Protein AF-A0AAD9NTJ1-F1 (afdb_monomer)

Radius of gyration: 53.5 Å; Cα contacts (8 Å, |Δi|>4): 268; chains: 1; bounding box: 122×69×187 Å

Mean predicted aligned error: 22.42 Å

pLDDT: mean 80.28, std 17.13, range [31.44, 98.56]

Organism: Ridgeia piscesae (NCBI:txid27915)

Structure (mmCIF, N/CA/C/O backbone):
data_AF-A0AAD9NTJ1-F1
#
_entry.id   AF-A0AAD9NTJ1-F1
#
loop_
_atom_site.group_PDB
_atom_site.id
_atom_site.type_symbol
_atom_site.label_atom_id
_atom_site.label_alt_id
_atom_site.label_comp_id
_atom_site.label_asym_id
_atom_site.label_entity_id
_atom_site.label_seq_id
_atom_site.pdbx_PDB_ins_code
_atom_site.Cartn_x
_atom_site.Cartn_y
_atom_site.Cartn_z
_atom_site.occupancy
_atom_site.B_iso_or_equiv
_atom_site.auth_seq_id
_atom_site.auth_comp_id
_atom_site.auth_asym_id
_atom_site.auth_atom_id
_atom_site.pdbx_PDB_model_num
ATOM 1 N N . MET A 1 1 ? 31.199 -17.346 47.451 1.00 41.72 1 MET A N 1
ATOM 2 C CA . MET A 1 1 ? 31.222 -17.907 46.083 1.00 41.72 1 MET A CA 1
ATOM 3 C C . MET A 1 1 ? 30.026 -17.331 45.360 1.00 41.72 1 MET A C 1
ATOM 5 O O . MET A 1 1 ? 28.944 -17.359 45.926 1.00 41.72 1 MET A O 1
ATOM 9 N N . ALA A 1 2 ? 30.280 -16.672 44.232 1.00 35.94 2 ALA A N 1
ATOM 10 C CA . ALA A 1 2 ? 29.353 -15.766 43.564 1.00 35.94 2 ALA A CA 1
ATOM 11 C C . ALA A 1 2 ? 28.092 -16.476 43.044 1.00 35.94 2 ALA A C 1
ATOM 13 O O . ALA A 1 2 ? 28.171 -17.591 42.530 1.00 35.94 2 ALA A O 1
ATOM 14 N N . GLU A 1 3 ? 26.956 -15.799 43.205 1.00 32.06 3 GLU A N 1
ATOM 15 C CA . GLU A 1 3 ? 25.636 -16.178 42.697 1.00 32.06 3 GLU A CA 1
ATOM 16 C C . GLU A 1 3 ? 25.614 -16.271 41.161 1.00 32.06 3 GLU A C 1
ATOM 18 O O . GLU A 1 3 ? 26.353 -15.546 40.486 1.00 32.06 3 GLU A O 1
ATOM 23 N N . PRO A 1 4 ? 24.761 -17.136 40.581 1.00 43.84 4 PRO A N 1
ATOM 24 C CA . PRO A 1 4 ? 24.612 -17.226 39.140 1.00 43.84 4 PRO A CA 1
ATOM 25 C C . PRO A 1 4 ? 23.932 -15.951 38.632 1.00 43.84 4 PRO A C 1
ATOM 27 O O . PRO A 1 4 ? 22.815 -15.618 39.025 1.00 43.84 4 PRO A O 1
ATOM 30 N N . VAL A 1 5 ? 24.620 -15.231 37.747 1.00 42.78 5 VAL A N 1
ATOM 31 C CA . VAL A 1 5 ? 24.070 -14.073 37.040 1.00 42.78 5 VAL A CA 1
ATOM 32 C C . VAL A 1 5 ? 22.867 -14.550 36.228 1.00 42.78 5 VAL A C 1
ATOM 34 O O . VAL A 1 5 ? 23.023 -15.271 35.245 1.00 42.78 5 VAL A O 1
ATOM 37 N N . MET A 1 6 ? 21.659 -14.168 36.650 1.00 38.12 6 MET A N 1
ATOM 38 C CA . MET A 1 6 ? 20.456 -14.345 35.844 1.00 38.12 6 MET A CA 1
ATOM 39 C C . MET A 1 6 ? 20.615 -13.534 34.556 1.00 38.12 6 MET A C 1
ATOM 41 O O . MET A 1 6 ? 20.566 -12.302 34.578 1.00 38.12 6 MET A O 1
ATOM 45 N N . GLU A 1 7 ? 20.818 -14.217 33.428 1.00 46.09 7 GLU A N 1
ATOM 46 C CA . GLU A 1 7 ? 20.730 -13.582 32.118 1.00 46.09 7 GLU A CA 1
ATOM 47 C C . GLU A 1 7 ? 19.339 -12.965 31.954 1.00 46.09 7 GLU A C 1
ATOM 49 O O . GLU A 1 7 ? 18.305 -13.621 32.079 1.00 46.09 7 GLU A O 1
ATOM 54 N N . ASN A 1 8 ? 19.333 -11.661 31.691 1.00 46.12 8 ASN A N 1
ATOM 55 C CA . ASN A 1 8 ? 18.131 -10.876 31.498 1.00 46.12 8 ASN A CA 1
ATOM 56 C C . ASN A 1 8 ? 17.303 -11.461 30.325 1.00 46.12 8 ASN A C 1
ATOM 58 O O . ASN A 1 8 ? 17.799 -11.468 29.188 1.00 46.12 8 ASN A O 1
ATOM 62 N N . PRO A 1 9 ? 16.037 -11.878 30.544 1.00 43.69 9 PRO A N 1
ATOM 63 C CA . PRO A 1 9 ? 15.176 -12.469 29.511 1.00 43.69 9 PRO A CA 1
ATOM 64 C C . PRO A 1 9 ? 14.839 -11.501 28.358 1.00 43.69 9 PRO A C 1
ATOM 66 O O . PRO A 1 9 ? 14.284 -11.902 27.332 1.00 43.69 9 PRO A O 1
ATOM 69 N N . PHE A 1 10 ? 15.213 -10.223 28.482 1.00 46.22 10 PHE A N 1
ATOM 70 C CA . PHE A 1 10 ? 15.060 -9.202 27.446 1.00 46.22 10 PHE A CA 1
ATOM 71 C C . PHE A 1 10 ? 16.261 -9.071 26.494 1.00 46.22 10 PHE A C 1
ATOM 73 O O . PHE A 1 10 ? 16.178 -8.319 25.519 1.00 46.22 10 PHE A O 1
ATOM 80 N N . SER A 1 11 ? 17.350 -9.816 26.700 1.00 49.97 11 SER A N 1
ATOM 81 C CA . SER A 1 11 ? 18.500 -9.777 25.791 1.00 49.97 11 SER A CA 1
ATOM 82 C C . SER A 1 11 ? 18.177 -10.394 24.411 1.00 49.97 11 SER A C 1
ATOM 84 O O . SER A 1 11 ? 17.348 -11.297 24.242 1.00 49.97 11 SER A O 1
ATOM 86 N N . LEU A 1 12 ? 18.742 -9.804 23.356 1.00 51.03 12 LEU A N 1
ATOM 87 C CA . LEU A 1 12 ? 18.657 -10.316 21.986 1.00 51.03 12 LEU A CA 1
ATOM 88 C C . LEU A 1 12 ? 19.619 -11.504 21.841 1.00 51.03 12 LEU A C 1
ATOM 90 O O . LEU A 1 12 ? 20.763 -11.370 22.266 1.00 51.03 12 LEU A O 1
ATOM 94 N N . PRO A 1 13 ? 19.235 -12.602 21.159 1.00 57.00 13 PRO A N 1
ATOM 95 C CA . PRO A 1 13 ? 20.217 -13.572 20.689 1.00 57.00 13 PRO A CA 1
ATOM 96 C C . PRO A 1 13 ? 21.246 -12.839 19.821 1.00 57.00 13 PRO A C 1
ATOM 98 O O . PRO A 1 13 ? 20.854 -12.117 18.895 1.00 57.00 13 PRO A O 1
ATOM 101 N N . SER A 1 14 ? 22.539 -13.003 20.112 1.00 61.16 14 SER A N 1
ATOM 102 C CA . SER A 1 14 ? 23.638 -12.252 19.483 1.00 61.16 14 SER A CA 1
ATOM 103 C C . SER A 1 14 ? 23.562 -12.235 17.951 1.00 61.16 14 SER A C 1
ATOM 105 O O . SER A 1 14 ? 23.813 -11.205 17.332 1.00 61.16 14 SER A O 1
ATOM 107 N N . SER A 1 15 ? 23.096 -13.327 17.338 1.00 65.94 15 SER A N 1
ATOM 108 C CA . SER A 1 15 ? 22.911 -13.470 15.889 1.00 65.94 15 SER A CA 1
ATOM 109 C C . SER A 1 15 ? 21.948 -12.449 15.267 1.00 65.94 15 SER A C 1
ATOM 111 O O . SER A 1 15 ? 22.253 -11.875 14.223 1.00 65.94 15 SER A O 1
ATOM 113 N N . ARG A 1 16 ? 20.809 -12.152 15.910 1.00 68.81 16 ARG A N 1
ATOM 114 C CA . ARG A 1 16 ? 19.824 -11.187 15.380 1.00 68.81 16 ARG A CA 1
ATOM 115 C C . ARG A 1 16 ? 20.291 -9.740 15.512 1.00 68.81 16 ARG A C 1
ATOM 117 O O . ARG A 1 16 ? 20.027 -8.932 14.626 1.00 68.81 16 ARG A O 1
ATOM 124 N N . LYS A 1 17 ? 21.008 -9.413 16.592 1.00 70.88 17 LYS A N 1
ATOM 125 C CA . LYS A 1 17 ? 21.602 -8.079 16.779 1.00 70.88 17 LYS A CA 1
ATOM 126 C C . LYS A 1 17 ? 22.688 -7.812 15.729 1.00 70.88 17 LYS A C 1
ATOM 128 O O . LYS A 1 17 ? 22.714 -6.728 15.151 1.00 70.88 17 LYS A O 1
ATOM 133 N N . ILE A 1 18 ? 23.511 -8.823 15.432 1.00 77.00 18 ILE A N 1
ATOM 134 C CA . ILE A 1 18 ? 24.510 -8.785 14.352 1.00 77.00 18 ILE A CA 1
ATOM 135 C C . ILE A 1 18 ? 23.830 -8.563 12.994 1.00 77.00 18 ILE A C 1
ATOM 137 O O . ILE A 1 18 ? 24.277 -7.724 12.217 1.00 77.00 18 ILE A O 1
ATOM 141 N N . GLN A 1 19 ? 22.712 -9.244 12.723 1.00 87.50 19 GLN A N 1
ATOM 142 C CA . GLN A 1 19 ? 21.990 -9.101 11.455 1.00 87.50 19 GLN A CA 1
ATOM 143 C C . GLN A 1 19 ? 21.367 -7.708 11.256 1.00 87.50 19 GLN A C 1
ATOM 145 O O . GLN A 1 19 ? 21.442 -7.167 10.153 1.00 87.50 19 GLN A O 1
ATOM 150 N N . LEU A 1 20 ? 20.783 -7.103 12.300 1.00 90.81 20 LEU A N 1
ATOM 151 C CA . LEU A 1 20 ? 20.261 -5.730 12.225 1.00 90.81 20 LEU A CA 1
ATOM 152 C C . LEU A 1 20 ? 21.383 -4.714 11.998 1.00 90.81 20 LEU A C 1
ATOM 154 O O . LEU A 1 20 ? 21.260 -3.873 11.116 1.00 90.81 20 LEU A O 1
ATOM 158 N N . SER A 1 21 ? 22.490 -4.833 12.738 1.00 92.56 21 SER A N 1
ATOM 159 C CA . SER A 1 21 ? 23.658 -3.963 12.558 1.00 92.56 21 SER A CA 1
ATOM 160 C C . SER A 1 21 ? 24.234 -4.073 11.147 1.00 92.56 21 SER A C 1
ATOM 162 O O . SER A 1 21 ? 24.526 -3.056 10.532 1.00 92.56 21 SER A O 1
ATOM 164 N N . LYS A 1 22 ? 24.342 -5.297 10.612 1.00 94.69 22 LYS A N 1
ATOM 165 C CA . LYS A 1 22 ? 24.788 -5.529 9.235 1.00 94.69 22 LYS A CA 1
ATOM 166 C C . LYS A 1 22 ? 23.836 -4.905 8.218 1.00 94.69 22 LYS A C 1
ATOM 168 O O . LYS A 1 22 ? 24.286 -4.314 7.257 1.00 94.69 22 LYS A O 1
ATOM 173 N N . THR A 1 23 ? 22.527 -5.001 8.441 1.00 96.25 23 THR A N 1
ATOM 174 C CA . THR A 1 23 ? 21.545 -4.410 7.521 1.00 96.25 23 THR A CA 1
ATOM 175 C C . THR A 1 23 ? 21.600 -2.880 7.526 1.00 96.25 23 THR A C 1
ATOM 177 O O . THR A 1 23 ? 21.448 -2.274 6.474 1.00 96.25 23 THR A O 1
ATOM 180 N N . VAL A 1 24 ? 21.834 -2.253 8.686 1.00 97.31 24 VAL A N 1
ATOM 181 C CA . VAL A 1 24 ? 22.060 -0.798 8.767 1.00 97.31 24 VAL A CA 1
ATOM 182 C C . VAL A 1 24 ? 23.327 -0.411 7.999 1.00 97.31 24 VAL A C 1
ATOM 184 O O . VAL A 1 24 ? 23.270 0.526 7.212 1.00 97.31 24 VAL A O 1
ATOM 187 N N . GLN A 1 25 ? 24.416 -1.172 8.150 1.00 97.56 25 GLN A N 1
ATOM 188 C CA . GLN A 1 25 ? 25.643 -0.955 7.377 1.00 97.56 25 GLN A CA 1
ATOM 189 C C . GLN A 1 25 ? 25.412 -1.133 5.867 1.00 97.56 25 GLN A C 1
ATOM 191 O O . GLN A 1 25 ? 25.793 -0.264 5.098 1.00 97.56 25 GLN A O 1
ATOM 196 N N . ASP A 1 26 ? 24.711 -2.192 5.443 1.00 97.50 26 ASP A N 1
ATOM 197 C CA . ASP A 1 26 ? 24.377 -2.418 4.029 1.00 97.50 26 ASP A CA 1
ATOM 198 C C . ASP A 1 26 ? 23.601 -1.219 3.438 1.00 97.50 26 ASP A C 1
ATOM 200 O O . ASP A 1 26 ? 23.797 -0.866 2.276 1.00 97.50 26 ASP A O 1
ATOM 204 N N . ILE A 1 27 ? 22.707 -0.591 4.218 1.00 98.38 27 ILE A N 1
ATOM 205 C CA . ILE A 1 27 ? 21.984 0.619 3.793 1.00 98.38 27 ILE A CA 1
ATOM 206 C C . ILE A 1 27 ? 22.944 1.801 3.648 1.00 98.38 27 ILE A C 1
ATOM 208 O O . ILE A 1 27 ? 22.857 2.503 2.645 1.00 98.38 27 ILE A O 1
ATOM 212 N N . GLN A 1 28 ? 23.856 2.009 4.603 1.00 98.31 28 GLN A N 1
ATOM 213 C CA . GLN A 1 28 ? 24.881 3.058 4.514 1.00 98.31 28 GLN A CA 1
ATOM 214 C C . GLN A 1 28 ? 25.737 2.891 3.259 1.00 98.31 28 GLN A C 1
ATOM 216 O O . GLN A 1 28 ? 25.923 3.847 2.512 1.00 98.31 28 GLN A O 1
ATOM 221 N N . ASP A 1 29 ? 26.174 1.664 2.983 1.00 98.25 29 ASP A N 1
ATOM 222 C CA . ASP A 1 29 ? 26.978 1.350 1.807 1.00 98.25 29 ASP A CA 1
ATOM 223 C C . ASP A 1 29 ? 26.199 1.652 0.513 1.00 98.25 29 ASP A C 1
ATOM 225 O O . ASP A 1 29 ? 26.747 2.271 -0.396 1.00 98.25 29 ASP A O 1
ATOM 229 N N . CYS A 1 30 ? 24.900 1.313 0.451 1.00 98.44 30 CYS A N 1
ATOM 230 C CA . CYS A 1 30 ? 24.051 1.652 -0.700 1.00 98.44 30 CYS A CA 1
ATOM 231 C C . CYS A 1 30 ? 23.911 3.170 -0.899 1.00 98.44 30 CYS A C 1
ATOM 233 O O . CYS A 1 30 ? 23.908 3.637 -2.035 1.00 98.44 30 CYS A O 1
ATOM 235 N N . VAL A 1 31 ? 23.776 3.942 0.184 1.00 98.19 31 VAL A N 1
ATOM 236 C CA . VAL A 1 31 ? 23.697 5.411 0.114 1.00 98.19 31 VAL A CA 1
ATOM 237 C C . VAL A 1 31 ? 25.007 5.990 -0.422 1.00 98.19 31 VAL A C 1
ATOM 239 O O . VAL A 1 31 ? 24.982 6.805 -1.343 1.00 98.19 31 VAL A O 1
ATOM 242 N N . CYS A 1 32 ? 26.149 5.538 0.104 1.00 97.69 32 CYS A N 1
ATOM 243 C CA . CYS A 1 32 ? 27.464 5.977 -0.362 1.00 97.69 32 CYS A CA 1
ATOM 244 C C . CYS A 1 32 ? 27.711 5.620 -1.834 1.00 97.69 32 CYS A C 1
ATOM 246 O O . CYS A 1 32 ? 28.270 6.434 -2.568 1.00 97.69 32 CYS A O 1
ATOM 248 N N . GLU A 1 33 ? 27.289 4.429 -2.262 1.00 97.88 33 GLU A N 1
ATOM 249 C CA . GLU A 1 33 ? 27.396 3.972 -3.649 1.00 97.88 33 GLU A CA 1
ATOM 250 C C . GLU A 1 33 ? 26.524 4.830 -4.581 1.00 97.88 33 GLU A C 1
ATOM 252 O O . GLU A 1 33 ? 27.056 5.397 -5.529 1.00 97.88 33 GLU A O 1
ATOM 257 N N . MET A 1 34 ? 25.245 5.071 -4.252 1.00 97.69 34 MET A N 1
ATOM 258 C CA . MET A 1 34 ? 24.383 5.970 -5.042 1.00 97.69 34 MET A CA 1
ATOM 259 C C . MET A 1 34 ? 24.939 7.401 -5.118 1.00 97.69 34 MET A C 1
ATOM 261 O O . MET A 1 34 ? 24.901 8.027 -6.176 1.00 97.69 34 MET A O 1
ATOM 265 N N . ALA A 1 35 ? 25.487 7.930 -4.019 1.00 96.62 35 ALA A N 1
ATOM 266 C CA . ALA A 1 35 ? 26.125 9.247 -4.019 1.00 96.62 35 ALA A CA 1
ATOM 267 C C . ALA A 1 35 ? 27.397 9.274 -4.887 1.00 96.62 35 ALA A C 1
ATOM 269 O O . ALA A 1 35 ? 27.726 10.302 -5.484 1.00 96.62 35 ALA A O 1
ATOM 270 N N . GLY A 1 36 ? 28.128 8.156 -4.950 1.00 95.62 36 GLY A N 1
ATOM 271 C CA . GLY A 1 36 ? 29.238 7.949 -5.876 1.00 95.62 36 GLY A CA 1
ATOM 272 C C . GLY A 1 36 ? 28.782 7.965 -7.329 1.00 95.62 36 GLY A C 1
ATOM 273 O O . GLY A 1 36 ? 29.292 8.770 -8.106 1.00 95.62 36 GLY A O 1
ATOM 274 N N . ASP A 1 37 ? 27.766 7.167 -7.652 1.00 93.31 37 ASP A N 1
ATOM 275 C CA . ASP A 1 37 ? 27.212 7.033 -9.000 1.00 93.31 37 ASP A CA 1
ATOM 276 C C . ASP A 1 37 ? 26.731 8.379 -9.559 1.00 93.31 37 ASP A C 1
ATOM 278 O O . ASP A 1 37 ? 27.063 8.735 -10.693 1.00 93.31 37 ASP A O 1
ATOM 282 N N . VAL A 1 38 ? 25.998 9.175 -8.767 1.00 94.31 38 VAL A N 1
ATOM 283 C CA . VAL A 1 38 ? 25.541 10.511 -9.198 1.00 94.31 38 VAL A CA 1
ATOM 284 C C . VAL A 1 38 ? 26.713 11.472 -9.371 1.00 94.31 38 VAL A C 1
ATOM 286 O O . VAL A 1 38 ? 26.733 12.247 -10.326 1.00 94.31 38 VAL A O 1
ATOM 289 N N . ARG A 1 39 ? 27.715 11.429 -8.486 1.00 93.88 39 ARG A N 1
ATOM 290 C CA . ARG A 1 39 ? 28.898 12.297 -8.589 1.00 93.88 39 ARG A CA 1
ATOM 291 C C . ARG A 1 39 ? 29.746 11.976 -9.822 1.00 93.88 39 ARG A C 1
ATOM 293 O O . ARG A 1 39 ? 30.328 12.891 -10.400 1.00 93.88 39 ARG A O 1
ATOM 300 N N . GLU A 1 40 ? 29.838 10.705 -10.204 1.00 93.44 40 GLU A N 1
ATOM 301 C CA . GLU A 1 40 ? 30.625 10.252 -11.356 1.00 93.44 40 GLU A CA 1
ATOM 302 C C . GLU A 1 40 ? 29.884 10.432 -12.685 1.00 93.44 40 GLU A C 1
ATOM 304 O O . GLU A 1 40 ? 30.479 10.882 -13.663 1.00 93.44 40 GLU A O 1
ATOM 309 N N . SER A 1 41 ? 28.590 10.105 -12.728 1.00 92.19 41 SER A N 1
ATOM 310 C CA . SER A 1 41 ? 27.790 10.170 -13.958 1.00 92.19 41 SER A CA 1
ATOM 311 C C . SER A 1 41 ? 27.149 11.538 -14.207 1.00 92.19 41 SER A C 1
ATOM 313 O O . SER A 1 41 ? 26.903 11.894 -15.358 1.00 92.19 41 SER A O 1
ATOM 315 N N . GLY A 1 42 ? 26.853 12.300 -13.149 1.00 90.69 42 GLY A N 1
ATOM 316 C CA . GLY A 1 42 ? 26.027 13.511 -13.206 1.00 90.69 42 GLY A CA 1
ATOM 317 C C . GLY A 1 42 ? 24.544 13.246 -13.498 1.00 90.69 42 GLY A C 1
ATOM 318 O O . GLY A 1 42 ? 23.795 14.195 -13.724 1.00 90.69 42 GLY A O 1
ATOM 319 N N . ILE A 1 43 ? 24.117 11.981 -13.527 1.00 90.06 43 ILE A N 1
ATOM 320 C CA . ILE A 1 43 ? 22.758 11.569 -13.885 1.00 90.06 43 ILE A CA 1
ATOM 321 C C . ILE A 1 43 ? 21.981 11.245 -12.598 1.00 90.06 43 ILE A C 1
ATOM 323 O O . ILE A 1 43 ? 22.518 10.545 -11.737 1.00 90.06 43 ILE A O 1
ATOM 327 N N . PRO A 1 44 ? 20.728 11.716 -12.448 1.00 93.62 44 PRO A N 1
ATOM 328 C CA . PRO A 1 44 ? 19.870 11.321 -11.335 1.00 93.62 44 PRO A CA 1
ATOM 329 C C . PRO A 1 44 ? 19.658 9.804 -11.265 1.00 93.62 44 PRO A C 1
ATOM 331 O O . PRO A 1 44 ? 19.568 9.123 -12.287 1.00 93.62 44 PRO A O 1
ATOM 334 N N . ILE A 1 45 ? 19.517 9.269 -10.054 1.00 96.00 45 ILE A N 1
ATOM 335 C CA . ILE A 1 45 ? 19.233 7.847 -9.849 1.00 96.00 45 ILE A CA 1
ATOM 336 C C . ILE A 1 45 ? 17.803 7.531 -10.304 1.00 96.00 45 ILE A C 1
ATOM 338 O O . ILE A 1 45 ? 16.843 8.121 -9.807 1.00 96.00 45 ILE A O 1
ATOM 342 N N . ASN A 1 46 ? 17.657 6.549 -11.192 1.00 93.94 46 ASN A N 1
ATOM 343 C CA . ASN A 1 46 ? 16.373 6.047 -11.687 1.00 93.94 46 ASN A CA 1
ATOM 344 C C . ASN A 1 46 ? 16.161 4.559 -11.317 1.00 93.94 46 ASN A C 1
ATOM 346 O O . ASN A 1 46 ? 16.968 3.962 -10.596 1.00 93.94 46 ASN A O 1
ATOM 350 N N . GLU A 1 47 ? 15.081 3.930 -11.796 1.00 93.25 47 GLU A N 1
ATOM 351 C CA . GLU A 1 47 ? 14.779 2.520 -11.484 1.00 93.25 47 GLU A CA 1
ATOM 352 C C . GLU A 1 47 ? 15.720 1.476 -12.102 1.00 93.25 47 GLU A C 1
ATOM 354 O O . GLU A 1 47 ? 15.610 0.306 -11.737 1.00 93.25 47 GLU A O 1
ATOM 359 N N . ASP A 1 48 ? 16.645 1.854 -12.990 1.00 92.44 48 ASP A N 1
ATOM 360 C CA . ASP A 1 48 ? 17.672 0.930 -13.495 1.00 92.44 48 ASP A CA 1
ATOM 361 C C . ASP A 1 48 ? 18.803 0.708 -12.471 1.00 92.44 48 ASP A C 1
ATOM 363 O O . ASP A 1 48 ? 19.600 -0.227 -12.602 1.00 92.44 48 ASP A O 1
ATOM 367 N N . SER A 1 49 ? 18.877 1.534 -11.419 1.00 95.56 49 SER A N 1
ATOM 368 C CA . SER A 1 49 ? 19.873 1.380 -10.359 1.00 95.56 49 SER A CA 1
ATOM 369 C C . SER A 1 49 ? 19.573 0.166 -9.474 1.00 95.56 49 SER A C 1
ATOM 371 O O . SER A 1 49 ? 18.679 0.168 -8.620 1.00 95.56 49 SER A O 1
ATOM 373 N N . GLN A 1 50 ? 20.406 -0.869 -9.600 1.00 95.88 50 GLN A N 1
ATOM 374 C CA . GLN A 1 50 ? 20.378 -2.025 -8.695 1.00 95.88 50 GLN A CA 1
ATOM 375 C C . GLN A 1 50 ? 20.657 -1.621 -7.240 1.00 95.88 50 GLN A C 1
ATOM 377 O O . GLN A 1 50 ? 20.184 -2.268 -6.304 1.00 95.88 50 GLN A O 1
ATOM 382 N N . THR A 1 51 ? 21.411 -0.545 -7.030 1.00 97.38 51 THR A N 1
ATOM 383 C CA . THR A 1 51 ? 21.755 -0.025 -5.703 1.00 97.38 51 THR A CA 1
ATOM 384 C C . THR A 1 51 ? 20.556 0.645 -5.043 1.00 97.38 51 THR A C 1
ATOM 386 O O . THR A 1 51 ? 20.271 0.344 -3.881 1.00 97.38 51 THR A O 1
ATOM 389 N N . LEU A 1 52 ? 19.759 1.413 -5.796 1.00 97.81 52 LEU A N 1
ATOM 390 C CA . LEU A 1 52 ? 18.457 1.898 -5.326 1.00 97.81 52 LEU A CA 1
ATOM 391 C C . LEU A 1 52 ? 17.534 0.736 -4.939 1.00 97.81 52 LEU A C 1
ATOM 393 O O . LEU A 1 52 ? 16.902 0.763 -3.878 1.00 97.81 52 LEU A O 1
ATOM 397 N N . GLN A 1 53 ? 17.461 -0.303 -5.774 1.00 96.81 53 GLN A N 1
ATOM 398 C CA . GLN A 1 53 ? 16.617 -1.460 -5.489 1.00 96.81 53 GLN A CA 1
ATOM 399 C C . GLN A 1 53 ? 17.052 -2.177 -4.198 1.00 96.81 53 GLN A C 1
ATOM 401 O O . GLN A 1 53 ? 16.215 -2.462 -3.333 1.00 96.81 53 GLN A O 1
ATOM 406 N N . ARG A 1 54 ? 18.360 -2.428 -4.032 1.00 97.62 54 ARG A N 1
ATOM 407 C CA . ARG A 1 54 ? 18.934 -3.013 -2.807 1.00 97.62 54 ARG A CA 1
ATOM 408 C C . ARG A 1 54 ? 18.611 -2.161 -1.581 1.00 97.62 54 ARG A C 1
ATOM 410 O O . ARG A 1 54 ? 18.149 -2.713 -0.581 1.00 97.62 54 ARG A O 1
ATOM 417 N N . PHE A 1 55 ? 18.784 -0.843 -1.674 1.00 98.56 55 PHE A N 1
ATOM 418 C CA . PHE A 1 55 ? 18.418 0.101 -0.619 1.00 98.56 55 PHE A CA 1
ATOM 419 C C . PH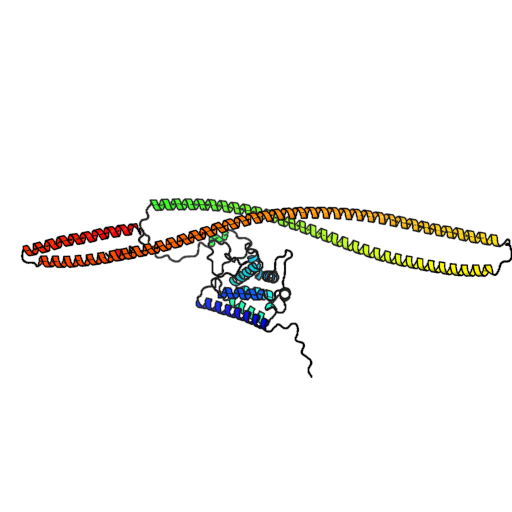E A 1 55 ? 16.941 -0.045 -0.212 1.00 98.56 55 PHE A C 1
ATOM 421 O O . PHE A 1 55 ? 16.644 -0.254 0.967 1.00 98.56 55 PHE A O 1
ATOM 428 N N . CYS A 1 56 ? 16.019 -0.019 -1.180 1.00 98.25 56 CYS A N 1
ATOM 429 C CA . CYS A 1 56 ? 14.576 -0.096 -0.927 1.00 98.25 56 CYS A CA 1
ATOM 430 C C . CYS A 1 56 ? 14.179 -1.408 -0.234 1.00 98.25 56 CYS A C 1
ATOM 432 O O . CYS A 1 56 ? 13.437 -1.393 0.749 1.00 98.25 56 CYS A O 1
ATOM 434 N N . ILE A 1 57 ? 14.727 -2.537 -0.694 1.00 97.81 57 ILE A N 1
ATOM 435 C CA . ILE A 1 57 ? 14.486 -3.862 -0.103 1.00 97.81 57 ILE A CA 1
ATOM 436 C C . ILE A 1 57 ? 14.994 -3.921 1.345 1.00 97.81 57 ILE A C 1
ATOM 438 O O . ILE A 1 57 ? 14.316 -4.451 2.228 1.00 97.81 57 ILE A O 1
ATOM 442 N N . LYS A 1 58 ? 16.189 -3.384 1.611 1.00 98.12 58 LYS A N 1
ATOM 443 C CA . LYS A 1 58 ? 16.802 -3.407 2.948 1.00 98.12 58 LYS A CA 1
ATOM 444 C C . LYS A 1 58 ? 16.059 -2.497 3.924 1.00 98.12 58 LYS A C 1
ATOM 446 O O . LYS A 1 58 ? 15.839 -2.893 5.071 1.00 98.12 58 LYS A O 1
ATOM 451 N N . LEU A 1 59 ? 15.621 -1.325 3.466 1.00 98.50 59 LEU A N 1
ATOM 452 C CA . LEU A 1 59 ? 14.795 -0.422 4.260 1.00 98.50 59 LEU A CA 1
ATOM 453 C C . LEU A 1 59 ? 13.421 -1.036 4.566 1.00 98.50 59 LEU A C 1
ATOM 455 O O . LEU A 1 59 ? 12.993 -1.018 5.720 1.00 98.50 59 LEU A O 1
ATOM 459 N N . GLU A 1 60 ? 12.761 -1.639 3.571 1.00 98.31 60 GLU A N 1
ATOM 460 C CA . GLU A 1 60 ? 11.506 -2.382 3.761 1.00 98.31 60 GLU A CA 1
ATOM 461 C C . GLU A 1 60 ? 11.668 -3.501 4.797 1.00 98.31 60 GLU A C 1
ATOM 463 O O . GLU A 1 60 ? 10.860 -3.614 5.720 1.00 98.31 60 GLU A O 1
ATOM 468 N N . TYR A 1 61 ? 12.757 -4.270 4.721 1.00 96.88 61 TYR A N 1
ATOM 469 C CA . TYR A 1 61 ? 13.058 -5.294 5.718 1.00 96.88 61 TYR A CA 1
ATOM 470 C C . TYR A 1 61 ? 13.165 -4.711 7.137 1.00 96.88 61 TYR A C 1
ATOM 472 O O . TYR A 1 61 ? 12.594 -5.276 8.073 1.00 96.88 61 TYR A O 1
ATOM 480 N N . LEU A 1 62 ? 13.844 -3.572 7.323 1.00 97.12 62 LEU A N 1
ATOM 481 C CA . LEU A 1 62 ? 13.930 -2.916 8.635 1.00 97.12 62 LEU A CA 1
ATOM 482 C C . LEU A 1 62 ? 12.570 -2.398 9.131 1.00 97.12 62 LEU A C 1
ATOM 484 O O . LEU A 1 62 ? 12.301 -2.429 10.334 1.00 97.12 62 LEU A O 1
ATOM 488 N N . LEU A 1 63 ? 11.699 -1.954 8.226 1.00 97.50 63 LEU A N 1
ATOM 489 C CA . LEU A 1 63 ? 10.335 -1.516 8.540 1.00 97.50 63 LEU A CA 1
ATOM 490 C C . LEU A 1 63 ? 9.390 -2.685 8.881 1.00 97.50 63 LEU A C 1
ATOM 492 O O . LEU A 1 63 ? 8.396 -2.490 9.578 1.00 97.50 63 LEU A O 1
ATOM 496 N N . GLN A 1 64 ? 9.697 -3.906 8.441 1.00 95.56 64 GLN A N 1
ATOM 497 C CA . GLN A 1 64 ? 8.895 -5.101 8.733 1.00 95.56 64 GLN A CA 1
ATOM 498 C C . GLN A 1 64 ? 9.427 -5.913 9.921 1.00 95.56 64 GLN A C 1
ATOM 500 O O . GLN A 1 64 ? 8.657 -6.550 10.649 1.00 95.56 64 GLN A O 1
ATOM 505 N N . VAL A 1 65 ? 10.742 -5.914 10.151 1.00 93.12 65 VAL A N 1
ATOM 506 C CA . VAL A 1 65 ? 11.348 -6.743 11.195 1.00 93.12 65 VAL A CA 1
ATOM 507 C C . VAL A 1 65 ? 10.923 -6.280 12.590 1.00 93.12 65 VAL A C 1
ATOM 509 O O . VAL A 1 65 ? 10.981 -5.102 12.946 1.00 93.12 65 VAL A O 1
ATOM 512 N N . ALA A 1 66 ? 10.501 -7.242 13.413 1.00 91.81 66 ALA A N 1
ATOM 513 C CA . ALA A 1 66 ? 9.990 -6.998 14.761 1.00 91.81 66 ALA A CA 1
ATOM 514 C C . ALA A 1 66 ? 8.783 -6.034 14.821 1.00 91.81 66 ALA A C 1
ATOM 516 O O . ALA A 1 66 ? 8.482 -5.507 15.896 1.00 91.81 66 ALA A O 1
ATOM 517 N N . GLN A 1 67 ? 8.076 -5.831 13.704 1.00 94.75 67 GLN A N 1
ATOM 518 C CA . GLN A 1 67 ? 6.770 -5.181 13.686 1.00 94.75 67 GLN A CA 1
ATOM 519 C C . GLN A 1 67 ? 5.730 -6.101 14.343 1.00 94.75 67 GLN A C 1
ATOM 521 O O . GLN A 1 67 ? 5.744 -7.319 14.149 1.00 94.75 67 GLN A O 1
ATOM 526 N N . LYS A 1 68 ? 4.834 -5.534 15.152 1.00 94.31 68 LYS A N 1
ATOM 527 C CA . LYS A 1 68 ? 3.739 -6.284 15.778 1.00 94.31 68 LYS A CA 1
ATOM 528 C C . LYS A 1 68 ? 2.649 -6.552 14.741 1.00 94.31 68 LYS A C 1
ATOM 530 O O . LYS A 1 68 ? 2.219 -5.629 14.052 1.00 94.31 68 LYS A O 1
ATOM 535 N N . THR A 1 69 ? 2.152 -7.785 14.670 1.00 89.25 69 THR A N 1
ATOM 536 C CA . THR A 1 69 ? 1.037 -8.138 13.780 1.00 89.25 69 THR A CA 1
ATOM 537 C C . THR A 1 69 ? -0.201 -7.315 14.127 1.00 89.25 69 THR A C 1
ATOM 539 O O . THR A 1 69 ? -0.668 -7.332 15.266 1.00 89.25 69 THR A O 1
ATOM 542 N N . ARG A 1 70 ? -0.744 -6.598 13.140 1.00 88.06 70 ARG A N 1
ATOM 543 C CA . ARG A 1 70 ? -1.966 -5.800 13.277 1.00 88.06 70 ARG A CA 1
ATOM 544 C C . ARG A 1 70 ? -2.900 -6.066 12.100 1.00 88.06 70 ARG A C 1
ATOM 546 O O . ARG A 1 70 ? -2.477 -6.068 10.946 1.00 88.06 70 ARG A O 1
ATOM 553 N N . THR A 1 71 ? -4.180 -6.237 12.394 1.00 85.56 71 THR A N 1
ATOM 554 C CA . THR A 1 71 ? -5.252 -6.369 11.401 1.00 85.56 71 THR A CA 1
ATOM 555 C C . THR A 1 71 ? -6.253 -5.229 11.570 1.00 85.56 71 THR A C 1
ATOM 557 O O . THR A 1 71 ? -6.436 -4.683 12.661 1.00 85.56 71 THR A O 1
ATOM 560 N N . GLY A 1 72 ? -6.839 -4.775 10.464 1.00 75.69 72 GLY A N 1
ATOM 561 C CA . GLY A 1 72 ? -7.970 -3.852 10.489 1.00 75.69 72 GLY A CA 1
ATOM 562 C C . GLY A 1 72 ? -9.261 -4.551 10.917 1.00 75.69 72 GLY A C 1
ATOM 563 O O . GLY A 1 72 ? -9.342 -5.776 10.900 1.00 75.69 72 GLY A O 1
ATOM 564 N N . VAL A 1 73 ? -10.290 -3.763 11.238 1.00 70.19 73 VAL A N 1
ATOM 565 C CA . VAL A 1 73 ? -11.630 -4.264 11.613 1.00 70.19 73 VAL A CA 1
ATOM 566 C C . VAL A 1 73 ? -12.238 -5.147 10.512 1.00 70.19 73 VAL A C 1
ATOM 568 O O . VAL A 1 73 ? -12.926 -6.112 10.807 1.00 70.19 73 VAL A O 1
ATOM 571 N N . PHE A 1 74 ? -11.895 -4.880 9.248 1.00 74.19 74 PHE A N 1
ATOM 572 C CA . PHE A 1 74 ? -12.313 -5.658 8.076 1.00 74.19 74 PHE A CA 1
ATOM 573 C C . PHE A 1 74 ? -11.298 -6.742 7.653 1.00 74.19 74 PHE A C 1
ATOM 575 O O . PHE A 1 74 ? -11.270 -7.150 6.498 1.00 74.19 74 PHE A O 1
ATOM 582 N N . GLY A 1 75 ? -10.393 -7.165 8.541 1.00 72.50 75 GLY A N 1
ATOM 583 C CA . GLY A 1 75 ? -9.454 -8.268 8.281 1.00 72.50 75 GLY A CA 1
ATOM 584 C C . GLY A 1 75 ? -8.221 -7.928 7.430 1.00 72.50 75 GLY A C 1
ATOM 585 O O . GLY A 1 75 ? -7.304 -8.741 7.344 1.00 72.50 75 GLY A O 1
ATOM 586 N N . GLY A 1 76 ? -8.129 -6.724 6.855 1.00 78.44 76 GLY A N 1
ATOM 587 C CA . GLY A 1 76 ? -6.951 -6.294 6.090 1.00 78.44 76 GLY A CA 1
ATOM 588 C C . GLY A 1 76 ? -5.676 -6.233 6.943 1.00 78.44 76 GLY A C 1
ATOM 589 O O . GLY A 1 76 ? -5.670 -5.624 8.019 1.00 78.44 76 GLY A O 1
ATOM 590 N N . LYS A 1 77 ? -4.582 -6.842 6.464 1.00 86.44 77 LYS A N 1
ATOM 591 C CA . LYS A 1 77 ? -3.268 -6.796 7.126 1.00 86.44 77 LYS A CA 1
ATOM 592 C C . LYS A 1 77 ? -2.730 -5.363 7.110 1.00 86.44 77 LYS A C 1
ATOM 594 O O . LYS A 1 77 ? -2.593 -4.763 6.044 1.00 86.44 77 LYS A O 1
ATOM 599 N N . LYS A 1 78 ? -2.414 -4.819 8.287 1.00 92.56 78 LYS A N 1
ATOM 600 C CA . LYS A 1 78 ? -1.694 -3.548 8.397 1.00 92.56 78 LYS A CA 1
ATOM 601 C C . LYS A 1 78 ? -0.192 -3.796 8.276 1.00 92.56 78 LYS A C 1
ATOM 603 O O . LYS A 1 78 ? 0.295 -4.834 8.713 1.00 92.56 78 LYS A O 1
ATOM 608 N N . ASP A 1 79 ? 0.513 -2.834 7.699 1.00 95.31 79 ASP A N 1
ATOM 609 C CA . ASP A 1 79 ? 1.966 -2.889 7.494 1.00 95.31 79 ASP A CA 1
ATOM 610 C C . ASP A 1 79 ? 2.591 -1.508 7.777 1.00 95.31 79 ASP A C 1
ATOM 612 O O . ASP A 1 79 ? 1.903 -0.601 8.260 1.00 95.31 79 ASP A O 1
ATOM 616 N N . TYR A 1 80 ? 3.874 -1.310 7.473 1.00 97.31 80 TYR A N 1
ATOM 617 C CA . TYR A 1 80 ? 4.614 -0.083 7.799 1.00 97.31 80 TYR A CA 1
ATOM 618 C C . TYR A 1 80 ? 4.032 1.194 7.162 1.00 97.31 80 TYR A C 1
ATOM 620 O O . TYR A 1 80 ? 4.211 2.287 7.692 1.00 97.31 80 TYR A O 1
ATOM 628 N N . TRP A 1 81 ? 3.249 1.077 6.086 1.00 97.06 81 TRP A N 1
ATOM 629 C CA . TRP A 1 81 ? 2.437 2.181 5.562 1.00 97.06 81 TRP A CA 1
ATOM 630 C C . TRP A 1 81 ? 1.470 2.762 6.597 1.00 97.06 81 TRP A C 1
ATOM 632 O O . TRP A 1 81 ? 1.302 3.977 6.716 1.00 97.06 81 TRP A O 1
ATOM 642 N N . ASN A 1 82 ? 0.814 1.893 7.363 1.00 96.44 82 ASN A N 1
ATOM 643 C CA . ASN A 1 82 ? -0.132 2.311 8.386 1.00 96.44 82 ASN A CA 1
ATOM 644 C C . ASN A 1 82 ? 0.591 2.967 9.572 1.00 96.44 82 ASN A C 1
ATOM 646 O O . ASN A 1 82 ? 0.058 3.918 10.137 1.00 96.44 82 ASN A O 1
ATOM 650 N N . TYR A 1 83 ? 1.806 2.507 9.889 1.00 96.75 83 TYR A N 1
ATOM 651 C CA . TYR A 1 83 ? 2.702 3.175 10.834 1.00 96.75 83 TYR A CA 1
ATOM 652 C C . TYR A 1 83 ? 3.043 4.598 10.368 1.00 96.75 83 TYR A C 1
ATOM 654 O O . TYR A 1 83 ? 2.858 5.543 11.134 1.00 96.75 83 TYR A O 1
ATOM 662 N N . PHE A 1 84 ? 3.430 4.784 9.099 1.00 97.12 84 PHE A N 1
ATOM 663 C CA . PHE A 1 84 ? 3.658 6.123 8.541 1.00 97.12 84 PHE A CA 1
ATOM 664 C C . PHE A 1 84 ? 2.406 7.004 8.614 1.00 97.12 84 PHE A C 1
ATOM 666 O O . PHE A 1 84 ? 2.490 8.153 9.039 1.00 97.12 84 PHE A O 1
ATOM 673 N N . CYS A 1 85 ? 1.230 6.470 8.270 1.00 95.25 85 CYS A N 1
ATOM 674 C CA . CYS A 1 85 ? -0.025 7.219 8.365 1.00 95.25 85 CYS A CA 1
ATOM 675 C C . CYS A 1 85 ? -0.303 7.734 9.784 1.00 95.25 85 CYS A C 1
ATOM 677 O O . CYS A 1 85 ? -0.748 8.869 9.929 1.00 95.25 85 CYS A O 1
ATOM 679 N N . GLU A 1 86 ? -0.074 6.908 10.808 1.00 94.25 86 GLU A N 1
ATOM 680 C CA . GLU A 1 86 ? -0.349 7.251 12.210 1.00 94.25 86 GLU A CA 1
ATOM 681 C C . GLU A 1 86 ? 0.662 8.264 12.764 1.00 94.25 86 GLU A C 1
ATOM 683 O O . GLU A 1 86 ? 0.286 9.203 13.461 1.00 94.25 86 GLU A O 1
ATOM 688 N N . CYS A 1 87 ? 1.938 8.128 12.401 1.00 94.12 87 CYS A N 1
ATOM 689 C CA . CYS A 1 87 ? 2.985 9.057 12.823 1.00 94.12 87 CYS A CA 1
ATOM 690 C C . CYS A 1 87 ? 2.905 10.423 12.126 1.00 94.12 87 CYS A C 1
ATOM 692 O O . CYS A 1 87 ? 3.218 11.447 12.734 1.00 94.12 87 CYS A O 1
ATOM 694 N N . LEU A 1 88 ? 2.505 10.454 10.851 1.00 93.06 88 LEU A N 1
ATOM 695 C CA . LEU A 1 88 ? 2.541 11.660 10.015 1.00 93.06 88 LEU A CA 1
ATOM 696 C C . LEU A 1 88 ? 1.182 12.372 9.912 1.00 93.06 88 LEU A C 1
ATOM 698 O O . LEU A 1 88 ? 1.087 13.434 9.294 1.00 93.06 88 LEU A O 1
ATOM 702 N N . SER A 1 89 ? 0.111 11.836 10.510 1.00 85.56 89 SER A N 1
ATOM 703 C CA . SER A 1 89 ? -1.230 12.438 10.422 1.00 85.56 89 SER A CA 1
ATOM 704 C C . SER A 1 89 ? -1.327 13.826 11.056 1.00 85.56 89 SER A C 1
ATOM 706 O O . SER A 1 89 ? -2.131 14.642 10.612 1.00 85.56 89 SER A O 1
ATOM 708 N N . SER A 1 90 ? -0.529 14.101 12.090 1.00 76.81 90 SER A N 1
ATOM 709 C CA . SER A 1 90 ? -0.546 15.372 12.827 1.00 76.81 90 SER A CA 1
ATOM 710 C C . SER A 1 90 ? 0.389 16.434 12.240 1.00 76.81 90 SER A C 1
ATOM 712 O O . SER A 1 90 ? 0.188 17.624 12.489 1.00 76.81 90 SER A O 1
ATOM 714 N N . ASN A 1 91 ? 1.386 16.037 11.443 1.00 81.06 91 ASN A N 1
ATOM 715 C CA . ASN A 1 91 ? 2.380 16.952 10.891 1.00 81.06 91 ASN A CA 1
ATOM 716 C C . ASN A 1 91 ? 2.000 17.382 9.466 1.00 81.06 91 ASN A C 1
ATOM 718 O O . ASN A 1 91 ? 2.222 16.653 8.501 1.00 81.06 91 ASN A O 1
ATOM 722 N N . LYS A 1 92 ? 1.437 18.592 9.331 1.00 77.31 92 LYS A N 1
ATOM 723 C CA . LYS A 1 92 ? 0.940 19.118 8.048 1.00 77.31 92 LYS A CA 1
ATOM 724 C C . LYS A 1 92 ? 2.014 19.201 6.957 1.00 77.31 92 LYS A C 1
ATOM 726 O O . LYS A 1 92 ? 1.651 19.009 5.805 1.00 77.31 92 LYS A O 1
ATOM 731 N N . SER A 1 93 ? 3.282 19.461 7.291 1.00 78.12 93 SER A N 1
ATOM 732 C CA . SER A 1 93 ? 4.352 19.618 6.289 1.00 78.12 93 SER A CA 1
ATOM 733 C C . SER A 1 93 ? 4.890 18.292 5.746 1.00 78.12 93 SER A C 1
ATOM 735 O O . SER A 1 93 ? 5.472 18.272 4.669 1.00 78.12 93 SER A O 1
ATOM 737 N N . LEU A 1 94 ? 4.683 17.184 6.467 1.00 81.12 94 LEU A N 1
ATOM 738 C CA . LEU A 1 94 ? 5.107 15.836 6.057 1.00 81.12 94 LEU A CA 1
ATOM 739 C C . LEU A 1 94 ? 3.927 14.964 5.593 1.00 81.12 94 LEU A C 1
ATOM 741 O O . LEU A 1 94 ? 4.096 13.794 5.255 1.00 81.12 94 LEU A O 1
ATOM 745 N N . ASN A 1 95 ? 2.713 15.524 5.567 1.00 88.31 95 ASN A N 1
ATOM 746 C CA . ASN A 1 95 ? 1.496 14.794 5.215 1.00 88.31 95 ASN A CA 1
ATOM 747 C C . ASN A 1 95 ? 1.281 14.662 3.697 1.00 88.31 95 ASN A C 1
ATOM 749 O O . ASN A 1 95 ? 0.460 13.851 3.271 1.00 88.31 95 ASN A O 1
ATOM 753 N N . ASP A 1 96 ? 1.998 15.429 2.875 1.00 89.50 96 ASP A N 1
ATOM 754 C CA . ASP A 1 96 ? 1.763 15.482 1.427 1.00 89.50 96 ASP A CA 1
ATOM 755 C C . ASP A 1 96 ? 2.020 14.136 0.743 1.00 89.50 96 ASP A C 1
ATOM 757 O O . ASP A 1 96 ? 1.192 13.692 -0.051 1.00 89.50 96 ASP A O 1
ATOM 761 N N . GLY A 1 97 ? 3.071 13.414 1.146 1.00 91.38 97 GLY A N 1
ATOM 762 C CA . GLY A 1 97 ? 3.313 12.050 0.667 1.00 91.38 97 GLY A CA 1
ATOM 763 C C . GLY A 1 97 ? 2.218 11.070 1.081 1.00 91.38 97 GLY A C 1
ATOM 764 O O . GLY A 1 97 ? 1.840 10.190 0.308 1.00 91.38 97 GLY A O 1
ATOM 765 N N . VAL A 1 98 ? 1.629 11.255 2.270 1.00 93.88 98 VAL A N 1
ATOM 766 C CA . VAL A 1 98 ? 0.502 10.426 2.720 1.00 93.88 98 VAL A CA 1
ATOM 767 C C . VAL A 1 98 ? -0.735 10.675 1.855 1.00 93.88 98 VAL A C 1
ATOM 769 O O . VAL A 1 98 ? -1.429 9.728 1.481 1.00 93.88 98 VAL A O 1
ATOM 772 N N . ARG A 1 99 ? -1.021 11.939 1.523 1.00 91.81 99 ARG A N 1
ATOM 773 C CA . ARG A 1 99 ? -2.148 12.317 0.653 1.00 91.81 99 ARG A CA 1
ATOM 774 C C . ARG A 1 99 ? -1.952 11.824 -0.770 1.00 91.81 99 ARG A C 1
ATOM 776 O O . ARG A 1 99 ? -2.884 11.254 -1.329 1.00 91.81 99 ARG A O 1
ATOM 783 N N . PHE A 1 100 ? -0.749 12.002 -1.312 1.00 91.75 100 PHE A N 1
ATOM 784 C CA . PHE A 1 100 ? -0.388 11.525 -2.638 1.00 91.75 100 PHE A CA 1
ATOM 785 C C . PHE A 1 100 ? -0.624 10.017 -2.756 1.00 91.75 100 PHE A C 1
ATOM 787 O O . PHE A 1 100 ? -1.422 9.590 -3.582 1.00 91.75 100 PHE A O 1
ATOM 794 N N . VAL A 1 101 ? -0.052 9.207 -1.863 1.00 93.75 101 VAL A N 1
ATOM 795 C CA . VAL A 1 101 ? -0.210 7.743 -1.927 1.00 93.75 101 VAL A CA 1
ATOM 796 C C . VAL A 1 101 ? -1.666 7.304 -1.742 1.00 93.75 101 VAL A C 1
ATOM 798 O O . VAL A 1 101 ? -2.100 6.355 -2.388 1.00 93.75 101 VAL A O 1
ATOM 801 N N . LYS A 1 102 ? -2.456 7.996 -0.908 1.00 92.06 102 LYS A N 1
ATOM 802 C CA . LYS A 1 102 ? -3.901 7.727 -0.778 1.00 92.06 102 LYS A CA 1
ATOM 803 C C . LYS A 1 102 ? -4.698 8.042 -2.048 1.00 92.06 102 LYS A C 1
ATOM 805 O O . LYS A 1 102 ? -5.779 7.486 -2.202 1.00 92.06 102 LYS A O 1
ATOM 810 N N . SER A 1 103 ? -4.196 8.926 -2.911 1.00 90.44 103 SER A N 1
ATOM 811 C CA . SER A 1 103 ? -4.837 9.261 -4.189 1.00 90.44 103 SER A CA 1
ATOM 812 C C . SER A 1 103 ? -4.552 8.248 -5.305 1.00 90.44 103 SER A C 1
ATOM 814 O O . SER A 1 103 ? -5.265 8.242 -6.302 1.00 90.44 103 SER A O 1
ATOM 816 N N . ILE A 1 104 ? -3.563 7.363 -5.124 1.00 89.75 104 ILE A N 1
ATOM 817 C CA . ILE A 1 104 ? -3.224 6.303 -6.083 1.00 89.75 104 ILE A CA 1
ATOM 818 C C . ILE A 1 104 ? -4.221 5.151 -5.916 1.00 89.75 104 ILE A C 1
ATOM 820 O O . ILE A 1 104 ? -4.111 4.336 -4.993 1.00 89.75 104 ILE A O 1
ATOM 824 N N . SER A 1 105 ? -5.218 5.104 -6.797 1.00 86.69 105 SER A N 1
ATOM 825 C CA . SER A 1 105 ? -6.314 4.128 -6.744 1.00 86.69 105 SER A CA 1
ATOM 826 C C . SER A 1 105 ? -5.877 2.702 -7.107 1.00 86.69 105 SER A C 1
ATOM 828 O O . SER A 1 105 ? -6.501 1.726 -6.691 1.00 86.69 105 SER A O 1
ATOM 830 N N . GLU A 1 106 ? -4.764 2.581 -7.829 1.00 90.00 106 GLU A N 1
ATOM 831 C CA . GLU A 1 106 ? -4.213 1.334 -8.351 1.00 90.00 106 GLU A CA 1
ATOM 832 C C . GLU A 1 106 ? -3.593 0.468 -7.242 1.00 90.00 106 GLU A C 1
ATOM 834 O O . GLU A 1 106 ? -3.510 -0.749 -7.396 1.00 90.00 106 GLU A O 1
ATOM 839 N N . LEU A 1 107 ? -3.196 1.073 -6.111 1.00 92.50 107 LEU A N 1
ATOM 840 C CA . LEU A 1 107 ? -2.562 0.382 -4.984 1.00 92.50 107 LEU A CA 1
ATOM 841 C C . LEU A 1 107 ? -3.596 -0.218 -4.030 1.00 92.50 107 LEU A C 1
ATOM 843 O O . LEU A 1 107 ? -4.300 0.489 -3.287 1.00 92.50 107 LEU A O 1
ATOM 847 N N . ARG A 1 108 ? -3.624 -1.548 -3.989 1.00 92.25 108 ARG A N 1
ATOM 848 C CA . ARG A 1 108 ? -4.608 -2.352 -3.258 1.00 92.25 108 ARG A CA 1
ATOM 849 C C . ARG A 1 108 ? -4.127 -2.743 -1.865 1.00 92.25 108 ARG A C 1
ATOM 851 O O . ARG A 1 108 ? -4.957 -2.909 -0.970 1.00 92.25 108 ARG A O 1
ATOM 858 N N . THR A 1 109 ? -2.817 -2.864 -1.639 1.00 93.75 109 THR A N 1
ATOM 859 C CA . THR A 1 109 ? -2.266 -3.350 -0.363 1.00 93.75 109 THR A CA 1
ATOM 860 C C . THR A 1 109 ? -1.593 -2.250 0.462 1.00 93.75 109 THR A C 1
ATOM 862 O O . THR A 1 109 ? -1.064 -1.267 -0.060 1.00 93.75 109 THR A O 1
ATOM 865 N N . SER A 1 110 ? -1.558 -2.422 1.791 1.00 95.25 110 SER A N 1
ATOM 866 C CA . SER A 1 110 ? -0.742 -1.561 2.662 1.00 95.25 110 SER A CA 1
ATOM 867 C C . SER A 1 110 ? 0.748 -1.646 2.324 1.00 95.25 110 SER A C 1
ATOM 869 O O . SER A 1 110 ? 1.454 -0.658 2.486 1.00 95.25 110 SER A O 1
ATOM 871 N N . LEU A 1 111 ? 1.224 -2.795 1.839 1.00 96.12 111 LEU A N 1
ATOM 872 C CA . LEU A 1 111 ? 2.619 -2.973 1.448 1.00 96.12 111 LEU A CA 1
ATOM 873 C C . LEU A 1 111 ? 2.961 -2.124 0.216 1.00 96.12 111 LEU A C 1
ATOM 875 O O . LEU A 1 111 ? 3.877 -1.309 0.278 1.00 96.12 111 LEU A O 1
ATOM 879 N N . GLY A 1 112 ? 2.173 -2.231 -0.857 1.00 96.62 112 GLY A N 1
ATOM 880 C CA . GLY A 1 112 ? 2.360 -1.435 -2.074 1.00 96.62 112 GLY A CA 1
ATOM 881 C C . GLY A 1 112 ? 2.258 0.069 -1.821 1.00 96.62 112 GLY A C 1
ATOM 882 O O . GLY A 1 112 ? 3.083 0.840 -2.314 1.00 96.62 112 GLY A O 1
ATOM 883 N N . ARG A 1 113 ? 1.335 0.498 -0.951 1.00 96.81 113 ARG A N 1
ATOM 884 C CA . ARG A 1 113 ? 1.262 1.896 -0.482 1.00 96.81 113 ARG A CA 1
ATOM 885 C C . ARG A 1 113 ? 2.512 2.328 0.282 1.00 96.81 113 ARG A C 1
ATOM 887 O O . ARG A 1 113 ? 2.994 3.441 0.095 1.00 96.81 113 ARG A O 1
ATOM 894 N N . GLY A 1 114 ? 3.074 1.445 1.101 1.00 97.81 114 GLY A N 1
ATOM 895 C CA . GLY A 1 114 ? 4.335 1.689 1.794 1.00 97.81 114 GLY A CA 1
ATOM 896 C C . GLY A 1 114 ? 5.498 1.910 0.826 1.00 97.81 114 GLY A C 1
ATOM 897 O O . GLY A 1 114 ? 6.248 2.876 0.973 1.00 97.81 114 GLY A O 1
ATOM 898 N N . ARG A 1 115 ? 5.598 1.073 -0.209 1.00 98.00 115 ARG A N 1
ATOM 899 C CA . ARG A 1 115 ? 6.616 1.194 -1.264 1.00 98.00 115 ARG A CA 1
ATOM 900 C C . ARG A 1 115 ? 6.466 2.488 -2.058 1.00 98.00 115 ARG A C 1
ATOM 902 O O . ARG A 1 115 ? 7.453 3.185 -2.293 1.00 98.00 115 ARG A O 1
ATOM 909 N N . ALA A 1 116 ? 5.233 2.848 -2.413 1.00 97.00 116 ALA A N 1
ATOM 910 C CA . ALA A 1 116 ? 4.932 4.114 -3.079 1.00 97.00 116 ALA A CA 1
ATOM 911 C C . ALA A 1 116 ? 5.331 5.322 -2.220 1.00 97.00 116 ALA A C 1
ATOM 913 O O . ALA A 1 116 ? 5.904 6.279 -2.735 1.00 97.00 116 ALA A O 1
ATOM 914 N N . PHE A 1 117 ? 5.097 5.259 -0.905 1.00 97.38 117 PHE A N 1
ATOM 915 C CA . PHE A 1 117 ? 5.489 6.321 0.022 1.00 97.38 117 PHE A CA 1
ATOM 916 C C . PHE A 1 117 ? 7.007 6.505 0.108 1.00 97.38 117 PHE A C 1
ATOM 918 O O . PHE A 1 117 ? 7.481 7.640 0.123 1.00 97.38 117 PHE A O 1
ATOM 925 N N . ILE A 1 118 ? 7.777 5.413 0.125 1.00 98.00 118 ILE A N 1
ATOM 926 C CA . ILE A 1 118 ? 9.247 5.480 0.104 1.00 98.00 118 ILE A CA 1
ATOM 927 C C . ILE A 1 118 ? 9.725 6.145 -1.192 1.00 98.00 118 ILE A C 1
ATOM 929 O O . ILE A 1 118 ? 10.512 7.086 -1.130 1.00 98.00 118 ILE A O 1
ATOM 933 N N . ARG A 1 119 ? 9.200 5.726 -2.353 1.00 97.00 119 ARG A N 1
ATOM 934 C CA . ARG A 1 119 ? 9.550 6.309 -3.664 1.00 97.00 119 ARG A CA 1
ATOM 935 C C . ARG A 1 119 ? 9.207 7.795 -3.743 1.00 97.00 119 ARG A C 1
ATOM 937 O O . ARG A 1 119 ? 10.057 8.588 -4.132 1.00 97.00 119 ARG A O 1
ATOM 944 N N . PHE A 1 120 ? 8.008 8.174 -3.297 1.00 96.12 120 PHE A N 1
ATOM 945 C CA . PHE A 1 120 ? 7.612 9.578 -3.173 1.00 96.12 120 PHE A CA 1
ATOM 946 C C . PHE A 1 120 ? 8.599 10.353 -2.293 1.00 96.12 120 PHE A C 1
ATOM 948 O O . PHE A 1 120 ? 9.061 11.429 -2.653 1.00 96.12 120 PHE A O 1
ATOM 955 N N . SER A 1 121 ? 8.948 9.800 -1.133 1.00 96.75 121 SER A N 1
ATOM 956 C CA . SER A 1 121 ? 9.819 10.483 -0.177 1.00 96.75 121 SER A CA 1
ATOM 957 C C . SER A 1 121 ? 11.250 10.655 -0.692 1.00 96.75 121 SER A C 1
ATOM 959 O O . SER A 1 121 ? 11.887 11.640 -0.333 1.00 96.75 121 SER A O 1
ATOM 961 N N . LEU A 1 122 ? 11.748 9.736 -1.526 1.00 97.00 122 LEU A N 1
ATOM 962 C CA . LEU A 1 122 ? 13.034 9.880 -2.216 1.00 97.00 122 LEU A CA 1
ATOM 963 C C . LEU A 1 122 ? 12.982 11.006 -3.255 1.00 97.00 122 LEU A C 1
ATOM 965 O O . LEU A 1 122 ? 13.822 11.896 -3.216 1.00 97.00 122 LEU A O 1
ATOM 969 N N . MET A 1 123 ? 11.947 11.025 -4.102 1.00 95.38 123 MET A N 1
ATOM 970 C CA . MET A 1 123 ? 11.747 12.069 -5.122 1.00 95.38 123 MET A CA 1
ATOM 971 C C . MET A 1 123 ? 11.660 13.488 -4.556 1.00 95.38 123 MET A C 1
ATOM 973 O O . MET A 1 123 ? 11.980 14.449 -5.247 1.00 95.38 123 MET A O 1
ATOM 977 N N . HIS A 1 124 ? 11.199 13.624 -3.313 1.00 94.00 124 HIS A N 1
ATOM 978 C CA . HIS A 1 124 ? 10.986 14.917 -2.661 1.00 94.00 124 HIS A CA 1
ATOM 979 C C . HIS A 1 124 ? 12.009 15.231 -1.559 1.00 94.00 124 HIS A C 1
ATOM 981 O O . HIS A 1 124 ? 11.828 16.215 -0.842 1.00 94.00 124 HIS A O 1
ATOM 987 N N . HIS A 1 125 ? 13.052 14.409 -1.385 1.00 95.69 125 HIS A N 1
ATOM 988 C CA . HIS A 1 125 ? 14.064 14.557 -0.324 1.00 95.69 125 HIS A CA 1
ATOM 989 C C . HIS A 1 125 ? 13.454 14.649 1.092 1.00 95.69 125 HIS A C 1
ATOM 991 O O . HIS A 1 125 ? 13.819 15.491 1.912 1.00 95.69 125 HIS A O 1
ATOM 997 N N . ARG A 1 126 ? 12.448 13.807 1.375 1.00 95.31 126 ARG A N 1
ATOM 998 C CA . ARG A 1 126 ? 11.691 13.782 2.648 1.00 95.31 126 ARG A CA 1
ATOM 999 C C . ARG A 1 126 ? 11.801 12.476 3.421 1.00 95.31 126 ARG A C 1
ATOM 1001 O O . ARG A 1 126 ? 11.172 12.347 4.473 1.00 95.31 126 ARG A O 1
ATOM 1008 N N . LEU A 1 127 ? 12.540 11.486 2.920 1.00 97.38 127 LEU A N 1
ATOM 1009 C CA . LEU A 1 127 ? 12.569 10.157 3.536 1.00 97.38 127 LEU A CA 1
ATOM 1010 C C . LEU A 1 127 ? 13.153 10.196 4.955 1.00 97.38 127 LEU A C 1
ATOM 1012 O O . LEU A 1 127 ? 12.546 9.640 5.874 1.00 97.38 127 LEU A O 1
ATOM 1016 N N . ALA A 1 128 ? 14.273 10.902 5.141 1.00 97.19 128 ALA A N 1
ATOM 1017 C CA . ALA A 1 128 ? 14.910 11.075 6.444 1.00 97.19 128 ALA A CA 1
ATOM 1018 C C . ALA A 1 128 ? 13.981 11.778 7.441 1.00 97.19 128 ALA A C 1
ATOM 1020 O O . ALA A 1 128 ? 13.704 11.226 8.505 1.00 97.19 128 ALA A O 1
ATOM 1021 N N . ASP A 1 129 ? 13.417 12.931 7.064 1.00 95.94 129 ASP A N 1
ATOM 1022 C CA . ASP A 1 129 ? 12.500 13.697 7.918 1.00 95.94 129 ASP A CA 1
ATOM 1023 C C . ASP A 1 129 ? 11.254 12.890 8.298 1.00 95.94 129 ASP A C 1
ATOM 1025 O O . ASP A 1 129 ? 10.818 12.903 9.451 1.00 95.94 129 ASP A O 1
ATOM 1029 N N . SER A 1 130 ? 10.691 12.145 7.342 1.00 96.06 130 SER A N 1
ATOM 1030 C CA . SER A 1 130 ? 9.510 11.311 7.574 1.00 96.06 130 SER A CA 1
ATOM 1031 C C . SER A 1 130 ? 9.807 10.202 8.582 1.00 96.06 130 SER A C 1
ATOM 1033 O O . SER A 1 130 ? 9.052 10.019 9.538 1.00 96.06 130 SER A O 1
ATOM 1035 N N . ILE A 1 131 ? 10.919 9.481 8.418 1.00 96.88 131 ILE A N 1
ATOM 1036 C CA . ILE A 1 131 ? 11.314 8.406 9.338 1.00 96.88 131 ILE A CA 1
ATOM 1037 C C . ILE A 1 131 ? 11.712 8.973 10.706 1.00 96.88 131 ILE A C 1
ATOM 1039 O O . ILE A 1 131 ? 11.271 8.440 11.726 1.00 96.88 131 ILE A O 1
ATOM 1043 N N . GLN A 1 132 ? 12.465 10.075 10.747 1.00 96.44 132 GLN A N 1
ATOM 1044 C CA . GLN A 1 132 ? 12.830 10.774 11.981 1.00 96.44 132 GLN A CA 1
ATOM 1045 C C . GLN A 1 132 ? 11.583 11.205 12.759 1.00 96.44 132 GLN A C 1
ATOM 1047 O O . GLN A 1 132 ? 11.500 10.955 13.961 1.00 96.44 132 GLN A O 1
ATOM 1052 N N . GLN A 1 133 ? 10.581 11.781 12.089 1.00 95.62 133 GLN A N 1
ATOM 1053 C CA . GLN A 1 133 ? 9.314 12.162 12.715 1.00 95.62 133 GLN A CA 1
ATOM 1054 C C . GLN A 1 133 ? 8.587 10.957 13.324 1.00 95.62 133 GLN A C 1
ATOM 1056 O O . GLN A 1 133 ? 8.000 11.072 14.406 1.00 95.62 133 GLN A O 1
ATOM 1061 N N . CYS A 1 134 ? 8.633 9.806 12.653 1.00 95.44 134 CYS A N 1
ATOM 1062 C CA . CYS A 1 134 ? 8.034 8.584 13.169 1.00 95.44 134 CYS A CA 1
ATOM 1063 C C . CYS A 1 134 ? 8.780 8.069 14.406 1.00 95.44 134 CYS A C 1
ATOM 1065 O O . CYS A 1 134 ? 8.161 7.858 15.446 1.00 95.44 134 CYS A O 1
ATOM 1067 N N . VAL A 1 135 ? 10.110 7.954 14.345 1.00 95.06 135 VAL A N 1
ATOM 1068 C CA . VAL A 1 135 ? 10.935 7.491 15.478 1.00 95.06 135 VAL A CA 1
ATOM 1069 C C . VAL A 1 135 ? 10.805 8.422 16.689 1.00 95.06 135 VAL A C 1
ATOM 1071 O O . VAL A 1 135 ? 10.680 7.942 17.816 1.00 95.06 135 VAL A O 1
ATOM 1074 N N . SER A 1 136 ? 10.727 9.739 16.469 1.00 93.75 136 SER A N 1
ATOM 1075 C CA . SER A 1 136 ? 10.470 10.731 17.523 1.00 93.75 136 SER A CA 1
ATOM 1076 C C . SER A 1 136 ? 9.099 10.559 18.192 1.00 93.75 136 SER A C 1
ATOM 1078 O O . SER A 1 136 ? 8.920 10.948 19.347 1.00 93.75 136 SER A O 1
ATOM 1080 N N . CYS A 1 137 ? 8.126 9.934 17.518 1.00 91.81 137 CYS A N 1
ATOM 1081 C CA . CYS A 1 137 ? 6.847 9.549 18.110 1.00 91.81 137 CYS A CA 1
ATOM 1082 C C . CYS A 1 137 ? 6.988 8.243 18.914 1.00 91.81 137 CYS A C 1
ATOM 1084 O O . CYS A 1 137 ? 6.372 7.222 18.602 1.00 91.81 137 CYS A O 1
ATOM 1086 N N . GLY A 1 138 ? 7.805 8.270 19.973 1.00 89.50 138 GLY A N 1
ATOM 1087 C CA . GLY A 1 138 ? 8.204 7.071 20.721 1.00 89.50 138 GLY A CA 1
ATOM 1088 C C . GLY A 1 138 ? 7.032 6.198 21.187 1.00 89.50 138 GLY A C 1
ATOM 1089 O O . GLY A 1 138 ? 7.124 4.974 21.124 1.00 89.50 138 GLY A O 1
ATOM 1090 N N . LYS A 1 139 ? 5.896 6.807 21.567 1.00 92.25 139 LYS A N 1
ATOM 1091 C CA . LYS A 1 139 ? 4.668 6.077 21.923 1.00 92.25 139 LYS A CA 1
ATOM 1092 C C . LYS A 1 139 ? 4.130 5.257 20.743 1.00 92.25 139 LYS A C 1
ATOM 1094 O O . LYS A 1 139 ? 4.013 4.041 20.869 1.00 92.25 139 LYS A O 1
ATOM 1099 N N . VAL A 1 140 ? 3.877 5.889 19.594 1.00 94.44 140 VAL A N 1
ATOM 1100 C CA . VAL A 1 140 ? 3.354 5.201 18.399 1.00 94.44 140 VAL A CA 1
ATOM 1101 C C . VAL A 1 140 ? 4.358 4.154 17.912 1.00 94.44 140 VAL A C 1
ATOM 1103 O O . VAL A 1 140 ? 3.994 3.003 17.689 1.00 94.44 140 VAL A O 1
ATOM 1106 N N . THR A 1 141 ? 5.648 4.481 17.858 1.00 95.88 141 THR A N 1
ATOM 1107 C CA . THR A 1 141 ? 6.696 3.520 17.475 1.00 95.88 141 THR A CA 1
ATOM 1108 C C . THR A 1 141 ? 6.733 2.307 18.408 1.00 95.88 141 THR A C 1
ATOM 1110 O O . THR A 1 141 ? 6.802 1.170 17.937 1.00 95.88 141 THR A O 1
ATOM 1113 N N . SER A 1 142 ? 6.595 2.507 19.722 1.00 96.19 142 SER A N 1
ATOM 1114 C CA . SER A 1 142 ? 6.522 1.407 20.695 1.00 96.19 142 SER A CA 1
ATOM 1115 C C . SER A 1 142 ? 5.249 0.565 20.569 1.00 96.19 142 SER A C 1
ATOM 1117 O O . SER A 1 142 ? 5.263 -0.629 20.877 1.00 96.19 142 SER A O 1
ATOM 1119 N N . ASP A 1 143 ? 4.158 1.147 20.071 1.00 96.00 143 ASP A N 1
ATOM 1120 C CA . ASP A 1 143 ? 2.901 0.454 19.799 1.00 96.00 143 ASP A CA 1
ATOM 1121 C C . ASP A 1 143 ? 2.990 -0.419 18.539 1.00 96.00 143 ASP A C 1
ATOM 1123 O O . ASP A 1 143 ? 2.375 -1.494 18.499 1.00 96.00 143 ASP A O 1
ATOM 1127 N N . TRP A 1 144 ? 3.785 -0.001 17.553 1.00 96.56 144 TRP A N 1
ATOM 1128 C CA . TRP A 1 144 ? 3.982 -0.692 16.275 1.00 96.56 144 TRP A CA 1
ATOM 1129 C C . TRP A 1 144 ? 5.101 -1.735 16.282 1.00 96.56 144 TRP A C 1
ATOM 1131 O O . TRP A 1 144 ? 4.994 -2.733 15.569 1.00 96.56 144 TRP A O 1
ATOM 1141 N N . TYR A 1 145 ? 6.135 -1.564 17.104 1.00 96.94 145 TYR A N 1
ATOM 1142 C CA . TYR A 1 145 ? 7.321 -2.422 17.089 1.00 96.94 145 TYR A CA 1
ATOM 1143 C C . TYR A 1 145 ? 7.610 -3.054 18.449 1.00 96.94 145 TYR A C 1
ATOM 1145 O O . TYR A 1 145 ? 7.358 -2.479 19.508 1.00 96.94 145 TYR A O 1
ATOM 1153 N N . HIS A 1 146 ? 8.152 -4.270 18.442 1.00 95.00 146 HIS A N 1
ATOM 1154 C CA . HIS A 1 146 ? 8.702 -4.877 19.651 1.00 95.00 146 HIS A CA 1
ATOM 1155 C C . HIS A 1 146 ? 10.003 -4.164 20.071 1.00 95.00 146 HIS A C 1
ATOM 1157 O O . HIS A 1 146 ? 10.744 -3.721 19.192 1.00 95.00 146 HIS A O 1
ATOM 1163 N N . PRO A 1 147 ? 10.368 -4.150 21.374 1.00 91.00 147 PRO A N 1
ATOM 1164 C CA . PRO A 1 147 ? 11.573 -3.473 21.892 1.00 91.00 147 PRO A CA 1
ATOM 1165 C C . PRO A 1 147 ? 12.900 -3.849 21.216 1.00 91.00 147 PRO A C 1
ATOM 1167 O O . PRO A 1 147 ? 13.895 -3.150 21.353 1.00 91.00 147 PRO A O 1
ATOM 1170 N N . LYS A 1 148 ? 12.924 -4.975 20.496 1.00 87.25 148 LYS A N 1
ATOM 1171 C CA . LYS A 1 148 ? 14.086 -5.497 19.766 1.00 87.25 148 LYS A CA 1
ATOM 1172 C C . LYS A 1 148 ? 14.236 -4.910 18.350 1.00 87.25 148 LYS A C 1
ATOM 1174 O O . LYS A 1 148 ? 15.164 -5.298 17.646 1.00 87.25 148 LYS A O 1
ATOM 1179 N N . SER A 1 149 ? 13.321 -4.044 17.915 1.00 93.88 149 SER A N 1
ATOM 1180 C CA . SER A 1 149 ? 13.360 -3.394 16.602 1.00 93.88 149 SER A CA 1
ATOM 1181 C C . SER A 1 149 ? 14.459 -2.332 16.513 1.00 93.88 149 SER A C 1
ATOM 1183 O O . SER A 1 149 ? 14.817 -1.710 17.515 1.00 93.88 149 SER A O 1
ATOM 1185 N N . VAL A 1 150 ? 14.958 -2.090 15.297 1.00 95.56 150 VAL A N 1
ATOM 1186 C CA . VAL A 1 150 ? 15.937 -1.030 15.018 1.00 95.56 150 VAL A CA 1
ATOM 1187 C C . VAL A 1 150 ? 15.407 0.351 15.419 1.00 95.56 150 VAL A C 1
ATOM 1189 O O . VAL A 1 150 ? 16.162 1.154 15.954 1.00 95.56 150 VAL A O 1
ATOM 1192 N N . TRP A 1 151 ? 14.099 0.589 15.271 1.00 95.88 151 TRP A N 1
ATOM 1193 C CA . TRP A 1 151 ? 13.450 1.881 15.532 1.00 95.88 151 TRP A CA 1
ATOM 1194 C C . TRP A 1 151 ? 13.364 2.250 17.018 1.00 95.88 151 TRP A C 1
ATOM 1196 O O . TRP A 1 151 ? 13.140 3.409 17.345 1.00 95.88 151 TRP A O 1
ATOM 1206 N N . LEU A 1 152 ? 13.540 1.276 17.919 1.00 94.81 152 LEU A N 1
ATOM 1207 C CA . LEU A 1 152 ? 13.571 1.486 19.373 1.00 94.81 152 LEU A CA 1
ATOM 1208 C C . LEU A 1 152 ? 14.997 1.405 19.945 1.00 94.81 152 LEU A C 1
ATOM 1210 O O . LEU A 1 152 ? 15.192 1.553 21.151 1.00 94.81 152 LEU A O 1
ATOM 1214 N N . ASN A 1 153 ? 16.004 1.189 19.093 1.00 94.19 153 ASN A N 1
ATOM 1215 C CA . ASN A 1 153 ? 17.412 1.209 19.468 1.00 94.19 153 ASN A CA 1
ATOM 1216 C C . ASN A 1 153 ? 18.049 2.524 19.011 1.00 94.19 153 ASN A C 1
ATOM 1218 O O . ASN A 1 153 ? 18.464 2.637 17.862 1.00 94.19 153 ASN A O 1
ATOM 1222 N N . HIS A 1 154 ? 18.189 3.474 19.938 1.00 93.00 154 HIS A N 1
ATOM 1223 C CA . HIS A 1 154 ? 18.681 4.826 19.654 1.00 93.00 154 HIS A CA 1
ATOM 1224 C C . HIS A 1 154 ? 20.014 4.864 18.889 1.00 93.00 154 HIS A C 1
ATOM 1226 O O . HIS A 1 154 ? 20.197 5.710 18.019 1.00 93.00 154 HIS A O 1
ATOM 1232 N N . ALA A 1 155 ? 20.952 3.959 19.193 1.00 93.75 155 ALA A N 1
ATOM 1233 C CA . ALA A 1 155 ? 22.245 3.929 18.512 1.00 93.75 155 ALA A CA 1
ATOM 1234 C C . ALA A 1 155 ? 22.080 3.556 17.032 1.00 93.75 155 ALA A C 1
ATOM 1236 O O . ALA A 1 155 ? 22.550 4.279 16.162 1.00 93.75 155 ALA A O 1
ATOM 1237 N N . LEU A 1 156 ? 21.355 2.470 16.745 1.00 94.56 156 LEU A N 1
ATOM 1238 C CA . LEU A 1 156 ? 21.147 2.017 15.368 1.00 94.56 156 LEU A CA 1
ATOM 1239 C C . LEU A 1 156 ? 20.204 2.937 14.587 1.00 94.56 156 LEU A C 1
ATOM 1241 O O . LEU A 1 156 ? 20.460 3.202 13.416 1.00 94.56 156 LEU A O 1
ATOM 1245 N N . SER A 1 157 ? 19.130 3.430 15.213 1.00 96.12 157 SER A N 1
ATOM 1246 C CA . SER A 1 157 ? 18.187 4.337 14.556 1.00 96.12 157 SER A CA 1
ATOM 1247 C C . SER A 1 157 ? 18.843 5.670 14.210 1.00 96.12 157 SER A C 1
ATOM 1249 O O . SER A 1 157 ? 18.612 6.172 13.120 1.00 96.12 157 SER A O 1
ATOM 1251 N N . SER A 1 158 ? 19.683 6.219 15.096 1.00 96.62 158 SER A N 1
ATOM 1252 C CA . SER A 1 158 ? 20.422 7.461 14.828 1.00 96.62 158 SER A CA 1
ATOM 1253 C C . SER A 1 158 ? 21.401 7.291 13.663 1.00 96.62 158 SER A C 1
ATOM 1255 O O . SER A 1 158 ? 21.387 8.091 12.732 1.00 96.62 158 SER A O 1
ATOM 1257 N N . THR A 1 159 ? 22.178 6.200 13.648 1.00 97.50 159 THR A N 1
ATOM 1258 C CA . THR A 1 159 ? 23.081 5.882 12.528 1.00 97.50 159 THR A CA 1
ATOM 1259 C C . THR A 1 159 ? 22.327 5.719 11.208 1.00 97.50 159 THR A C 1
ATOM 1261 O O . THR A 1 159 ? 22.738 6.283 10.198 1.00 97.50 159 THR A O 1
ATOM 1264 N N . LEU A 1 160 ? 21.205 4.993 11.215 1.00 97.88 160 LEU A N 1
ATOM 1265 C CA . LEU A 1 160 ? 20.377 4.812 10.026 1.00 97.88 160 LEU A CA 1
ATOM 1266 C C . LEU A 1 160 ? 19.792 6.140 9.535 1.00 97.88 160 LEU A C 1
ATOM 1268 O O . LEU A 1 160 ? 19.871 6.428 8.349 1.00 97.88 160 LEU A O 1
ATOM 1272 N N . ILE A 1 161 ? 19.224 6.957 10.426 1.00 98.12 161 ILE A N 1
ATOM 1273 C CA . ILE A 1 161 ? 18.632 8.248 10.050 1.00 98.12 161 ILE A CA 1
ATOM 1274 C C . ILE A 1 161 ? 19.696 9.205 9.509 1.00 98.12 161 ILE A C 1
ATOM 1276 O O . ILE A 1 161 ? 19.440 9.871 8.512 1.00 98.12 161 ILE A O 1
ATOM 1280 N N . SER A 1 162 ? 20.891 9.236 10.106 1.00 97.88 162 SER A N 1
ATOM 1281 C CA . SER A 1 162 ? 22.015 10.018 9.579 1.00 97.88 162 SER A CA 1
ATOM 1282 C C . SER A 1 162 ? 22.327 9.634 8.133 1.00 97.88 162 SER A C 1
ATOM 1284 O O . SER A 1 162 ? 22.434 10.512 7.291 1.00 97.88 162 SER A O 1
ATOM 1286 N N . ALA A 1 163 ? 22.386 8.335 7.831 1.00 97.75 163 ALA A N 1
ATOM 1287 C CA . ALA A 1 163 ? 22.609 7.857 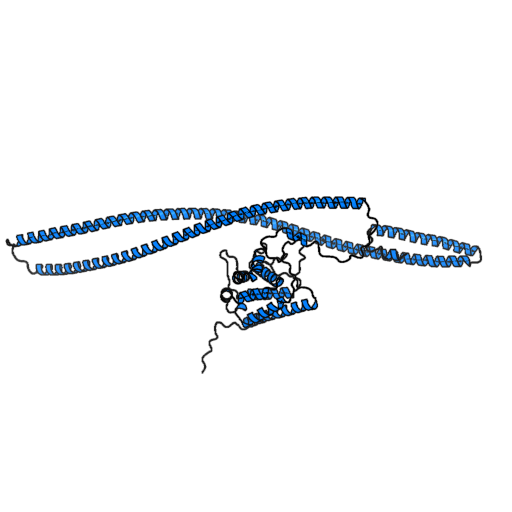6.467 1.00 97.75 163 ALA A CA 1
ATOM 1288 C C . ALA A 1 163 ? 21.461 8.227 5.516 1.00 97.75 163 ALA A C 1
ATOM 1290 O O . ALA A 1 163 ? 21.674 8.505 4.344 1.00 97.75 163 ALA A O 1
ATOM 1291 N N . LEU A 1 164 ? 20.220 8.247 6.009 1.00 98.25 164 LEU A N 1
ATOM 1292 C CA . LEU A 1 164 ? 19.082 8.691 5.208 1.00 98.25 164 LEU A CA 1
ATOM 1293 C C . LEU A 1 164 ? 19.136 10.192 4.900 1.00 98.25 164 LEU A C 1
ATOM 1295 O O . LEU A 1 164 ? 18.598 10.591 3.873 1.00 98.25 164 LEU A O 1
ATOM 1299 N N . TYR A 1 165 ? 19.750 11.019 5.752 1.00 98.38 165 TYR A N 1
ATOM 1300 C CA . TYR A 1 165 ? 19.928 12.447 5.465 1.00 98.38 165 TYR A CA 1
ATOM 1301 C C . TYR A 1 165 ? 20.905 12.689 4.311 1.00 98.38 165 TYR A C 1
ATOM 1303 O O . TYR A 1 165 ? 20.675 13.611 3.535 1.00 98.38 165 TYR A O 1
ATOM 1311 N N . ASP A 1 166 ? 21.904 11.824 4.127 1.00 97.50 166 ASP A N 1
ATOM 1312 C CA . ASP A 1 166 ? 22.828 11.906 2.987 1.00 97.50 166 ASP A CA 1
ATOM 1313 C C . ASP A 1 166 ? 22.109 11.682 1.636 1.00 97.50 166 ASP A C 1
ATOM 1315 O O . ASP A 1 166 ? 22.563 12.156 0.597 1.00 97.50 166 ASP A O 1
ATOM 1319 N N . LEU A 1 167 ? 20.938 11.021 1.627 1.00 97.06 167 LEU A N 1
ATOM 1320 C CA . LEU A 1 167 ? 20.099 10.881 0.424 1.00 97.06 167 LEU A CA 1
ATOM 1321 C C . LEU A 1 167 ? 19.504 12.213 -0.050 1.00 97.06 167 LEU A C 1
ATOM 1323 O O . LEU A 1 167 ? 19.080 12.307 -1.200 1.00 97.06 167 LEU A O 1
ATOM 1327 N N . ASN A 1 168 ? 19.429 13.232 0.811 1.00 95.62 168 ASN A N 1
ATOM 1328 C CA . ASN A 1 168 ? 18.876 14.529 0.421 1.00 95.62 168 ASN A CA 1
ATOM 1329 C C . ASN A 1 168 ? 19.757 15.242 -0.615 1.00 95.62 168 ASN A C 1
ATOM 1331 O O . ASN A 1 168 ? 19.235 16.036 -1.392 1.00 95.62 168 ASN A O 1
ATOM 1335 N N . ASP A 1 169 ? 21.051 14.915 -0.668 1.00 94.19 169 ASP A N 1
ATOM 1336 C CA . ASP A 1 169 ? 21.998 15.455 -1.650 1.00 94.19 169 ASP A CA 1
ATOM 1337 C C . ASP A 1 169 ? 22.030 14.644 -2.963 1.00 94.19 169 ASP A C 1
ATOM 1339 O O . ASP A 1 169 ? 22.739 15.000 -3.906 1.00 94.19 169 ASP A O 1
ATOM 1343 N N . ILE A 1 170 ? 21.257 13.556 -3.054 1.00 96.19 170 ILE A N 1
ATOM 1344 C CA . ILE A 1 170 ? 21.175 12.684 -4.231 1.00 96.19 170 ILE A CA 1
ATOM 1345 C C . ILE A 1 170 ? 19.909 13.020 -5.016 1.00 96.19 170 ILE A C 1
ATOM 1347 O O . ILE A 1 170 ? 18.807 12.990 -4.473 1.00 96.19 170 ILE A O 1
ATOM 1351 N N . GLN A 1 171 ? 20.048 13.302 -6.313 1.00 93.62 171 GLN A N 1
ATOM 1352 C CA . GLN A 1 171 ? 18.900 13.515 -7.197 1.00 93.62 171 GLN A CA 1
ATOM 1353 C C . GLN A 1 171 ? 18.305 12.180 -7.652 1.00 93.62 171 GLN A C 1
ATOM 1355 O O . GLN A 1 171 ? 19.033 11.284 -8.080 1.00 93.62 171 GLN A O 1
ATOM 1360 N N . PHE A 1 172 ? 16.977 12.080 -7.606 1.00 95.44 172 PHE A N 1
ATOM 1361 C CA . PHE A 1 172 ? 16.215 10.919 -8.059 1.00 95.44 172 PHE A CA 1
ATOM 1362 C C . PHE A 1 172 ? 15.297 11.303 -9.224 1.00 95.44 172 PHE A C 1
ATOM 1364 O O . PHE A 1 172 ? 14.670 12.361 -9.193 1.00 95.44 172 PHE A O 1
ATOM 1371 N N . ASP A 1 173 ? 15.196 10.426 -10.221 1.00 93.31 173 ASP A N 1
ATOM 1372 C CA . ASP A 1 173 ? 14.240 10.507 -11.330 1.00 93.31 173 ASP A CA 1
ATOM 1373 C C . ASP A 1 173 ? 13.472 9.183 -11.426 1.00 93.31 173 ASP A C 1
ATOM 1375 O O . ASP A 1 173 ? 13.820 8.266 -12.169 1.00 93.31 173 ASP A O 1
ATOM 1379 N N . LEU A 1 174 ? 12.467 9.048 -10.564 1.00 92.75 174 LEU A N 1
ATOM 1380 C CA . LEU A 1 174 ? 11.616 7.868 -10.455 1.00 92.75 174 LEU A CA 1
ATOM 1381 C C . LEU A 1 174 ? 10.275 8.144 -11.127 1.00 92.75 174 LEU A C 1
ATOM 1383 O O . LEU A 1 174 ? 9.730 9.235 -11.002 1.00 92.75 174 LEU A O 1
ATOM 1387 N N . SER A 1 175 ? 9.670 7.145 -11.761 1.00 88.62 175 SER A N 1
ATOM 1388 C CA . SER A 1 175 ? 8.324 7.279 -12.322 1.00 88.62 175 SER A CA 1
ATOM 1389 C C . SER A 1 175 ? 7.233 7.116 -11.244 1.00 88.62 175 SER A C 1
ATOM 1391 O O . SER A 1 175 ? 7.291 6.174 -10.442 1.00 88.62 175 SER A O 1
ATOM 1393 N N . PRO A 1 176 ? 6.201 7.981 -11.202 1.00 82.75 176 PRO A N 1
ATOM 1394 C CA . PRO A 1 176 ? 5.101 7.872 -10.237 1.00 82.75 176 PRO A CA 1
ATOM 1395 C C . PRO A 1 176 ? 4.181 6.670 -10.483 1.00 82.75 176 PRO A C 1
ATOM 1397 O O . PRO A 1 176 ? 3.431 6.292 -9.584 1.00 82.75 176 PRO A O 1
ATOM 1400 N N . GLY A 1 177 ? 4.242 6.049 -11.665 1.00 81.06 177 GLY A N 1
ATOM 1401 C CA . GLY A 1 177 ? 3.382 4.931 -12.049 1.00 81.06 177 GLY A CA 1
ATOM 1402 C C . GLY A 1 177 ? 4.067 3.929 -12.981 1.00 81.06 177 GLY A C 1
ATOM 1403 O O . GLY A 1 177 ? 5.259 4.017 -13.255 1.00 81.06 177 GLY A O 1
ATOM 1404 N N . GLY A 1 178 ? 3.303 2.946 -13.467 1.00 82.38 178 GLY A N 1
ATOM 1405 C CA . GLY A 1 178 ? 3.800 1.934 -14.412 1.00 82.38 178 GLY A CA 1
ATOM 1406 C C . GLY A 1 178 ? 4.421 0.681 -13.779 1.00 82.38 178 GLY A C 1
ATOM 1407 O O . GLY A 1 178 ? 4.959 -0.158 -14.508 1.00 82.38 178 GLY A O 1
ATOM 1408 N N . TYR A 1 179 ? 4.311 0.524 -12.455 1.00 88.56 179 TYR A N 1
ATOM 1409 C CA . TYR A 1 179 ? 4.777 -0.649 -11.712 1.00 88.56 179 TYR A CA 1
ATOM 1410 C C . TYR A 1 179 ? 3.692 -1.172 -10.769 1.00 88.56 179 TYR A C 1
ATOM 1412 O O . TYR A 1 179 ? 3.016 -0.390 -10.101 1.00 88.56 179 TYR A O 1
ATOM 1420 N N . ASP A 1 180 ? 3.572 -2.496 -10.672 1.00 92.69 180 ASP A N 1
ATOM 1421 C CA . ASP A 1 180 ? 2.758 -3.151 -9.648 1.00 92.69 180 ASP A CA 1
ATOM 1422 C C . ASP A 1 180 ? 3.547 -3.222 -8.331 1.00 92.69 180 ASP A C 1
ATOM 1424 O O . ASP A 1 180 ? 4.258 -4.190 -8.042 1.00 92.69 180 ASP A O 1
ATOM 1428 N N . LEU A 1 181 ? 3.444 -2.149 -7.542 1.00 95.25 181 LEU A N 1
ATOM 1429 C CA . LEU A 1 181 ? 4.110 -2.060 -6.243 1.00 95.25 181 LEU A CA 1
ATOM 1430 C C . LEU A 1 181 ? 3.490 -3.006 -5.204 1.00 95.25 181 LEU A C 1
ATOM 1432 O O . LEU A 1 181 ? 4.157 -3.317 -4.214 1.00 95.25 181 LEU A O 1
ATOM 1436 N N . ASP A 1 182 ? 2.263 -3.499 -5.408 1.00 94.38 182 ASP A N 1
ATOM 1437 C CA . ASP A 1 182 ? 1.689 -4.527 -4.534 1.00 94.38 182 ASP A CA 1
ATOM 1438 C C . ASP A 1 182 ? 2.458 -5.850 -4.675 1.00 94.38 182 ASP A C 1
ATOM 1440 O O . ASP A 1 182 ? 2.672 -6.545 -3.677 1.00 94.38 182 ASP A O 1
ATOM 1444 N N . ALA A 1 183 ? 2.955 -6.159 -5.878 1.00 94.88 183 ALA A N 1
ATOM 1445 C CA . ALA A 1 183 ? 3.752 -7.352 -6.143 1.00 94.88 183 ALA A CA 1
ATOM 1446 C C . ALA A 1 183 ? 5.234 -7.190 -5.753 1.00 94.88 183 ALA A C 1
ATOM 1448 O O . ALA A 1 183 ? 5.746 -7.964 -4.938 1.00 94.88 183 ALA A O 1
ATOM 1449 N N . ALA A 1 184 ? 5.944 -6.191 -6.290 1.00 94.62 184 ALA A N 1
ATOM 1450 C CA . ALA A 1 184 ? 7.405 -6.104 -6.146 1.00 94.62 184 ALA A CA 1
ATOM 1451 C C . ALA A 1 184 ? 7.971 -4.675 -6.245 1.00 94.62 184 ALA A C 1
ATOM 1453 O O . ALA A 1 184 ? 7.309 -3.740 -6.687 1.00 94.62 184 ALA A O 1
ATOM 1454 N N . TRP A 1 185 ? 9.239 -4.519 -5.847 1.00 96.06 185 TRP A N 1
ATOM 1455 C CA . TRP A 1 185 ? 10.022 -3.315 -6.138 1.00 96.06 185 TRP A CA 1
ATOM 1456 C C . TRP A 1 185 ? 10.390 -3.248 -7.632 1.00 96.06 185 TRP A C 1
ATOM 1458 O O . TRP A 1 185 ? 10.732 -4.292 -8.194 1.00 96.06 185 TRP A O 1
ATOM 1468 N N . PRO A 1 186 ? 10.382 -2.057 -8.267 1.00 93.94 186 PRO A N 1
ATOM 1469 C CA . PRO A 1 186 ? 10.818 -1.894 -9.655 1.00 93.94 186 PRO A CA 1
ATOM 1470 C C . PRO A 1 186 ? 12.253 -2.386 -9.889 1.00 93.94 186 PRO A C 1
ATOM 1472 O O . PRO A 1 186 ? 13.106 -2.251 -9.012 1.00 93.94 186 PRO A O 1
ATOM 1475 N N . THR A 1 187 ? 12.495 -2.968 -11.065 1.00 88.81 187 THR A N 1
ATOM 1476 C CA . THR A 1 187 ? 13.791 -3.538 -11.485 1.00 88.81 187 THR A CA 1
ATOM 1477 C C . THR A 1 187 ? 14.420 -2.829 -12.685 1.00 88.81 187 THR A C 1
ATOM 1479 O O . THR A 1 187 ? 15.575 -3.102 -12.993 1.00 88.81 187 THR A O 1
ATOM 1482 N N . PHE A 1 188 ? 13.658 -1.995 -13.395 1.00 87.69 188 PHE A N 1
ATOM 1483 C CA . PHE A 1 188 ? 14.106 -1.230 -14.558 1.00 87.69 188 PHE A CA 1
ATOM 1484 C C . PHE A 1 188 ? 13.197 -0.018 -14.776 1.00 87.69 188 PHE A C 1
ATOM 1486 O O . PHE A 1 188 ? 12.018 -0.054 -14.403 1.00 87.69 188 PHE A O 1
ATOM 1493 N N . ALA A 1 189 ? 13.718 1.026 -15.417 1.00 82.06 189 ALA A N 1
ATOM 1494 C CA . ALA A 1 189 ? 12.984 2.237 -15.757 1.00 82.06 189 ALA A CA 1
ATOM 1495 C C . ALA A 1 189 ? 12.021 1.996 -16.934 1.00 82.06 189 ALA A C 1
ATOM 1497 O O . ALA A 1 189 ? 12.410 1.610 -18.039 1.00 82.06 189 ALA A O 1
ATOM 1498 N N . ARG A 1 190 ? 10.724 2.248 -16.725 1.00 73.88 190 ARG A N 1
ATOM 1499 C CA . ARG A 1 190 ? 9.704 2.218 -17.780 1.00 73.88 190 ARG A CA 1
ATOM 1500 C C . ARG A 1 190 ? 9.489 3.628 -18.328 1.00 73.88 190 ARG A C 1
ATOM 1502 O O . ARG A 1 190 ? 9.059 4.518 -17.602 1.00 73.88 190 ARG A O 1
ATOM 1509 N N . LYS A 1 191 ? 9.677 3.812 -19.641 1.00 57.88 191 LYS A N 1
ATOM 1510 C CA . LYS A 1 191 ? 9.221 5.025 -20.339 1.00 57.88 191 LYS A CA 1
ATOM 1511 C C . LYS A 1 191 ? 7.695 5.074 -20.311 1.00 57.88 191 LYS A C 1
ATOM 1513 O O . LYS A 1 191 ? 7.026 4.350 -21.049 1.00 57.88 191 LYS A O 1
ATOM 1518 N N . THR A 1 192 ? 7.138 5.902 -19.439 1.00 52.91 192 THR A N 1
ATOM 1519 C CA . THR A 1 192 ? 5.699 6.159 -19.387 1.00 52.91 192 THR A CA 1
ATOM 1520 C C . THR A 1 192 ? 5.312 7.107 -20.518 1.00 52.91 192 THR A C 1
ATOM 1522 O O . THR A 1 192 ? 5.436 8.321 -20.388 1.00 52.91 192 THR A O 1
ATOM 1525 N N . PHE A 1 193 ? 4.835 6.563 -21.637 1.00 42.00 193 PHE A N 1
ATOM 1526 C CA . PHE A 1 193 ? 4.115 7.348 -22.640 1.00 42.00 193 PHE A CA 1
ATOM 1527 C C . PHE A 1 193 ? 2.660 7.510 -22.177 1.00 42.00 193 PHE A C 1
ATOM 1529 O O . PHE A 1 193 ? 1.968 6.514 -21.983 1.00 42.00 193 PHE A O 1
ATOM 1536 N N . GLY A 1 194 ? 2.204 8.750 -21.969 1.00 46.03 194 GLY A N 1
ATOM 1537 C CA . GLY A 1 194 ? 0.786 9.057 -21.720 1.00 46.03 194 GLY A CA 1
ATOM 1538 C C . GLY A 1 194 ? 0.278 8.910 -20.278 1.00 46.03 194 GLY A C 1
ATOM 1539 O O . GLY A 1 194 ? -0.924 8.790 -20.076 1.00 46.03 194 GLY A O 1
ATOM 1540 N N . SER A 1 195 ? 1.151 8.924 -19.268 1.00 43.28 195 SER A N 1
ATOM 1541 C CA . SER A 1 195 ? 0.742 8.874 -17.855 1.00 43.28 195 SER A CA 1
ATOM 1542 C C . SER A 1 195 ? 0.516 10.279 -17.279 1.00 43.28 195 SER A C 1
ATOM 1544 O O . SER A 1 195 ? 1.465 11.052 -17.173 1.00 43.28 195 SER A O 1
ATOM 1546 N N . SER A 1 196 ? -0.713 10.587 -16.847 1.00 50.41 196 SER A N 1
ATOM 1547 C CA . SER A 1 196 ? -1.080 11.846 -16.166 1.00 50.41 196 SER A CA 1
ATOM 1548 C C . SER A 1 196 ? -0.667 11.915 -14.688 1.00 50.41 196 SER A C 1
ATOM 1550 O O . SER A 1 196 ? -0.932 12.920 -14.028 1.00 50.41 196 SER A O 1
ATOM 1552 N N . TYR A 1 197 ? -0.028 10.875 -14.139 1.00 54.75 197 TYR A N 1
ATOM 1553 C CA . TYR A 1 197 ? 0.483 10.914 -12.770 1.00 54.75 197 TYR A CA 1
ATOM 1554 C C . TYR A 1 197 ? 1.734 11.794 -12.734 1.00 54.75 197 TYR A C 1
ATOM 1556 O O . TYR A 1 197 ? 2.770 11.445 -13.292 1.00 54.75 197 TYR A O 1
ATOM 1564 N N . SER A 1 198 ? 1.629 12.948 -12.082 1.00 69.31 198 SER A N 1
ATOM 1565 C CA . SER A 1 198 ? 2.782 13.733 -11.645 1.00 69.31 198 SER A CA 1
ATOM 1566 C C . SER A 1 198 ? 3.027 13.434 -10.168 1.00 69.31 198 SER A C 1
ATOM 1568 O O . SER A 1 198 ? 2.083 13.136 -9.442 1.00 69.31 198 SER A O 1
ATOM 1570 N N . TRP A 1 199 ? 4.267 13.553 -9.685 1.00 76.50 199 TRP A N 1
ATOM 1571 C CA . TRP A 1 199 ? 4.568 13.467 -8.246 1.00 76.50 199 TRP A CA 1
ATOM 1572 C C . TRP A 1 199 ? 3.974 14.625 -7.421 1.00 76.50 199 TRP A C 1
ATOM 1574 O O . TRP A 1 199 ? 4.292 14.763 -6.238 1.00 76.50 199 TRP A O 1
ATOM 1584 N N . ALA A 1 200 ? 3.137 15.472 -8.028 1.00 71.38 200 ALA A N 1
ATOM 1585 C CA . ALA A 1 200 ? 2.449 16.542 -7.340 1.00 71.38 200 ALA A CA 1
ATOM 1586 C C . ALA A 1 200 ? 1.270 15.969 -6.529 1.00 71.38 200 ALA A C 1
ATOM 1588 O O . ALA A 1 200 ? 0.436 15.240 -7.073 1.00 71.38 200 ALA A O 1
ATOM 1589 N N . PRO A 1 201 ? 1.155 16.300 -5.233 1.00 57.00 201 PRO A N 1
ATOM 1590 C CA . PRO A 1 201 ? -0.053 15.996 -4.480 1.00 57.00 201 PRO A CA 1
ATOM 1591 C C . PRO A 1 201 ? -1.260 16.719 -5.112 1.00 57.00 201 PRO A C 1
ATOM 1593 O O . PRO A 1 201 ? -1.090 17.807 -5.670 1.00 57.00 201 PRO A O 1
ATOM 1596 N N . PRO A 1 202 ? -2.489 16.175 -5.007 1.00 54.62 202 PRO A N 1
ATOM 1597 C CA . PRO A 1 202 ? -3.678 16.844 -5.528 1.00 54.62 202 PRO A CA 1
ATOM 1598 C C . PRO A 1 202 ? -3.855 18.230 -4.882 1.00 54.62 202 PRO A C 1
ATOM 1600 O O . PRO A 1 202 ? -4.232 18.344 -3.712 1.00 54.62 202 PRO A O 1
ATOM 1603 N N . SER A 1 203 ? -3.566 19.296 -5.631 1.00 47.31 203 SER A N 1
ATOM 1604 C CA . SER A 1 203 ? -3.843 20.672 -5.206 1.00 47.31 203 SER A CA 1
ATOM 1605 C C . SER A 1 203 ? -5.344 20.951 -5.280 1.00 47.31 203 SER A C 1
ATOM 1607 O O . SER A 1 203 ? -6.028 20.535 -6.215 1.00 47.31 203 SER A O 1
ATOM 1609 N N . ARG A 1 204 ? -5.882 21.688 -4.300 1.00 45.09 204 ARG A N 1
ATOM 1610 C CA . ARG A 1 204 ? -7.253 22.215 -4.381 1.00 45.09 204 ARG A CA 1
ATOM 1611 C C . ARG A 1 204 ? -7.262 23.305 -5.462 1.00 45.09 204 ARG A C 1
ATOM 1613 O O . ARG A 1 204 ? -6.658 24.348 -5.251 1.00 45.09 204 ARG A O 1
ATOM 1620 N N . SER A 1 205 ? -7.971 23.053 -6.566 1.00 36.44 205 SER A N 1
ATOM 1621 C CA . SER A 1 205 ? -8.138 23.910 -7.755 1.00 36.44 205 SER A CA 1
ATOM 1622 C C . SER A 1 205 ? -6.972 23.898 -8.752 1.00 36.44 205 SER A C 1
ATOM 1624 O O . SER A 1 205 ? -5.981 24.599 -8.578 1.00 36.44 205 SER A O 1
ATOM 1626 N N . THR A 1 206 ? -7.142 23.187 -9.867 1.00 36.12 206 THR A N 1
ATOM 1627 C CA . THR A 1 206 ? -6.424 23.470 -11.118 1.00 36.12 206 THR A CA 1
ATOM 1628 C C . THR A 1 206 ? -7.351 24.252 -12.042 1.00 36.12 206 THR A C 1
ATOM 1630 O O . THR A 1 206 ? -8.153 23.684 -12.780 1.00 36.12 206 THR A O 1
ATOM 1633 N N . SER A 1 207 ? -7.258 25.579 -11.975 1.00 43.19 207 SER A N 1
ATOM 1634 C CA . SER A 1 207 ? -7.860 26.465 -12.971 1.00 43.19 207 SER A CA 1
ATOM 1635 C C . SER A 1 207 ? -7.002 26.443 -14.240 1.00 43.19 207 SER A C 1
ATOM 1637 O O . SER A 1 207 ? -5.776 26.419 -14.175 1.00 43.19 207 SER A O 1
ATOM 1639 N N . ILE A 1 208 ? -7.655 26.489 -15.396 1.00 49.69 208 ILE A N 1
ATOM 1640 C CA . ILE A 1 208 ? -7.136 26.245 -16.758 1.00 49.69 208 ILE A CA 1
ATOM 1641 C C . ILE A 1 208 ? -6.086 27.300 -17.209 1.00 49.69 208 ILE A C 1
ATOM 1643 O O . ILE A 1 208 ? -5.519 27.227 -18.294 1.00 49.69 208 ILE A O 1
ATOM 1647 N N . SER A 1 209 ? -5.765 28.289 -16.370 1.00 45.22 209 SER A N 1
ATOM 1648 C CA . SER A 1 209 ? -4.913 29.435 -16.718 1.00 45.22 209 SER A CA 1
ATOM 1649 C C . SER A 1 209 ? -3.403 29.155 -16.749 1.00 45.22 209 SER A C 1
ATOM 1651 O O . SER A 1 209 ? -2.649 30.019 -17.186 1.00 45.22 209 SER A O 1
ATOM 1653 N N . SER A 1 210 ? -2.929 27.974 -16.341 1.00 42.91 210 SER A N 1
ATOM 1654 C CA . SER A 1 210 ? -1.485 27.667 -16.321 1.00 42.91 210 SER A CA 1
ATOM 1655 C C . SER A 1 210 ? -0.911 27.161 -17.654 1.00 42.91 210 SER A C 1
ATOM 1657 O O . SER A 1 210 ? 0.308 27.103 -17.793 1.00 42.91 210 SER A O 1
ATOM 1659 N N . LEU A 1 211 ? -1.741 26.849 -18.658 1.00 44.81 211 LEU A N 1
ATOM 1660 C CA . LEU A 1 211 ? -1.257 26.373 -19.966 1.00 44.81 211 LEU A CA 1
ATOM 1661 C C . LEU A 1 211 ? -0.683 27.492 -20.855 1.00 44.81 211 LEU A C 1
ATOM 1663 O O . LEU A 1 211 ? 0.097 27.215 -21.761 1.00 44.81 211 LEU A O 1
ATOM 1667 N N . ALA A 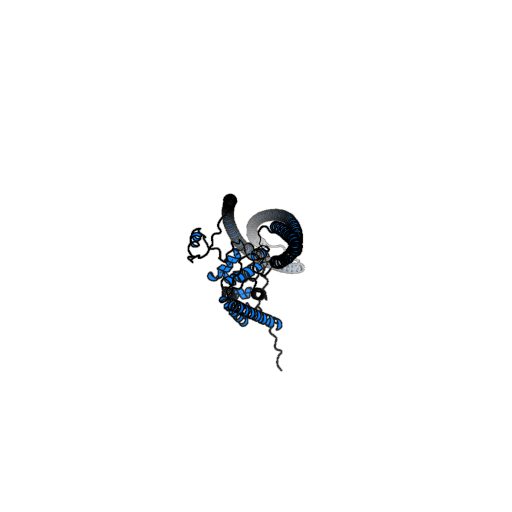1 212 ? -0.993 28.761 -20.570 1.00 42.84 212 ALA A N 1
ATOM 1668 C CA . ALA A 1 212 ? -0.492 29.898 -21.347 1.00 42.84 212 ALA A CA 1
ATOM 1669 C C . ALA A 1 212 ? 0.969 30.283 -21.027 1.00 42.84 212 ALA A C 1
ATOM 1671 O O . ALA A 1 212 ? 1.567 31.063 -21.762 1.00 42.84 212 ALA A O 1
ATOM 1672 N N . SER A 1 213 ? 1.569 29.739 -19.960 1.00 42.00 213 SER A N 1
ATOM 1673 C CA . SER A 1 213 ? 2.924 30.119 -19.525 1.00 42.00 213 SER A CA 1
ATOM 1674 C C . SER A 1 213 ? 4.050 29.260 -20.118 1.00 42.00 213 SER A C 1
ATOM 1676 O O . SER A 1 213 ? 5.216 29.568 -19.883 1.00 42.00 213 SER A O 1
ATOM 1678 N N . LEU 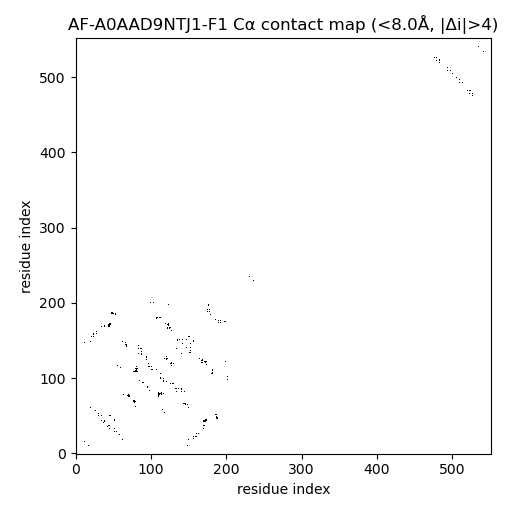A 1 214 ? 3.744 28.198 -20.873 1.00 41.81 214 LEU A N 1
ATOM 1679 C CA . LEU A 1 214 ? 4.759 27.302 -21.454 1.00 41.81 214 LEU A CA 1
ATOM 1680 C C . LEU A 1 214 ? 5.166 27.667 -22.895 1.00 41.81 214 LEU A C 1
ATOM 1682 O O . LEU A 1 214 ? 6.057 27.033 -23.448 1.00 41.81 214 LEU A O 1
ATOM 1686 N N . VAL A 1 215 ? 4.557 28.691 -23.508 1.00 45.66 215 VAL A N 1
ATOM 1687 C CA . VAL A 1 215 ? 4.807 29.057 -24.922 1.00 45.66 215 VAL A CA 1
ATOM 1688 C C . VAL A 1 215 ? 5.831 30.191 -25.094 1.00 45.66 215 VAL A C 1
ATOM 1690 O O . VAL A 1 215 ? 6.248 30.487 -26.208 1.00 45.66 215 VAL A O 1
ATOM 1693 N N . THR A 1 216 ? 6.328 30.801 -24.021 1.00 42.94 216 THR A N 1
ATOM 1694 C CA . THR A 1 216 ? 7.302 31.902 -24.130 1.00 42.94 216 THR A CA 1
ATOM 1695 C C . THR A 1 216 ? 8.506 31.687 -23.233 1.00 42.94 216 THR A C 1
ATOM 1697 O O . THR A 1 216 ? 8.686 32.411 -22.259 1.00 42.94 216 THR A O 1
ATOM 1700 N N . GLN A 1 217 ? 9.339 30.705 -23.572 1.00 40.53 217 GLN A N 1
ATOM 1701 C CA . GLN A 1 217 ? 10.760 30.719 -23.222 1.00 40.53 217 GLN A CA 1
ATOM 1702 C C . GLN A 1 217 ? 11.525 29.692 -24.067 1.00 40.53 217 GLN A C 1
ATOM 1704 O O . GLN A 1 217 ? 11.848 28.610 -23.604 1.00 40.53 217 GLN A O 1
ATOM 1709 N N . ASP A 1 218 ? 11.819 30.045 -25.320 1.00 33.94 218 ASP A N 1
ATOM 1710 C CA . ASP A 1 218 ? 13.157 29.784 -25.849 1.00 33.94 218 ASP A CA 1
ATOM 1711 C C . ASP A 1 218 ? 13.455 30.704 -27.038 1.00 33.94 218 ASP A C 1
ATOM 1713 O O . ASP A 1 218 ? 12.830 30.642 -28.096 1.00 33.94 218 ASP A O 1
ATOM 1717 N N . SER A 1 219 ? 14.409 31.605 -26.835 1.00 38.75 219 SER A N 1
ATOM 1718 C CA . SER A 1 219 ? 15.038 32.397 -27.883 1.00 38.75 219 SER A CA 1
ATOM 1719 C C . SER A 1 219 ? 16.485 31.933 -27.983 1.00 38.75 219 SER A C 1
ATOM 1721 O O . SER A 1 219 ? 17.361 32.474 -27.308 1.00 38.75 219 SER A O 1
ATOM 1723 N N . GLN A 1 220 ? 16.726 30.926 -28.820 1.00 34.34 220 GLN A N 1
ATOM 1724 C CA . GLN A 1 220 ? 18.055 30.578 -29.319 1.00 34.34 220 GLN A CA 1
ATOM 1725 C C . GLN A 1 220 ? 18.020 30.553 -30.856 1.00 34.34 220 GLN A C 1
ATOM 1727 O O . GLN A 1 220 ? 17.042 30.081 -31.441 1.00 34.34 220 GLN A O 1
ATOM 1732 N N . PRO A 1 221 ? 19.042 31.100 -31.539 1.00 36.47 221 PRO A N 1
ATOM 1733 C CA . PRO A 1 221 ? 19.015 31.285 -32.982 1.00 36.47 221 PRO A CA 1
ATOM 1734 C C . PRO A 1 221 ? 19.223 29.949 -33.706 1.00 36.47 221 PRO A C 1
ATOM 1736 O O . PRO A 1 221 ? 20.333 29.420 -33.772 1.00 36.47 221 PRO A O 1
ATOM 1739 N N . LEU A 1 222 ? 18.153 29.422 -34.305 1.00 31.44 222 LEU A N 1
ATOM 1740 C CA . LEU A 1 222 ? 18.229 28.322 -35.263 1.00 31.44 222 LEU A CA 1
ATOM 1741 C C . LEU A 1 222 ? 18.920 28.809 -36.539 1.00 31.44 222 LEU A C 1
ATOM 1743 O O . LEU A 1 222 ? 18.304 29.382 -37.435 1.00 31.44 222 LEU A O 1
ATOM 1747 N N . THR A 1 223 ? 20.222 28.559 -36.619 1.00 39.56 223 THR A N 1
ATOM 1748 C CA . THR A 1 223 ? 20.963 28.613 -37.877 1.00 39.56 223 THR A CA 1
ATOM 1749 C C . THR A 1 223 ? 21.080 27.182 -38.396 1.00 39.56 223 THR A C 1
ATOM 1751 O O . THR A 1 223 ? 21.498 26.301 -37.653 1.00 39.56 223 THR A O 1
ATOM 1754 N N . SER A 1 224 ? 20.748 26.975 -39.674 1.00 42.47 224 SER A N 1
ATOM 1755 C CA . SER A 1 224 ? 20.833 25.717 -40.439 1.00 42.47 224 SER A CA 1
ATOM 1756 C C . SER A 1 224 ? 19.646 24.746 -40.339 1.00 42.47 224 SER A C 1
ATOM 1758 O O . SER A 1 224 ? 19.752 23.660 -39.774 1.00 42.47 224 SER A O 1
ATOM 1760 N N . LEU A 1 225 ? 18.581 25.047 -41.087 1.00 35.88 225 LEU A N 1
ATOM 1761 C CA . LEU A 1 225 ? 17.821 24.013 -41.796 1.00 35.88 225 LEU A CA 1
ATOM 1762 C C . LEU A 1 225 ? 17.855 24.326 -43.296 1.00 35.88 225 LEU A C 1
ATOM 1764 O O . LEU A 1 225 ? 17.282 25.306 -43.765 1.00 35.88 225 LEU A O 1
ATOM 1768 N N . ARG A 1 226 ? 18.595 23.496 -44.040 1.00 42.12 226 ARG A N 1
ATOM 1769 C CA . ARG A 1 226 ? 18.527 23.412 -45.502 1.00 42.12 226 ARG A CA 1
ATOM 1770 C C . ARG A 1 226 ? 17.120 22.968 -45.890 1.00 42.12 226 ARG A C 1
ATOM 1772 O O . ARG A 1 226 ? 16.667 21.927 -45.432 1.00 42.12 226 ARG A O 1
ATOM 1779 N N . ILE A 1 227 ? 16.486 23.737 -46.764 1.00 38.25 227 ILE A N 1
ATOM 1780 C CA . ILE A 1 227 ? 15.260 23.372 -47.474 1.00 38.25 227 ILE A CA 1
ATOM 1781 C C . ILE A 1 227 ? 15.637 22.334 -48.547 1.00 38.25 227 ILE A C 1
ATOM 1783 O O . ILE A 1 227 ? 16.508 22.639 -49.365 1.00 38.25 227 ILE A O 1
ATOM 1787 N N . PRO A 1 228 ? 15.036 21.131 -48.584 1.00 42.31 228 PRO A N 1
ATOM 1788 C CA . PRO A 1 228 ? 15.024 20.313 -49.787 1.00 42.31 228 PRO A CA 1
ATOM 1789 C C . PRO A 1 228 ? 13.929 20.839 -50.718 1.00 42.31 228 PRO A C 1
ATOM 1791 O O . PRO A 1 228 ? 12.761 20.931 -50.347 1.00 42.31 228 PRO A O 1
ATOM 1794 N N . GLU A 1 229 ? 14.350 21.236 -51.907 1.00 46.38 229 GLU A N 1
ATOM 1795 C CA . GLU A 1 229 ? 13.510 21.667 -53.016 1.00 46.38 229 GLU A CA 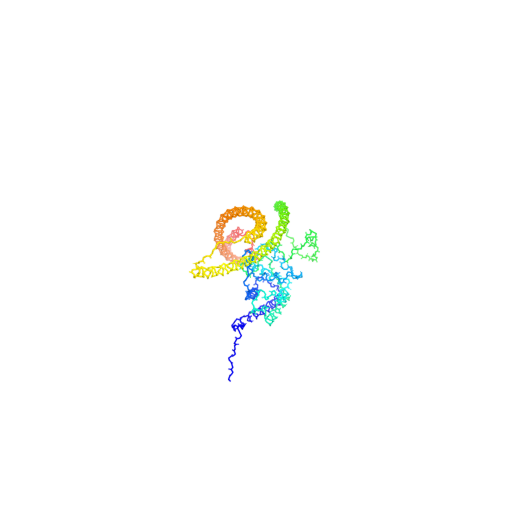1
ATOM 1796 C C . GLU A 1 229 ? 12.770 20.452 -53.618 1.00 46.38 229 GLU A C 1
ATOM 1798 O O . GLU A 1 229 ? 13.342 19.367 -53.710 1.00 46.38 229 GLU A O 1
ATOM 1803 N N . GLU A 1 230 ? 11.513 20.679 -54.023 1.00 53.22 230 GLU A N 1
ATOM 1804 C CA . GLU A 1 230 ? 10.585 19.786 -54.751 1.00 53.22 230 GLU A CA 1
ATOM 1805 C C . GLU A 1 230 ? 9.867 18.670 -53.953 1.00 53.22 230 GLU A C 1
ATOM 1807 O O . GLU A 1 230 ? 10.225 17.496 -53.997 1.00 53.22 230 GLU A O 1
ATOM 1812 N N . ALA A 1 231 ? 8.748 19.027 -53.302 1.00 52.34 231 ALA A N 1
ATOM 1813 C CA . ALA A 1 231 ? 7.692 18.085 -52.911 1.00 52.34 231 ALA A CA 1
ATOM 1814 C C . ALA A 1 231 ? 6.491 18.206 -53.873 1.00 52.34 231 ALA A C 1
ATOM 1816 O O . ALA A 1 231 ? 6.007 19.308 -54.132 1.00 52.34 231 ALA A O 1
ATOM 1817 N N . ASP A 1 232 ? 6.020 17.071 -54.398 1.00 63.69 232 ASP A N 1
ATOM 1818 C CA . ASP A 1 232 ? 4.899 16.962 -55.344 1.00 63.69 232 ASP A CA 1
ATOM 1819 C C . ASP A 1 232 ? 3.591 17.545 -54.744 1.00 63.69 232 ASP A C 1
ATOM 1821 O O . ASP A 1 232 ? 3.160 17.093 -53.673 1.00 63.69 232 ASP A O 1
ATOM 1825 N N . PRO A 1 233 ? 2.922 18.518 -55.404 1.00 61.22 233 PRO A N 1
ATOM 1826 C CA . PRO A 1 233 ? 1.682 19.134 -54.919 1.00 61.22 233 PRO A CA 1
ATOM 1827 C C . PRO A 1 233 ? 0.576 18.130 -54.567 1.00 61.22 233 PRO A C 1
ATOM 1829 O O . PRO A 1 233 ? -0.206 18.370 -53.644 1.00 61.22 233 PRO A O 1
ATOM 1832 N N . HIS A 1 234 ? 0.520 16.982 -55.250 1.00 59.50 234 HIS A N 1
ATOM 1833 C CA . HIS A 1 234 ? -0.483 15.948 -54.981 1.00 59.50 234 HIS A CA 1
ATOM 1834 C C . HIS A 1 234 ? -0.217 15.169 -53.684 1.00 59.50 234 HIS A C 1
ATOM 1836 O O . HIS A 1 234 ? -1.166 14.806 -52.986 1.00 59.50 234 HIS A O 1
ATOM 1842 N N . GLN A 1 235 ? 1.051 14.955 -53.310 1.00 64.50 235 GLN A N 1
ATOM 1843 C CA . GLN A 1 235 ? 1.390 14.354 -52.015 1.00 64.50 235 GLN A CA 1
ATOM 1844 C C . GLN A 1 235 ? 1.089 15.307 -50.861 1.00 64.50 235 GLN A C 1
ATOM 1846 O O . GLN A 1 235 ? 0.564 14.875 -49.837 1.00 64.50 235 GLN A O 1
ATOM 1851 N N . LEU A 1 236 ? 1.353 16.605 -51.030 1.00 65.12 236 LEU A N 1
ATOM 1852 C CA . LEU A 1 236 ? 1.015 17.611 -50.021 1.00 65.12 236 LEU A CA 1
ATOM 1853 C C . LEU A 1 236 ? -0.502 17.713 -49.808 1.00 65.12 236 LEU A C 1
ATOM 1855 O O . LEU A 1 236 ? -0.946 17.774 -48.664 1.00 65.12 236 LEU A O 1
ATOM 1859 N N . GLN A 1 237 ? -1.299 17.645 -50.879 1.00 71.06 237 GLN A N 1
ATOM 1860 C CA . GLN A 1 237 ? -2.763 17.649 -50.789 1.00 71.06 237 GLN A CA 1
ATOM 1861 C C . GLN A 1 237 ? -3.308 16.399 -50.075 1.00 71.06 237 GLN A C 1
ATOM 1863 O O . GLN A 1 237 ? -4.209 16.513 -49.242 1.00 71.06 237 GLN A O 1
ATOM 1868 N N . ASN A 1 238 ? -2.749 15.218 -50.359 1.00 70.44 238 ASN A N 1
ATOM 1869 C CA . ASN A 1 238 ? -3.143 13.974 -49.692 1.00 70.44 238 ASN A CA 1
ATOM 1870 C C . ASN A 1 238 ? -2.733 13.966 -48.214 1.00 70.44 238 ASN A C 1
ATOM 1872 O O . ASN A 1 238 ? -3.554 13.631 -47.364 1.00 70.44 238 ASN A O 1
ATOM 1876 N N . ASN A 1 239 ? -1.516 14.413 -47.893 1.00 73.75 239 ASN A N 1
ATOM 1877 C CA . ASN A 1 239 ? -1.047 14.543 -46.512 1.00 73.75 239 ASN A CA 1
ATOM 1878 C C . ASN A 1 239 ? -1.863 15.578 -45.726 1.00 73.75 239 ASN A C 1
ATOM 1880 O O . ASN A 1 239 ? -2.119 15.383 -44.538 1.00 73.75 239 ASN A O 1
ATOM 1884 N N . LEU A 1 240 ? -2.313 16.656 -46.376 1.00 77.81 240 LEU A N 1
ATOM 1885 C CA . LEU A 1 240 ? -3.207 17.639 -45.768 1.00 77.81 240 LEU A CA 1
ATOM 1886 C C . LEU A 1 240 ? -4.595 17.042 -45.513 1.00 77.81 240 LEU A C 1
ATOM 1888 O O . LEU A 1 240 ? -5.123 17.200 -44.419 1.00 77.81 240 LEU A O 1
ATOM 1892 N N . CYS A 1 241 ? -5.157 16.302 -46.474 1.00 76.00 241 CYS A N 1
ATOM 1893 C CA . CYS A 1 241 ? -6.441 15.615 -46.309 1.00 76.00 241 CYS A CA 1
ATOM 1894 C C . CYS A 1 241 ? -6.385 14.542 -45.206 1.00 76.00 241 CYS A C 1
ATOM 1896 O O . CYS A 1 241 ? -7.328 14.393 -44.429 1.00 76.00 241 CYS A O 1
ATOM 1898 N N . GLU A 1 242 ? -5.275 13.811 -45.108 1.00 75.81 242 GLU A N 1
ATOM 1899 C CA . GLU A 1 242 ? -5.069 12.797 -44.074 1.00 75.81 242 GLU A CA 1
ATOM 1900 C C . GLU A 1 242 ? -4.871 13.437 -42.692 1.00 75.81 242 GLU A C 1
ATOM 1902 O O . GLU A 1 242 ? -5.424 12.964 -41.700 1.00 75.81 242 GLU A O 1
ATOM 1907 N N . THR A 1 243 ? -4.126 14.544 -42.624 1.00 73.44 243 THR A N 1
ATOM 1908 C CA . THR A 1 243 ? -3.971 15.334 -41.393 1.00 73.44 243 THR A CA 1
ATOM 1909 C C . THR A 1 243 ? -5.310 15.922 -40.949 1.00 73.44 243 THR A C 1
ATOM 1911 O O . THR A 1 243 ? -5.644 15.817 -39.774 1.00 73.44 243 THR A O 1
ATOM 1914 N N . GLN A 1 244 ? -6.113 16.448 -41.878 1.00 81.06 244 GLN A N 1
ATOM 1915 C CA . GLN A 1 244 ? -7.446 16.986 -41.593 1.00 81.06 244 GLN A CA 1
ATOM 1916 C C . GLN A 1 244 ? -8.374 15.903 -41.026 1.00 81.06 244 GLN A C 1
ATOM 1918 O O . GLN A 1 244 ? -8.965 16.095 -39.972 1.00 81.06 244 GLN A O 1
ATOM 1923 N N . SER A 1 245 ? -8.413 14.718 -41.644 1.00 78.94 245 SER A N 1
ATOM 1924 C CA . SER A 1 245 ? -9.218 13.595 -41.143 1.00 78.94 245 SER A CA 1
ATOM 1925 C C . SER A 1 245 ? -8.761 13.103 -39.763 1.00 78.94 245 SER A C 1
ATOM 1927 O O . SER A 1 245 ? -9.584 12.694 -38.940 1.00 78.94 245 SER A O 1
ATOM 1929 N N . LYS A 1 246 ? -7.452 13.155 -39.477 1.00 82.94 246 LYS A N 1
ATOM 1930 C CA . LYS A 1 246 ? -6.922 12.876 -38.134 1.00 82.94 246 LYS A CA 1
ATOM 1931 C C . LYS A 1 246 ? -7.362 13.947 -37.133 1.00 82.94 246 LYS A C 1
ATOM 1933 O O . LYS A 1 246 ? -7.756 13.577 -36.032 1.00 82.94 246 LYS A O 1
ATOM 1938 N N . CYS A 1 247 ? -7.336 15.227 -37.505 1.00 82.81 247 CYS A N 1
ATOM 1939 C CA . CYS A 1 247 ? -7.826 16.328 -36.671 1.00 82.81 247 CYS A CA 1
ATOM 1940 C C . CYS A 1 247 ? -9.316 16.175 -36.338 1.00 82.81 247 CYS A C 1
ATOM 1942 O O . CYS A 1 247 ? -9.651 16.195 -35.157 1.00 82.81 247 CYS A O 1
ATOM 1944 N N . ASP A 1 248 ? -10.171 15.900 -37.327 1.00 84.19 248 ASP A N 1
ATOM 1945 C CA . ASP A 1 248 ? -11.614 15.702 -37.113 1.00 84.19 248 ASP A CA 1
ATOM 1946 C C . ASP A 1 248 ? -11.884 14.526 -36.150 1.00 84.19 248 ASP A C 1
ATOM 1948 O O . ASP A 1 248 ? -12.765 14.567 -35.291 1.00 84.19 248 ASP A O 1
ATOM 1952 N N . LYS A 1 249 ? -11.074 13.462 -36.247 1.00 84.50 249 LYS A N 1
ATOM 1953 C CA . LYS A 1 249 ? -11.168 12.303 -35.351 1.00 84.50 249 LYS A CA 1
ATOM 1954 C C . LYS A 1 249 ? -10.696 12.614 -33.929 1.00 84.50 249 LYS A C 1
ATOM 1956 O O . LYS A 1 249 ? -11.245 12.060 -32.978 1.00 84.50 249 LYS A O 1
ATOM 1961 N N . PHE A 1 250 ? -9.688 13.471 -33.773 1.00 80.81 250 PHE A N 1
ATOM 1962 C CA . PHE A 1 250 ? -9.265 13.951 -32.457 1.00 80.81 250 PHE A CA 1
ATOM 1963 C C . PHE A 1 250 ? -10.316 14.857 -31.818 1.00 80.81 250 PHE A C 1
ATOM 1965 O O . PHE A 1 250 ? -10.550 14.723 -30.621 1.00 80.81 250 PHE A O 1
ATOM 1972 N N . GLU A 1 251 ? -10.978 15.708 -32.599 1.00 84.12 251 GLU A N 1
ATOM 1973 C CA . GLU A 1 251 ? -12.069 16.569 -32.128 1.00 84.12 251 GLU A CA 1
ATOM 1974 C C . GLU A 1 251 ? -13.257 15.727 -31.634 1.00 84.12 251 GLU A C 1
ATOM 1976 O O . GLU A 1 251 ? -13.698 15.881 -30.499 1.00 84.12 251 GLU A O 1
ATOM 1981 N N . GLN A 1 252 ? -13.655 14.699 -32.393 1.00 85.56 252 GLN A N 1
ATOM 1982 C CA . GLN A 1 252 ? -14.699 13.760 -31.967 1.00 85.56 252 GLN A CA 1
ATOM 1983 C C . GLN A 1 252 ? -14.339 12.988 -30.680 1.00 85.56 252 GLN A C 1
ATOM 1985 O O . GLN A 1 252 ? -15.202 12.726 -29.837 1.00 85.56 252 GLN A O 1
ATOM 1990 N N . LEU A 1 253 ? -13.072 12.588 -30.517 1.00 87.44 253 LEU A N 1
ATOM 1991 C CA . LEU A 1 253 ? -12.605 11.932 -29.290 1.00 87.44 253 LEU A CA 1
ATOM 1992 C C . LEU A 1 253 ? -12.569 12.898 -28.104 1.00 87.44 253 LEU A C 1
ATOM 1994 O O . LEU A 1 253 ? -12.854 12.484 -26.979 1.00 87.44 253 LEU A O 1
ATOM 1998 N N . PHE A 1 254 ? -12.236 14.164 -28.349 1.00 84.19 254 PHE A N 1
ATOM 1999 C CA . PHE A 1 254 ? -12.250 15.206 -27.333 1.00 84.19 254 PHE A CA 1
ATOM 2000 C C . PHE A 1 254 ? -13.675 15.439 -26.819 1.00 84.19 254 PHE A C 1
ATOM 2002 O O . PHE A 1 254 ? -13.894 15.345 -25.613 1.00 84.19 254 PHE A O 1
ATOM 2009 N N . ASP A 1 255 ? -14.647 15.584 -27.722 1.00 88.25 255 ASP A N 1
ATOM 2010 C CA . ASP A 1 255 ? -16.066 15.723 -27.372 1.00 88.25 255 ASP A CA 1
ATOM 2011 C C . ASP A 1 255 ? -16.588 14.505 -26.592 1.00 88.25 255 ASP A C 1
ATOM 2013 O O . ASP A 1 255 ? -17.330 14.634 -25.616 1.00 88.25 255 ASP A O 1
ATOM 2017 N N . SER A 1 256 ? -16.194 13.290 -26.991 1.00 80.50 256 SER A N 1
ATOM 2018 C CA . SER A 1 256 ? -16.572 12.067 -26.271 1.00 80.50 256 SER A CA 1
ATOM 2019 C C . SER A 1 256 ? -15.985 12.028 -24.857 1.00 80.50 256 SER A C 1
ATOM 2021 O O . SER A 1 256 ? -16.681 11.643 -23.918 1.00 80.50 256 SER A O 1
ATOM 2023 N N . SER A 1 257 ? -14.724 12.434 -24.701 1.00 80.38 257 SER A N 1
ATOM 2024 C CA . SER A 1 257 ? -14.032 12.489 -23.409 1.00 80.38 257 SER A CA 1
ATOM 2025 C C . SER A 1 257 ? -14.619 13.568 -22.493 1.00 80.38 257 SER A C 1
ATOM 2027 O O . SER A 1 257 ? -14.793 13.351 -21.294 1.00 80.38 257 SER A O 1
ATOM 2029 N N . GLU A 1 258 ? -14.999 14.720 -23.049 1.00 88.00 258 GLU A N 1
ATOM 2030 C CA . GLU A 1 258 ? -15.644 15.798 -22.298 1.00 88.00 258 GLU A CA 1
ATOM 2031 C C . GLU A 1 258 ? -17.031 15.383 -21.785 1.00 88.00 258 GLU A C 1
ATOM 2033 O O . GLU A 1 258 ? -17.360 15.625 -20.621 1.00 88.00 258 GLU A O 1
ATOM 2038 N N . ASN A 1 259 ? -17.809 14.665 -22.600 1.00 86.88 259 ASN A N 1
ATOM 2039 C CA . ASN A 1 259 ? -19.091 14.101 -22.172 1.00 86.88 259 ASN A CA 1
ATOM 2040 C C . ASN A 1 259 ? -18.931 13.039 -21.071 1.00 86.88 259 ASN A C 1
ATOM 2042 O O . ASN A 1 259 ? -19.701 13.029 -20.109 1.00 86.88 259 ASN A O 1
ATOM 2046 N N . GLU A 1 260 ? -17.921 12.170 -21.171 1.00 88.19 260 GLU A N 1
ATOM 2047 C CA . GLU A 1 260 ? -17.615 11.179 -20.131 1.00 88.19 260 GLU A CA 1
ATOM 2048 C C . GLU A 1 260 ? -17.184 11.854 -18.822 1.00 88.19 260 GLU A C 1
ATOM 2050 O O . GLU A 1 260 ? -17.652 11.487 -17.741 1.00 88.19 260 GLU A O 1
ATOM 2055 N N . LYS A 1 261 ? -16.369 12.911 -18.908 1.00 85.75 261 LYS A N 1
ATOM 2056 C CA . LYS A 1 261 ? -15.990 13.728 -17.752 1.00 85.75 261 LYS A CA 1
ATOM 2057 C C . LYS A 1 261 ? -17.215 14.354 -17.075 1.00 85.75 261 LYS A C 1
ATOM 2059 O O . LYS A 1 261 ? -17.309 14.301 -15.851 1.00 85.75 261 LYS A O 1
ATOM 2064 N N . LEU A 1 262 ? -18.152 14.919 -17.840 1.00 90.69 262 LEU A N 1
ATOM 2065 C CA . LEU A 1 262 ? -19.384 15.502 -17.291 1.00 90.69 262 LEU A CA 1
ATOM 2066 C C . LEU A 1 262 ? -20.264 14.450 -16.600 1.00 90.69 262 LEU A C 1
ATOM 2068 O O . LEU A 1 262 ? -20.814 14.718 -15.529 1.00 90.69 262 LEU A O 1
ATOM 2072 N N . ALA A 1 263 ? -20.366 13.246 -17.170 1.00 89.31 263 ALA A N 1
ATOM 2073 C CA . ALA A 1 263 ? -21.083 12.135 -16.546 1.00 89.31 263 ALA A CA 1
ATOM 2074 C C . ALA A 1 263 ? -20.435 11.723 -15.212 1.00 89.31 263 ALA A C 1
ATOM 2076 O O . ALA A 1 263 ? -21.123 11.602 -14.198 1.00 89.31 263 ALA A O 1
ATOM 2077 N N . LEU A 1 264 ? -19.105 11.609 -15.178 1.00 89.19 264 LEU A N 1
ATOM 2078 C CA . LEU A 1 264 ? -18.363 11.289 -13.955 1.00 89.19 264 LEU A CA 1
ATOM 2079 C C . LEU A 1 264 ? -18.462 12.393 -12.893 1.00 89.19 264 LEU A C 1
ATOM 2081 O O . LEU A 1 264 ? -18.540 12.100 -11.698 1.00 89.19 264 LEU A O 1
ATOM 2085 N N . GLU A 1 265 ? -18.481 13.666 -13.295 1.00 89.62 265 GLU A N 1
ATOM 2086 C CA . GLU A 1 265 ? -18.711 14.785 -12.375 1.00 89.62 265 GLU A CA 1
ATOM 2087 C C . GLU A 1 265 ? -20.113 14.731 -11.753 1.00 89.62 265 GLU A C 1
ATOM 2089 O O . GLU A 1 265 ? -20.257 14.984 -10.551 1.00 89.62 265 GLU A O 1
ATOM 2094 N N . HIS A 1 266 ? -21.128 14.345 -12.532 1.00 92.69 266 HIS A N 1
ATOM 2095 C CA . HIS A 1 266 ? -22.483 14.131 -12.028 1.00 92.69 266 HIS A CA 1
ATOM 2096 C C . HIS A 1 266 ? -22.545 12.974 -11.022 1.00 92.69 266 HIS A C 1
ATOM 2098 O O . HIS A 1 266 ? -23.059 13.150 -9.914 1.00 92.69 266 HIS A O 1
ATOM 2104 N N . ASP A 1 267 ? -21.957 11.824 -11.357 1.00 89.25 267 ASP A N 1
ATOM 2105 C CA . ASP A 1 267 ? -21.911 10.658 -10.468 1.00 89.25 267 ASP A CA 1
ATOM 2106 C C . ASP A 1 267 ? -21.169 10.970 -9.163 1.00 89.25 267 ASP A C 1
ATOM 2108 O O . ASP A 1 267 ? -21.599 10.574 -8.075 1.00 89.25 267 ASP A O 1
ATOM 2112 N N . MET A 1 268 ? -20.089 11.751 -9.238 1.00 87.56 268 MET A N 1
ATOM 2113 C CA . MET A 1 268 ? -19.366 12.209 -8.055 1.00 87.56 268 MET A CA 1
ATOM 2114 C C . MET A 1 268 ? -20.232 13.111 -7.158 1.00 87.56 268 MET A C 1
ATOM 2116 O O . MET A 1 268 ? -20.125 13.020 -5.932 1.00 87.56 268 MET A O 1
ATOM 2120 N N . ASP A 1 269 ? -21.086 13.968 -7.722 1.00 92.94 269 ASP A N 1
ATOM 2121 C CA . ASP A 1 269 ? -22.019 14.797 -6.941 1.00 92.94 269 ASP A CA 1
ATOM 2122 C C . ASP A 1 269 ? -23.109 13.951 -6.262 1.00 92.94 269 ASP A C 1
ATOM 2124 O O . ASP A 1 269 ? -23.411 14.141 -5.078 1.00 92.94 269 ASP A O 1
ATOM 2128 N N . VAL A 1 270 ? -23.645 12.953 -6.972 1.00 93.88 270 VAL A N 1
ATOM 2129 C CA . VAL A 1 270 ? -24.609 11.987 -6.416 1.00 93.88 270 VAL A CA 1
ATOM 2130 C C . VAL A 1 270 ? -23.982 11.192 -5.267 1.00 93.88 270 VAL A C 1
ATOM 2132 O O . VAL A 1 270 ? -24.582 11.070 -4.194 1.00 93.88 270 VAL A O 1
ATOM 2135 N N . LEU A 1 271 ? -22.754 10.702 -5.448 1.00 88.69 271 LEU A N 1
ATOM 2136 C CA . LEU A 1 271 ? -22.031 9.963 -4.412 1.00 88.69 271 LEU A CA 1
ATOM 2137 C C . LEU A 1 271 ? -21.724 10.835 -3.192 1.00 88.69 271 LEU A C 1
ATOM 2139 O O . LEU A 1 271 ? -21.908 10.372 -2.066 1.00 88.69 271 LEU A O 1
ATOM 2143 N N . LYS A 1 272 ? -21.329 12.101 -3.378 1.00 91.38 272 LYS A N 1
ATOM 2144 C CA . LYS A 1 272 ? -21.128 13.043 -2.261 1.00 91.38 272 LYS A CA 1
ATOM 2145 C C . LYS A 1 272 ? -22.399 13.226 -1.437 1.00 91.38 272 LYS A C 1
ATOM 2147 O O . LYS A 1 272 ? -22.350 13.081 -0.218 1.00 91.38 272 LYS A O 1
ATOM 2152 N N . LYS A 1 273 ? -23.543 13.444 -2.092 1.00 93.56 273 LYS A N 1
ATOM 2153 C CA . LYS A 1 273 ? -24.847 13.542 -1.412 1.00 93.56 273 LYS A CA 1
ATOM 2154 C C . LYS A 1 273 ? -25.195 12.264 -0.649 1.00 93.56 273 LYS A C 1
ATOM 2156 O O . LYS A 1 273 ? -25.734 12.337 0.454 1.00 93.56 273 LYS A O 1
ATOM 2161 N N . ARG A 1 274 ? -24.867 11.089 -1.200 1.00 91.69 274 ARG A N 1
ATOM 2162 C CA . ARG A 1 274 ? -25.103 9.810 -0.516 1.00 91.69 274 ARG A CA 1
ATOM 2163 C C . ARG A 1 274 ? -24.210 9.633 0.711 1.00 91.69 274 ARG A C 1
ATOM 2165 O O . ARG A 1 274 ? -24.697 9.145 1.726 1.00 91.69 274 ARG A O 1
ATOM 2172 N N . VAL A 1 275 ? -22.944 10.042 0.636 1.00 88.88 275 VAL A N 1
ATOM 2173 C CA . VAL A 1 275 ? -22.025 10.024 1.787 1.00 88.88 275 VAL A CA 1
ATOM 2174 C C . VAL A 1 275 ? -22.535 10.948 2.892 1.00 88.88 275 VAL A C 1
ATOM 2176 O O . VAL A 1 275 ? -22.681 10.499 4.022 1.00 88.88 275 VAL A O 1
ATOM 2179 N N . GLU A 1 276 ? -22.927 12.181 2.561 1.00 92.06 276 GLU A N 1
ATOM 2180 C CA . GLU A 1 276 ? -23.504 13.118 3.539 1.00 92.06 276 GLU A CA 1
ATOM 2181 C C . GLU A 1 276 ? -24.786 12.578 4.195 1.00 92.06 276 GLU A C 1
ATOM 2183 O O . GLU A 1 276 ? -25.048 12.827 5.373 1.00 92.06 276 GLU A O 1
ATOM 2188 N N . GLN A 1 277 ? -25.603 11.834 3.445 1.00 93.94 277 GLN A N 1
ATOM 2189 C CA . GLN A 1 277 ? -26.784 11.177 3.997 1.00 93.94 277 GLN A CA 1
ATOM 2190 C C . GLN A 1 277 ? -26.408 10.046 4.964 1.00 93.94 277 GLN A C 1
ATOM 2192 O O . GLN A 1 277 ? -26.992 9.955 6.043 1.00 93.94 277 GLN A O 1
ATOM 2197 N N . LEU A 1 278 ? -25.439 9.205 4.596 1.00 89.31 278 LEU A N 1
ATOM 2198 C CA . LEU A 1 278 ? -24.963 8.117 5.453 1.00 89.31 278 LEU A CA 1
ATOM 2199 C C . LEU A 1 278 ? -24.317 8.644 6.740 1.00 89.31 278 LEU A C 1
ATOM 2201 O O . LEU A 1 278 ? -24.513 8.043 7.793 1.00 89.31 278 LEU A O 1
ATOM 2205 N N . ASP A 1 279 ? -23.614 9.776 6.679 1.00 89.12 279 ASP A N 1
ATOM 2206 C CA . ASP A 1 279 ? -23.046 10.422 7.866 1.00 89.12 279 ASP A CA 1
ATOM 2207 C C . ASP A 1 279 ? -24.149 10.867 8.841 1.00 89.12 279 ASP A C 1
ATOM 2209 O O . ASP A 1 279 ? -24.061 10.592 10.037 1.00 89.12 279 ASP A O 1
ATOM 2213 N N . LYS A 1 280 ? -25.245 11.454 8.338 1.00 93.75 280 LYS A N 1
ATOM 2214 C CA . LYS A 1 280 ? -26.412 11.804 9.172 1.00 93.75 280 LYS A CA 1
ATOM 2215 C C . LYS A 1 280 ? -27.087 10.573 9.776 1.00 93.75 280 LYS A C 1
ATOM 2217 O O . LYS A 1 280 ? -27.414 10.567 10.960 1.00 93.75 280 LYS A O 1
ATOM 2222 N N . GLU A 1 281 ? -27.277 9.517 8.983 1.00 92.81 281 GLU A N 1
ATOM 2223 C CA . GLU A 1 281 ? -27.850 8.253 9.468 1.00 92.81 281 GLU A CA 1
ATOM 2224 C C . GLU A 1 281 ? -26.966 7.613 10.557 1.00 92.81 281 GLU A C 1
ATOM 2226 O O . GLU A 1 281 ? -27.479 7.054 11.532 1.00 92.81 281 GLU A O 1
ATOM 2231 N N . LEU A 1 282 ? -25.640 7.732 10.427 1.00 90.38 282 LEU A N 1
ATOM 2232 C CA . LEU A 1 282 ? -24.678 7.257 11.417 1.00 90.38 282 LEU A CA 1
ATOM 2233 C C . LEU A 1 282 ? -24.746 8.071 12.717 1.00 90.38 282 LEU A C 1
ATOM 2235 O O . LEU A 1 282 ? -24.759 7.473 13.796 1.00 90.38 282 LEU A O 1
ATOM 2239 N N . GLU A 1 283 ? -24.815 9.401 12.634 1.00 92.56 283 GLU A N 1
ATOM 2240 C CA . GLU A 1 283 ? -24.976 10.279 13.802 1.00 92.56 283 GLU A CA 1
ATOM 2241 C C . GLU A 1 283 ? -26.279 9.974 14.560 1.00 92.56 283 GLU A C 1
ATOM 2243 O O . GLU A 1 283 ? -26.263 9.784 15.782 1.00 92.56 283 GLU A O 1
ATOM 2248 N N . ASP A 1 284 ? -27.393 9.813 13.842 1.00 93.94 284 ASP A N 1
ATOM 2249 C CA . ASP A 1 284 ? -28.687 9.444 14.425 1.00 93.94 284 ASP A CA 1
ATOM 2250 C C . ASP A 1 284 ? -28.642 8.070 15.113 1.00 93.94 284 ASP A C 1
ATOM 2252 O O . ASP A 1 284 ? -29.203 7.877 16.201 1.00 93.94 284 ASP A O 1
ATOM 2256 N N . ALA A 1 285 ? -27.969 7.093 14.499 1.00 88.44 285 ALA A N 1
ATOM 2257 C CA . ALA A 1 285 ? -27.793 5.768 15.082 1.00 88.44 285 ALA A CA 1
ATOM 2258 C C . ALA A 1 285 ? -26.932 5.818 16.355 1.00 88.44 285 ALA A C 1
ATOM 2260 O O . ALA A 1 285 ? -27.285 5.192 17.360 1.00 88.44 285 ALA A O 1
ATOM 2261 N N . GLN A 1 286 ? -25.847 6.596 16.353 1.00 90.19 286 GLN A N 1
ATOM 2262 C CA . GLN A 1 286 ? -24.996 6.794 17.529 1.00 90.19 286 GLN A CA 1
ATOM 2263 C C . GLN A 1 286 ? -25.758 7.469 18.676 1.00 90.19 286 GLN A C 1
ATOM 2265 O O . GLN A 1 286 ? -25.646 7.031 19.826 1.00 90.19 286 GLN A O 1
ATOM 2270 N N . MET A 1 287 ? -26.583 8.475 18.372 1.00 95.12 287 MET A N 1
ATOM 2271 C CA . MET A 1 287 ? -27.436 9.144 19.358 1.00 95.12 287 MET A CA 1
ATOM 2272 C C . MET A 1 287 ? -28.419 8.156 20.006 1.00 95.12 287 MET A C 1
ATOM 2274 O O . MET A 1 287 ? -28.542 8.114 21.232 1.00 95.12 287 MET A O 1
ATOM 2278 N N . LYS A 1 288 ? -29.065 7.297 19.205 1.00 92.94 288 LYS A N 1
ATOM 2279 C CA . LYS A 1 288 ? -29.968 6.247 19.711 1.00 92.94 288 LYS A CA 1
ATOM 2280 C C . LYS A 1 288 ? -29.242 5.225 20.581 1.00 92.94 288 LYS A C 1
ATOM 2282 O O . LYS A 1 288 ? -29.750 4.872 21.643 1.00 92.94 288 LYS A O 1
ATOM 2287 N N . ILE A 1 289 ? -28.055 4.772 20.168 1.00 90.06 289 ILE A N 1
ATOM 2288 C CA . ILE A 1 289 ? -27.233 3.854 20.971 1.00 90.06 289 ILE A CA 1
ATOM 2289 C C . ILE A 1 289 ? -26.922 4.484 22.328 1.00 90.06 289 ILE A C 1
ATOM 2291 O O . ILE A 1 289 ? -27.103 3.827 23.350 1.00 90.06 289 ILE A O 1
ATOM 2295 N N . LYS A 1 290 ? -26.527 5.762 22.357 1.00 94.44 290 LYS A N 1
ATOM 2296 C CA . LYS A 1 290 ? -26.231 6.468 23.607 1.00 94.44 290 LYS A CA 1
ATOM 2297 C C . LYS A 1 290 ? -27.442 6.497 24.546 1.00 94.44 290 LYS A C 1
ATOM 2299 O O . LYS A 1 290 ? -27.315 6.085 25.698 1.00 94.44 290 LYS A O 1
ATOM 2304 N N . ILE A 1 291 ? -28.618 6.873 24.040 1.00 94.62 291 ILE A N 1
ATOM 2305 C CA . ILE A 1 291 ? -29.864 6.880 24.827 1.00 94.62 291 ILE A CA 1
ATOM 2306 C C . ILE A 1 291 ? -30.155 5.480 25.389 1.00 94.62 291 ILE A C 1
ATOM 2308 O O . ILE A 1 291 ? -30.342 5.328 26.595 1.00 94.62 291 ILE A O 1
ATOM 2312 N N . TYR A 1 292 ? -30.098 4.435 24.557 1.00 88.94 292 TYR A N 1
ATOM 2313 C CA . TYR A 1 292 ? -30.346 3.066 25.021 1.00 88.94 292 TYR A CA 1
ATOM 2314 C C . TYR A 1 292 ? -29.310 2.569 26.034 1.00 88.94 292 TYR A C 1
ATOM 2316 O O . TYR A 1 292 ? -29.651 1.799 26.934 1.00 88.94 292 TYR A O 1
ATOM 2324 N N . THR A 1 293 ? -28.048 2.993 25.923 1.00 90.38 293 THR A N 1
ATOM 2325 C CA . THR A 1 293 ? -27.014 2.631 26.905 1.00 90.38 293 THR A CA 1
ATOM 2326 C C . THR A 1 293 ? -27.273 3.277 28.265 1.00 90.38 293 THR A C 1
ATOM 2328 O O . THR A 1 293 ? -27.137 2.604 29.288 1.00 90.38 293 THR A O 1
ATOM 2331 N N . GLU A 1 294 ? -27.715 4.536 28.286 1.00 93.25 294 GLU A N 1
ATOM 2332 C CA . GLU A 1 294 ? -28.073 5.253 29.513 1.00 93.25 294 GLU A CA 1
ATOM 2333 C C . GLU A 1 294 ? -29.327 4.647 30.163 1.00 93.25 294 GLU A C 1
ATOM 2335 O O . GLU A 1 294 ? -29.321 4.363 31.364 1.00 93.25 294 GLU A O 1
ATOM 2340 N N . GLU A 1 295 ? -30.365 4.347 29.376 1.00 92.88 295 GLU A N 1
ATOM 2341 C CA . GLU A 1 295 ? -31.575 3.668 29.861 1.00 92.88 295 GLU A CA 1
ATOM 2342 C C . GLU A 1 295 ? -31.268 2.278 30.438 1.00 92.88 295 GLU A C 1
ATOM 2344 O O . GLU A 1 295 ? -31.749 1.927 31.520 1.00 92.88 295 GLU A O 1
ATOM 2349 N N . ASN A 1 296 ? -30.426 1.486 29.765 1.00 84.44 296 ASN A N 1
ATOM 2350 C CA . ASN A 1 296 ? -30.021 0.172 30.266 1.00 84.44 296 ASN A CA 1
ATOM 2351 C C . ASN A 1 296 ? -29.205 0.276 31.564 1.00 84.44 296 ASN A C 1
ATOM 2353 O O . ASN A 1 296 ? -29.408 -0.531 32.474 1.00 84.44 296 ASN A O 1
ATOM 2357 N N . ALA A 1 297 ? -28.325 1.273 31.692 1.00 91.75 297 ALA A N 1
ATOM 2358 C CA . ALA A 1 297 ? -27.576 1.512 32.926 1.00 91.75 297 ALA A CA 1
ATOM 2359 C C . ALA A 1 297 ? -28.504 1.891 34.097 1.00 91.75 297 ALA A C 1
ATOM 2361 O O . ALA A 1 297 ? -28.347 1.381 35.214 1.00 91.75 297 ALA A O 1
ATOM 2362 N N . GLN A 1 298 ? -29.516 2.728 33.843 1.00 92.88 298 GLN A N 1
ATOM 2363 C CA . GLN A 1 298 ? -30.531 3.081 34.841 1.00 92.88 298 GLN A CA 1
ATOM 2364 C C . GLN A 1 298 ? -31.354 1.860 35.265 1.00 92.88 298 GLN A C 1
ATOM 2366 O O . GLN A 1 298 ? -31.502 1.606 36.463 1.00 92.88 298 GLN A O 1
ATOM 2371 N N . LEU A 1 299 ? -31.839 1.066 34.305 1.00 91.25 299 LEU A N 1
ATOM 2372 C CA . LEU A 1 299 ? -32.589 -0.160 34.587 1.00 91.25 299 LEU A CA 1
ATOM 2373 C C . LEU A 1 299 ? -31.752 -1.171 35.377 1.00 91.25 299 LEU A C 1
ATOM 2375 O O . LEU A 1 299 ? -32.250 -1.744 36.346 1.00 91.25 299 LEU A O 1
ATOM 2379 N N . SER A 1 300 ? -30.475 -1.345 35.029 1.00 88.50 300 SER A N 1
ATOM 2380 C CA . SER A 1 300 ? -29.558 -2.220 35.768 1.00 88.50 300 SER A CA 1
ATOM 2381 C C . SER A 1 300 ? -29.377 -1.762 37.217 1.00 88.50 300 SER A C 1
ATOM 2383 O O . SER A 1 300 ? -29.332 -2.590 38.127 1.00 88.50 300 SER A O 1
ATOM 2385 N N . THR A 1 301 ? -29.302 -0.450 37.449 1.00 91.56 301 THR A N 1
ATOM 2386 C CA . THR A 1 301 ? -29.173 0.118 38.800 1.00 91.56 301 THR A CA 1
ATOM 2387 C C . THR A 1 301 ? -30.451 -0.097 39.614 1.00 91.56 301 THR A C 1
ATOM 2389 O O . THR A 1 301 ? -30.387 -0.523 40.769 1.00 91.56 301 THR A O 1
ATOM 2392 N N . GLN A 1 302 ? -31.624 0.115 39.006 1.00 91.06 302 GLN A N 1
ATOM 2393 C CA . GLN A 1 302 ? -32.915 -0.151 39.651 1.00 91.06 302 GLN A CA 1
ATOM 2394 C C . GLN A 1 302 ? -33.107 -1.636 39.979 1.00 91.06 302 GLN A C 1
ATOM 2396 O O . GLN A 1 302 ? -33.621 -1.965 41.049 1.00 91.06 302 GLN A O 1
ATOM 2401 N N . LEU A 1 303 ? -32.692 -2.535 39.080 1.00 87.56 303 LEU A N 1
ATOM 2402 C CA . LEU A 1 303 ? -32.765 -3.977 39.303 1.00 87.56 303 LEU A CA 1
ATOM 2403 C C . LEU A 1 303 ? -31.906 -4.381 40.504 1.00 87.56 303 LEU A C 1
ATOM 2405 O O . LEU A 1 303 ? -32.389 -5.090 41.384 1.00 87.56 303 LEU A O 1
ATOM 2409 N N . LYS A 1 304 ? -30.672 -3.866 40.578 1.00 91.19 304 LYS A N 1
ATOM 2410 C CA . LYS A 1 304 ? -29.751 -4.140 41.685 1.00 91.19 304 LYS A CA 1
ATOM 2411 C C . LYS A 1 304 ? -30.306 -3.650 43.025 1.00 91.19 304 LYS A C 1
ATOM 2413 O O . LYS A 1 304 ? -30.362 -4.425 43.973 1.00 91.19 304 LYS A O 1
ATOM 2418 N N . SER A 1 305 ? -30.815 -2.417 43.072 1.00 91.62 305 SER A N 1
ATOM 2419 C CA . SER A 1 305 ? -31.452 -1.865 44.277 1.00 91.62 305 SER A CA 1
ATOM 2420 C C . SER A 1 305 ? -32.670 -2.686 44.717 1.00 91.62 305 SER A C 1
ATOM 2422 O O . SER A 1 305 ? -32.831 -2.981 45.902 1.00 91.62 305 SER A O 1
ATOM 2424 N N . LYS A 1 306 ? -33.518 -3.118 43.771 1.00 87.81 306 LYS A N 1
ATOM 2425 C CA . LYS A 1 306 ? -34.641 -4.007 44.096 1.00 87.81 306 LYS A CA 1
ATOM 2426 C C . LYS A 1 306 ? -34.163 -5.356 44.616 1.00 87.81 306 LYS A C 1
ATOM 2428 O O . LYS A 1 306 ? -34.773 -5.874 45.544 1.00 87.81 306 LYS A O 1
ATOM 2433 N N . GLN A 1 307 ? -33.115 -5.926 44.030 1.00 87.94 307 GLN A N 1
ATOM 2434 C CA . GLN A 1 307 ? -32.579 -7.215 44.450 1.00 87.94 307 GLN A CA 1
ATOM 2435 C C . GLN A 1 307 ? -32.020 -7.158 45.875 1.00 87.94 307 GLN A C 1
ATOM 2437 O O . GLN A 1 307 ? -32.360 -8.022 46.677 1.00 87.94 307 GLN A O 1
ATOM 2442 N N . GLU A 1 308 ? -31.275 -6.108 46.222 1.00 90.81 308 GLU A N 1
ATOM 2443 C CA . GLU A 1 308 ? -30.795 -5.867 47.591 1.00 90.81 308 GLU A CA 1
ATOM 2444 C C . GLU A 1 308 ? -31.969 -5.772 48.585 1.00 90.81 308 GLU A C 1
ATOM 2446 O O . GLU A 1 308 ? -31.997 -6.473 49.599 1.00 90.81 308 GLU A O 1
ATOM 2451 N N . LEU A 1 309 ? -33.013 -5.014 48.239 1.00 93.19 309 LEU A N 1
ATOM 2452 C CA . LEU A 1 309 ? -34.207 -4.879 49.078 1.00 93.19 309 LEU A CA 1
ATOM 2453 C C . LEU A 1 309 ? -34.983 -6.201 49.245 1.00 93.19 309 LEU A C 1
ATOM 2455 O O . LEU A 1 309 ? -35.565 -6.456 50.301 1.00 93.19 309 LEU A O 1
ATOM 2459 N N . TRP A 1 310 ? -35.004 -7.058 48.220 1.00 83.06 310 TRP A N 1
ATOM 2460 C CA . TRP A 1 310 ? -35.587 -8.400 48.324 1.00 83.06 310 TRP A CA 1
ATOM 2461 C C . TRP A 1 310 ? -34.765 -9.312 49.231 1.00 83.06 310 TRP A C 1
ATOM 2463 O O . TRP A 1 310 ? -35.354 -9.998 50.065 1.00 83.06 310 TRP A O 1
ATOM 2473 N N . THR A 1 311 ? -33.434 -9.277 49.128 1.00 88.88 311 THR A N 1
ATOM 2474 C CA . THR A 1 311 ? -32.560 -10.076 50.002 1.00 88.88 311 THR A CA 1
ATOM 2475 C C . THR A 1 311 ? -32.688 -9.674 51.471 1.00 88.88 311 THR A C 1
ATOM 2477 O O . THR A 1 311 ? -32.735 -10.540 52.343 1.00 88.88 311 THR A O 1
ATOM 2480 N N . GLU A 1 312 ? -32.842 -8.379 51.758 1.00 92.50 312 GLU A N 1
ATOM 2481 C CA . GLU A 1 312 ? -33.071 -7.889 53.120 1.00 92.50 312 GLU A CA 1
ATOM 2482 C C . GLU A 1 312 ? -34.416 -8.379 53.683 1.00 92.50 312 GLU A C 1
ATOM 2484 O O . GLU A 1 312 ? -34.492 -8.867 54.814 1.00 92.50 312 GLU A O 1
ATOM 2489 N N . LYS A 1 313 ? -35.483 -8.328 52.873 1.00 88.25 313 LYS A N 1
ATOM 2490 C CA . LYS A 1 313 ? -36.800 -8.856 53.265 1.00 88.25 313 LYS A CA 1
ATOM 2491 C C . LYS A 1 313 ? -36.784 -10.364 53.497 1.00 88.25 313 LYS A C 1
ATOM 2493 O O . LYS A 1 313 ? -37.432 -10.834 54.432 1.00 88.25 313 LYS A O 1
ATOM 2498 N N . GLU A 1 314 ? -36.076 -11.117 52.663 1.00 85.25 314 GLU A N 1
ATOM 2499 C CA . GLU A 1 314 ? -35.951 -12.567 52.810 1.00 85.25 314 GLU A CA 1
ATOM 2500 C C . GLU A 1 314 ? -35.218 -12.938 54.106 1.00 85.25 314 GLU A C 1
ATOM 2502 O O . GLU A 1 314 ? -35.711 -13.772 54.868 1.00 85.25 314 GLU A O 1
ATOM 2507 N N . ALA A 1 315 ? -34.121 -12.244 54.425 1.00 89.62 315 ALA A N 1
ATOM 2508 C CA . ALA A 1 315 ? -33.404 -12.424 55.687 1.00 89.62 315 ALA A CA 1
ATOM 2509 C C . ALA A 1 315 ? -34.288 -12.107 56.910 1.00 89.62 315 ALA A C 1
ATOM 2511 O O . ALA A 1 315 ? -34.292 -12.852 57.896 1.00 89.62 315 ALA A O 1
ATOM 2512 N N . LEU A 1 316 ? -35.093 -11.040 56.840 1.00 92.19 316 LEU A N 1
ATOM 2513 C CA . LEU A 1 316 ? -36.027 -10.683 57.911 1.00 92.19 316 LEU A CA 1
ATOM 2514 C C . LEU A 1 316 ? -37.103 -11.760 58.119 1.00 92.19 316 LEU A C 1
ATOM 2516 O O . LEU A 1 316 ? -37.417 -12.111 59.259 1.00 92.19 316 LEU A O 1
ATOM 2520 N N . LEU A 1 317 ? -37.667 -12.295 57.032 1.00 85.75 317 LEU A N 1
ATOM 2521 C CA . LEU A 1 317 ? -38.660 -13.368 57.103 1.00 85.75 317 LEU A CA 1
ATOM 2522 C C . LEU A 1 317 ? -38.063 -14.653 57.683 1.00 85.75 317 LEU A C 1
ATOM 2524 O O . LEU A 1 317 ? -38.694 -15.266 58.542 1.00 85.75 317 LEU A O 1
ATOM 2528 N N . GLN A 1 318 ? -36.842 -15.021 57.291 1.00 87.50 318 GLN A N 1
ATOM 2529 C CA . GLN A 1 318 ? -36.141 -16.170 57.873 1.00 87.50 318 GLN A CA 1
ATOM 2530 C C . GLN A 1 318 ? -35.921 -16.002 59.383 1.00 87.50 318 GLN A C 1
ATOM 2532 O O . GLN A 1 318 ? -36.202 -16.924 60.147 1.00 87.50 318 GLN A O 1
ATOM 2537 N N . CYS A 1 319 ? -35.513 -14.811 59.832 1.00 90.38 319 CYS A N 1
ATOM 2538 C CA . CYS A 1 319 ? -35.366 -14.507 61.258 1.00 90.38 319 CYS A CA 1
ATOM 2539 C C . CYS A 1 319 ? -36.704 -14.624 62.016 1.00 90.38 319 CYS A C 1
ATOM 2541 O O . CYS A 1 319 ? -36.771 -15.222 63.092 1.00 90.38 319 CYS A O 1
ATOM 2543 N N . ARG A 1 320 ? -37.807 -14.118 61.439 1.00 88.19 320 ARG A N 1
ATOM 2544 C CA . ARG A 1 320 ? -39.152 -14.256 62.033 1.00 88.19 320 ARG A CA 1
ATOM 2545 C C . ARG A 1 320 ? -39.591 -15.715 62.149 1.00 88.19 320 ARG A C 1
ATOM 2547 O O . ARG A 1 320 ? -40.144 -16.081 63.183 1.00 88.19 320 ARG A O 1
ATOM 2554 N N . ILE A 1 321 ? -39.339 -16.531 61.123 1.00 82.50 321 ILE A N 1
ATOM 2555 C CA . ILE A 1 321 ? -39.659 -17.966 61.139 1.00 82.50 321 ILE A CA 1
ATOM 2556 C C . ILE A 1 321 ? -38.869 -18.668 62.246 1.00 82.50 321 ILE A C 1
ATOM 2558 O O . ILE A 1 321 ? -39.477 -19.341 63.073 1.00 82.50 321 ILE A O 1
ATOM 2562 N N . GLN A 1 322 ? -37.555 -18.440 62.339 1.00 85.81 322 GLN A N 1
ATOM 2563 C CA . GLN A 1 322 ? -36.721 -19.033 63.393 1.00 85.81 322 GLN A CA 1
ATOM 2564 C C . GLN A 1 322 ? -37.196 -18.654 64.801 1.00 85.81 322 GLN A C 1
ATOM 2566 O O . GLN A 1 322 ? -37.258 -19.502 65.693 1.00 85.81 322 GLN A O 1
ATOM 2571 N N . ASN A 1 323 ? -37.572 -17.389 65.006 1.00 86.38 323 ASN A N 1
ATOM 2572 C CA . ASN A 1 323 ? -38.109 -16.940 66.289 1.00 86.38 323 ASN A CA 1
ATOM 2573 C C . ASN A 1 323 ? -39.437 -17.635 66.621 1.00 86.38 323 ASN A C 1
ATOM 2575 O O . ASN A 1 323 ? -39.609 -18.109 67.743 1.00 86.38 323 ASN A O 1
ATOM 2579 N N . ALA A 1 324 ? -40.349 -17.756 65.651 1.00 79.69 324 ALA A N 1
ATOM 2580 C CA . ALA A 1 324 ? -41.617 -18.459 65.842 1.00 79.69 324 ALA A CA 1
ATOM 2581 C C . ALA A 1 324 ? -41.410 -19.956 66.130 1.00 79.69 324 ALA A C 1
ATOM 2583 O O . ALA A 1 324 ? -42.037 -20.503 67.038 1.00 79.69 324 ALA A O 1
ATOM 2584 N N . GLU A 1 325 ? -40.498 -20.619 65.415 1.00 82.50 325 GLU A N 1
ATOM 2585 C CA . GLU A 1 325 ? -40.136 -22.020 65.655 1.00 82.50 325 GLU A CA 1
ATOM 2586 C C . GLU A 1 325 ? -39.590 -22.233 67.070 1.00 82.50 325 GLU A C 1
ATOM 2588 O O . GLU A 1 325 ? -39.978 -23.193 67.745 1.00 82.50 325 GLU A O 1
ATOM 2593 N N . LYS A 1 326 ? -38.749 -21.308 67.549 1.00 87.94 326 LYS A N 1
ATOM 2594 C CA . LYS A 1 326 ? -38.225 -21.326 68.917 1.00 87.94 326 LYS A CA 1
ATOM 2595 C C . LYS A 1 326 ? -39.350 -21.212 69.949 1.00 87.94 326 LYS A C 1
ATOM 2597 O O . LYS A 1 326 ? -39.438 -22.063 70.834 1.00 87.94 326 LYS A O 1
ATOM 2602 N N . THR A 1 327 ? -40.249 -20.237 69.800 1.00 86.12 327 THR A N 1
ATOM 2603 C CA . THR A 1 327 ? -41.398 -20.062 70.706 1.00 86.12 327 THR A CA 1
ATOM 2604 C C . THR A 1 327 ? -42.315 -21.286 70.705 1.00 86.12 327 THR A C 1
ATOM 2606 O O . THR A 1 327 ? -42.739 -21.749 71.764 1.00 86.12 327 THR A O 1
ATOM 2609 N N . ILE A 1 328 ? -42.591 -21.868 69.533 1.00 78.19 328 ILE A N 1
ATOM 2610 C CA . ILE A 1 328 ? -43.395 -23.093 69.429 1.00 78.19 328 ILE A CA 1
ATOM 2611 C C . ILE A 1 328 ? -42.699 -24.260 70.146 1.00 78.19 328 ILE A C 1
ATOM 2613 O O . ILE A 1 328 ? -43.367 -25.045 70.824 1.00 78.19 328 ILE A O 1
ATOM 2617 N N . SER A 1 329 ? -41.375 -24.394 70.026 1.00 81.25 329 SER A N 1
ATOM 2618 C CA . SER A 1 329 ? -40.616 -25.434 70.729 1.00 81.25 329 SER A CA 1
ATOM 2619 C C . SER A 1 329 ? -40.701 -25.277 72.249 1.00 81.25 329 SER A C 1
ATOM 2621 O O . SER A 1 329 ? -40.995 -26.247 72.949 1.00 81.25 329 SER A O 1
ATOM 2623 N N . GLU A 1 330 ? -40.522 -24.056 72.756 1.00 85.81 330 GLU A N 1
ATOM 2624 C CA . GLU A 1 330 ? -40.639 -23.740 74.186 1.00 85.81 330 GLU A CA 1
ATOM 2625 C C . GLU A 1 330 ? -42.050 -24.049 74.717 1.00 85.81 330 GLU A C 1
ATOM 2627 O O . GLU A 1 330 ? -42.201 -24.700 75.755 1.00 85.81 330 GLU A O 1
ATOM 2632 N N . MET A 1 331 ? -43.091 -23.676 73.964 1.00 76.44 331 MET A N 1
ATOM 2633 C CA . MET A 1 331 ? -44.487 -23.982 74.297 1.00 76.44 331 MET A CA 1
ATOM 2634 C C . MET A 1 331 ? -44.767 -25.490 74.312 1.00 76.44 331 MET A C 1
ATOM 2636 O O . MET A 1 331 ? -45.458 -25.977 75.211 1.00 76.44 331 MET A O 1
ATOM 2640 N N . ARG A 1 332 ? -44.214 -26.265 73.367 1.00 75.88 332 ARG A N 1
ATOM 2641 C CA . ARG A 1 332 ? -44.345 -27.735 73.374 1.00 75.88 332 ARG A CA 1
ATOM 2642 C C . ARG A 1 332 ? -43.699 -28.358 74.609 1.00 75.88 332 ARG A C 1
ATOM 2644 O O . ARG A 1 332 ? -44.281 -29.278 75.184 1.00 75.88 332 ARG A O 1
ATOM 2651 N N . ASP A 1 333 ? -42.534 -27.875 75.027 1.00 78.88 333 ASP A N 1
ATOM 2652 C CA . ASP A 1 333 ? -41.848 -28.386 76.218 1.00 78.88 333 ASP A CA 1
ATOM 2653 C C . ASP A 1 333 ? -42.587 -28.022 77.508 1.00 78.88 333 ASP A C 1
ATOM 2655 O O . ASP A 1 333 ? -42.728 -28.860 78.404 1.00 78.88 333 ASP A O 1
ATOM 2659 N N . MET A 1 334 ? -43.127 -26.804 77.585 1.00 80.19 334 MET A N 1
ATOM 2660 C CA . MET A 1 334 ? -44.009 -26.384 78.675 1.00 80.19 334 MET A CA 1
ATOM 2661 C C . MET A 1 334 ? -45.271 -27.249 78.740 1.00 80.19 334 MET A C 1
ATOM 2663 O O . MET A 1 334 ? -45.629 -27.727 79.816 1.00 80.19 334 MET A O 1
ATOM 2667 N N . ASN A 1 335 ? -45.903 -27.532 77.598 1.00 74.12 335 ASN A N 1
ATOM 2668 C CA . ASN A 1 335 ? -47.098 -28.372 77.543 1.00 74.12 335 ASN A CA 1
ATOM 2669 C C . ASN A 1 335 ? -46.800 -29.829 77.943 1.00 74.12 335 ASN A C 1
ATOM 2671 O O . ASN A 1 335 ? -47.541 -30.421 78.725 1.00 74.12 335 ASN A O 1
ATOM 2675 N N . LYS A 1 336 ? -45.669 -30.401 77.506 1.00 76.38 336 LYS A N 1
ATOM 2676 C CA . LYS A 1 336 ? -45.217 -31.728 77.970 1.00 76.38 336 LYS A CA 1
ATOM 2677 C C . LYS A 1 336 ? -45.031 -31.770 79.490 1.00 76.38 336 LYS A C 1
ATOM 2679 O O . LYS A 1 336 ? -45.474 -32.723 80.129 1.00 76.38 336 LYS A O 1
ATOM 2684 N N . LYS A 1 337 ? -44.420 -30.734 80.078 1.00 77.44 337 LYS A N 1
ATOM 2685 C CA . LYS A 1 337 ? -44.257 -30.608 81.538 1.00 77.44 337 LYS A CA 1
ATOM 2686 C C . LYS A 1 337 ? -45.601 -30.451 82.257 1.00 77.44 337 LYS A C 1
ATOM 2688 O O . LYS A 1 337 ? -45.787 -31.040 83.317 1.00 77.44 337 LYS A O 1
ATOM 2693 N N . ALA A 1 338 ? -46.542 -29.695 81.693 1.00 71.88 338 ALA A N 1
ATOM 2694 C CA . ALA A 1 338 ? -47.879 -29.511 82.258 1.00 71.88 338 ALA A CA 1
ATOM 2695 C C . ALA A 1 338 ? -48.714 -30.803 82.218 1.00 71.88 338 ALA A C 1
ATOM 2697 O O . ALA A 1 338 ? -49.368 -31.134 83.204 1.00 71.88 338 ALA A O 1
ATOM 2698 N N . ILE A 1 339 ? -48.650 -31.568 81.123 1.00 66.25 339 ILE A N 1
ATOM 2699 C CA . ILE A 1 339 ? -49.308 -32.881 81.005 1.00 66.25 339 ILE A CA 1
ATOM 2700 C C . ILE A 1 339 ? -48.706 -33.889 81.995 1.00 66.25 339 ILE A C 1
ATOM 2702 O O . ILE A 1 339 ? -49.449 -34.672 82.582 1.00 66.25 339 ILE A O 1
ATOM 2706 N N . ALA A 1 340 ? -47.388 -33.851 82.225 1.00 62.66 340 ALA A N 1
ATOM 2707 C CA . ALA A 1 340 ? -46.748 -34.669 83.256 1.00 62.66 340 ALA A CA 1
ATOM 2708 C C . ALA A 1 340 ? -47.267 -34.315 84.663 1.00 62.66 340 ALA A C 1
ATOM 2710 O O . ALA A 1 340 ? -47.669 -35.206 85.398 1.00 62.66 340 ALA A O 1
ATOM 2711 N N . ARG A 1 341 ? -47.380 -33.019 84.992 1.00 61.75 341 ARG A N 1
ATOM 2712 C CA . ARG A 1 341 ? -47.926 -32.552 86.282 1.00 61.75 341 ARG A CA 1
ATOM 2713 C C . ARG A 1 341 ? -49.408 -32.896 86.480 1.00 61.75 341 ARG A C 1
ATOM 2715 O O . ARG A 1 341 ? -49.796 -33.263 87.578 1.00 61.75 341 ARG A O 1
ATOM 2722 N N . LYS A 1 342 ? -50.233 -32.820 85.428 1.00 60.47 342 LYS A N 1
ATOM 2723 C CA . LYS A 1 342 ? -51.666 -33.183 85.486 1.00 60.47 342 LYS A CA 1
ATOM 2724 C C . LYS A 1 342 ? -51.923 -34.693 85.574 1.00 60.47 342 LYS A C 1
ATOM 2726 O O . LYS A 1 342 ? -53.029 -35.090 85.918 1.00 60.47 342 LYS A O 1
ATOM 2731 N N . LYS A 1 343 ? -50.937 -35.540 85.255 1.00 53.19 343 LYS A N 1
ATOM 2732 C CA . LYS A 1 343 ? -51.014 -36.986 85.519 1.00 53.19 343 LYS A CA 1
ATOM 2733 C C . LYS A 1 343 ? -50.753 -37.339 86.987 1.00 53.19 343 LYS A C 1
ATOM 2735 O O . LYS A 1 343 ? -51.206 -38.398 87.409 1.00 53.19 343 LYS A O 1
ATOM 2740 N N . ASP A 1 344 ? -50.090 -36.459 87.737 1.00 48.38 344 ASP A N 1
ATOM 2741 C CA . ASP A 1 344 ? -49.745 -36.673 89.148 1.00 48.38 344 ASP A CA 1
ATOM 2742 C C . ASP A 1 344 ? -50.778 -36.080 90.125 1.00 48.38 344 ASP A C 1
ATOM 2744 O O . ASP A 1 344 ? -50.754 -36.412 91.307 1.00 48.38 344 ASP A O 1
ATOM 2748 N N . ASP A 1 345 ? -51.710 -35.250 89.648 1.00 46.94 345 ASP A N 1
ATOM 2749 C CA . ASP A 1 345 ? -52.706 -34.580 90.487 1.00 46.94 345 ASP A CA 1
ATOM 2750 C C . ASP A 1 345 ? -54.092 -34.633 89.823 1.00 46.94 345 ASP A C 1
ATOM 2752 O O . ASP A 1 345 ? -54.484 -33.767 89.039 1.00 46.94 345 ASP A O 1
ATOM 2756 N N . ALA A 1 346 ? -54.814 -35.727 90.074 1.00 37.88 346 ALA A N 1
ATOM 2757 C CA . ALA A 1 346 ? -56.187 -35.927 89.624 1.00 37.88 346 ALA A CA 1
ATOM 2758 C C . ALA A 1 346 ? -57.113 -36.078 90.838 1.00 37.88 346 ALA A C 1
ATOM 2760 O O . ALA A 1 346 ? -57.404 -37.188 91.286 1.00 37.88 346 ALA A O 1
ATOM 2761 N N . GLY A 1 347 ? -57.609 -34.951 91.355 1.00 40.84 347 GLY A N 1
ATOM 2762 C CA . GLY A 1 347 ? -58.703 -34.949 92.320 1.00 40.84 347 GLY A CA 1
ATOM 2763 C C . GLY A 1 347 ? -59.212 -33.560 92.721 1.00 40.84 347 GLY A C 1
ATOM 2764 O O . GLY A 1 347 ? -58.519 -32.865 93.449 1.00 40.84 347 GLY A O 1
ATOM 2765 N N . LYS A 1 348 ? -60.490 -33.289 92.376 1.00 40.56 348 LYS A N 1
ATOM 2766 C CA . LYS A 1 348 ? -61.420 -32.252 92.915 1.00 40.56 348 LYS A CA 1
ATOM 2767 C C . LYS A 1 348 ? -61.137 -30.812 92.440 1.00 40.56 348 LYS A C 1
ATOM 2769 O O . LYS A 1 348 ? -59.989 -30.459 92.2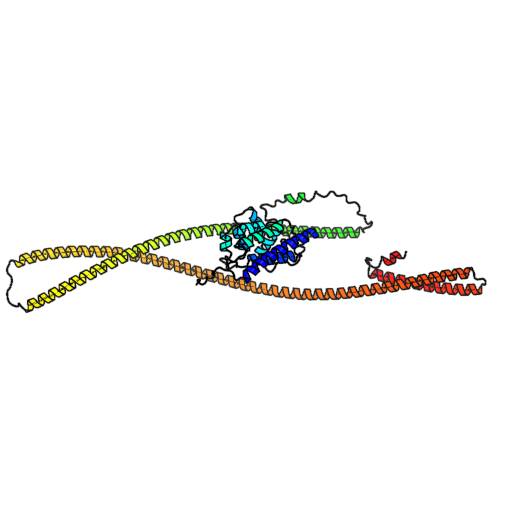58 1.00 40.56 348 LYS A O 1
ATOM 2774 N N . GLU A 1 349 ? -62.079 -29.906 92.163 1.00 40.16 349 GLU A N 1
ATOM 2775 C CA . GLU A 1 349 ? -63.512 -29.675 92.453 1.00 40.16 349 GLU A CA 1
ATOM 2776 C C . GLU A 1 349 ? -64.028 -28.592 91.440 1.00 40.16 349 GLU A C 1
ATOM 2778 O O . GLU A 1 349 ? -63.209 -28.078 90.675 1.00 40.16 349 GLU A O 1
ATOM 2783 N N . PRO A 1 350 ? -65.331 -28.231 91.367 1.00 52.09 350 PRO A N 1
ATOM 2784 C CA . PRO A 1 350 ? -65.867 -27.258 90.396 1.00 52.09 350 PRO A CA 1
ATOM 2785 C C . PRO A 1 350 ? -65.792 -25.794 90.903 1.00 52.09 350 PRO A C 1
ATOM 2787 O O . PRO A 1 350 ? -65.764 -25.584 92.118 1.00 52.09 350 PRO A O 1
ATOM 2790 N N . PRO A 1 351 ? -65.786 -24.769 90.023 1.00 44.94 351 PRO A N 1
ATOM 2791 C CA . PRO A 1 351 ? -65.396 -23.419 90.425 1.00 44.94 351 PRO A CA 1
ATOM 2792 C C . PRO A 1 351 ? -66.530 -22.529 90.949 1.00 44.94 351 PRO A C 1
ATOM 2794 O O . PRO A 1 351 ? -67.715 -22.729 90.675 1.00 44.94 351 PRO A O 1
ATOM 2797 N N . SER A 1 352 ? -66.120 -21.517 91.719 1.00 47.75 352 SER A N 1
ATOM 2798 C CA . SER A 1 352 ? -66.958 -20.521 92.384 1.00 47.75 352 SER A CA 1
ATOM 2799 C C . SER A 1 352 ? -67.061 -19.205 91.594 1.00 47.75 352 SER A C 1
ATOM 2801 O O . SER A 1 352 ? -66.251 -18.888 90.725 1.00 47.75 352 SER A O 1
ATOM 2803 N N . SER A 1 353 ? -68.080 -18.416 91.944 1.00 47.56 353 SER A N 1
ATOM 2804 C CA . SER A 1 353 ? -68.633 -17.246 91.240 1.00 47.56 353 SER A CA 1
ATOM 2805 C C . SER A 1 353 ? -67.701 -16.032 91.003 1.00 47.56 353 SER A C 1
ATOM 2807 O O . SER A 1 353 ? -68.178 -14.993 90.550 1.00 47.56 353 SER A O 1
ATOM 2809 N N . THR A 1 354 ? -66.400 -16.134 91.286 1.00 50.38 354 THR A N 1
ATOM 2810 C CA . THR A 1 354 ? -65.359 -15.132 90.970 1.00 50.38 354 THR A CA 1
ATOM 2811 C C . THR A 1 354 ? -64.635 -15.392 89.641 1.00 50.38 354 THR A C 1
ATOM 2813 O O . THR A 1 354 ? -64.051 -14.460 89.094 1.00 50.38 354 THR A O 1
ATOM 2816 N N . GLU A 1 355 ? -64.701 -16.607 89.081 1.00 51.72 355 GLU A N 1
ATOM 2817 C CA . GLU A 1 355 ? -64.056 -16.936 87.792 1.00 51.72 355 GLU A CA 1
ATOM 2818 C C . GLU A 1 355 ? -64.795 -16.357 86.577 1.00 51.72 355 GLU A C 1
ATOM 2820 O O . GLU A 1 355 ? -64.155 -15.864 85.656 1.00 51.72 355 GLU A O 1
ATOM 2825 N N . MET A 1 356 ? -66.129 -16.281 86.619 1.00 49.16 356 MET A N 1
ATOM 2826 C CA . MET A 1 356 ? -66.946 -15.767 85.507 1.00 49.16 356 MET A CA 1
ATOM 2827 C C . MET A 1 356 ? -66.699 -14.272 85.212 1.00 49.16 356 MET A C 1
ATOM 2829 O O . MET A 1 356 ? -66.851 -13.821 84.080 1.00 49.16 356 MET A O 1
ATOM 2833 N N . ALA A 1 357 ? -66.282 -13.492 86.219 1.00 52.69 357 ALA A N 1
ATOM 2834 C CA . ALA A 1 357 ? -65.905 -12.086 86.045 1.00 52.69 357 ALA A CA 1
ATOM 2835 C C . ALA A 1 357 ? -64.490 -11.918 85.460 1.00 52.69 357 ALA A C 1
ATOM 2837 O O . ALA A 1 357 ? -64.232 -10.942 84.755 1.00 52.69 357 ALA A O 1
ATOM 2838 N N . LEU A 1 358 ? -63.587 -12.870 85.727 1.00 54.94 358 LEU A N 1
ATOM 2839 C CA . LEU A 1 358 ? -62.258 -12.908 85.118 1.00 54.94 358 LEU A CA 1
ATOM 2840 C C . LEU A 1 358 ? -62.345 -13.388 83.663 1.00 54.94 358 LEU A C 1
ATOM 2842 O O . LEU A 1 358 ? -61.724 -12.776 82.801 1.00 54.94 358 LEU A O 1
ATOM 2846 N N . GLU A 1 359 ? -63.172 -14.401 83.381 1.00 55.97 359 GLU A N 1
ATOM 2847 C CA . GLU A 1 359 ? -63.416 -14.910 82.023 1.00 55.97 359 GLU A CA 1
ATOM 2848 C C . GLU A 1 359 ? -63.968 -13.817 81.100 1.00 55.97 359 GLU A C 1
ATOM 2850 O O . GLU A 1 359 ? -63.380 -13.568 80.051 1.00 55.97 359 GLU A O 1
ATOM 2855 N N . LEU A 1 360 ? -64.990 -13.061 81.524 1.00 55.34 360 LEU A N 1
ATOM 2856 C CA . LEU A 1 360 ? -65.547 -11.950 80.734 1.00 55.34 360 LEU A CA 1
ATOM 2857 C C . LEU A 1 360 ? -64.531 -10.824 80.453 1.00 55.34 360 LEU A C 1
ATOM 2859 O O . LEU A 1 360 ? -64.575 -10.213 79.384 1.00 55.34 360 LEU A O 1
ATOM 2863 N N . SER A 1 361 ? -63.600 -10.556 81.377 1.00 59.38 361 SER A N 1
ATOM 2864 C CA . SER A 1 361 ? -62.507 -9.591 81.169 1.00 59.38 361 SER A CA 1
ATOM 2865 C C . SER A 1 361 ? -61.461 -10.130 80.192 1.00 59.38 361 SER A C 1
ATOM 2867 O O . SER A 1 361 ? -61.041 -9.416 79.283 1.00 59.38 361 SER A O 1
ATOM 2869 N N . THR A 1 362 ? -61.068 -11.397 80.338 1.00 60.44 362 THR A N 1
ATOM 2870 C CA . THR A 1 362 ? -60.101 -12.042 79.438 1.00 60.44 362 THR A CA 1
ATOM 2871 C C . THR A 1 362 ? -60.661 -12.253 78.036 1.00 60.44 362 THR A C 1
ATOM 2873 O O . THR A 1 362 ? -59.914 -12.203 77.065 1.00 60.44 362 THR A O 1
ATOM 2876 N N . GLU A 1 363 ? -61.973 -12.432 77.900 1.00 58.75 363 GLU A N 1
ATOM 2877 C CA . GLU A 1 363 ? -62.643 -12.633 76.617 1.00 58.75 363 GLU A CA 1
ATOM 2878 C C . GLU A 1 363 ? -62.867 -11.302 75.882 1.00 58.75 363 GLU A C 1
ATOM 2880 O O . GLU A 1 363 ? -62.742 -11.244 74.660 1.00 58.75 363 GLU A O 1
ATOM 2885 N N . ALA A 1 364 ? -63.066 -10.197 76.612 1.00 60.47 364 ALA A N 1
ATOM 2886 C CA . ALA A 1 364 ? -63.032 -8.843 76.052 1.00 60.47 364 ALA A CA 1
ATOM 2887 C C . ALA A 1 364 ? -61.615 -8.433 75.593 1.00 60.47 364 ALA A C 1
ATOM 2889 O O . ALA A 1 364 ? -61.446 -7.843 74.519 1.00 60.47 364 ALA A O 1
ATOM 2890 N N . GLU A 1 365 ? -60.579 -8.787 76.358 1.00 66.31 365 GLU A N 1
ATOM 2891 C CA . GLU A 1 365 ? -59.175 -8.611 75.954 1.00 66.31 365 GLU A CA 1
ATOM 2892 C C . GLU A 1 365 ? -58.809 -9.504 74.755 1.00 66.31 365 GLU A C 1
ATOM 2894 O O . GLU A 1 365 ? -58.134 -9.055 73.828 1.00 66.31 365 GLU A O 1
ATOM 2899 N N . TYR A 1 366 ? -59.314 -10.740 74.708 1.00 69.81 366 TYR A N 1
ATOM 2900 C CA . TYR A 1 366 ? -59.128 -11.640 73.570 1.00 69.81 366 TYR A CA 1
ATOM 2901 C C . TYR A 1 366 ? -59.856 -11.136 72.318 1.00 69.81 366 TYR A C 1
ATOM 2903 O O . TYR A 1 366 ? -59.276 -11.146 71.236 1.00 69.81 366 TYR A O 1
ATOM 2911 N N . SER A 1 367 ? -61.083 -10.621 72.452 1.00 69.00 367 SER A N 1
ATOM 2912 C CA . SER A 1 367 ? -61.855 -10.047 71.341 1.00 69.00 367 SER A CA 1
ATOM 2913 C C . SER A 1 367 ? -61.172 -8.812 70.748 1.00 69.00 367 SER A C 1
ATOM 2915 O O . SER A 1 367 ? -61.061 -8.691 69.530 1.00 69.00 367 SER A O 1
ATOM 2917 N N . THR A 1 368 ? -60.657 -7.912 71.589 1.00 72.81 368 THR A N 1
ATOM 2918 C CA . THR A 1 368 ? -59.927 -6.718 71.124 1.00 72.81 368 THR A CA 1
ATOM 2919 C C . THR A 1 368 ? -58.566 -7.067 70.511 1.00 72.81 368 THR A C 1
ATOM 2921 O O . THR A 1 368 ? -58.166 -6.462 69.510 1.00 72.81 368 THR A O 1
ATOM 2924 N N . ALA A 1 369 ? -57.872 -8.081 71.038 1.00 75.25 369 ALA A N 1
ATOM 2925 C CA . ALA A 1 369 ? -56.660 -8.622 70.422 1.00 75.25 369 ALA A CA 1
ATOM 2926 C C . ALA A 1 369 ? -56.949 -9.244 69.044 1.00 75.25 369 ALA A C 1
ATOM 2928 O O . ALA A 1 369 ? -56.213 -8.980 68.089 1.00 75.25 369 ALA A O 1
ATOM 2929 N N . LEU A 1 370 ? -58.050 -9.994 68.918 1.00 75.94 370 LEU A N 1
ATOM 2930 C CA . LEU A 1 370 ? -58.473 -10.610 67.661 1.00 75.94 370 LEU A CA 1
ATOM 2931 C C . LEU A 1 370 ? -58.839 -9.553 66.611 1.00 75.94 370 LEU A C 1
ATOM 2933 O O . LEU A 1 370 ? -58.435 -9.678 65.460 1.00 75.94 370 LEU A O 1
ATOM 2937 N N . GLU A 1 371 ? -59.552 -8.488 66.996 1.00 72.94 371 GLU A N 1
ATOM 2938 C CA . GLU A 1 371 ? -59.896 -7.368 66.106 1.00 72.94 371 GLU A CA 1
ATOM 2939 C C . GLU A 1 371 ? -58.654 -6.615 65.607 1.00 72.94 371 GLU A C 1
ATOM 2941 O O . GLU A 1 371 ? -58.566 -6.267 64.425 1.00 72.94 371 GLU A O 1
ATOM 2946 N N . SER A 1 372 ? -57.664 -6.411 66.481 1.00 74.88 372 SER A N 1
ATOM 2947 C CA . SER A 1 372 ? -56.372 -5.812 66.122 1.00 74.88 372 SER A CA 1
ATOM 2948 C C . SER A 1 372 ? -55.590 -6.686 65.131 1.00 74.88 372 SER A C 1
ATOM 2950 O O . SER A 1 372 ? -55.055 -6.189 64.134 1.00 74.88 372 SER A O 1
ATOM 2952 N N . GLU A 1 373 ? -55.574 -8.002 65.349 1.00 83.06 373 GLU A N 1
ATOM 2953 C CA . GLU A 1 373 ? -54.915 -8.961 64.461 1.00 83.06 373 GLU A CA 1
ATOM 2954 C C . GLU A 1 373 ? -55.626 -9.058 63.100 1.00 83.06 373 GLU A C 1
ATOM 2956 O O . GLU A 1 373 ? -54.977 -9.033 62.050 1.00 83.06 373 GLU A O 1
ATOM 2961 N N . LEU A 1 374 ? -56.962 -9.040 63.087 1.00 76.06 374 LEU A N 1
ATOM 2962 C CA . LEU A 1 374 ? -57.767 -8.985 61.863 1.00 76.06 374 LEU A CA 1
ATOM 2963 C C . LEU A 1 374 ? -57.490 -7.700 61.074 1.00 76.06 374 LEU A C 1
ATOM 2965 O O . LEU A 1 374 ? -57.296 -7.751 59.855 1.00 76.06 374 LEU A O 1
ATOM 2969 N N . ALA A 1 375 ? -57.395 -6.551 61.746 1.00 79.94 375 ALA A N 1
ATOM 2970 C CA . ALA A 1 375 ? -57.034 -5.285 61.111 1.00 79.94 375 ALA A CA 1
ATOM 2971 C C . ALA A 1 375 ? -55.612 -5.319 60.515 1.00 79.94 375 ALA A C 1
ATOM 2973 O O . ALA A 1 375 ? -55.398 -4.837 59.395 1.00 79.94 375 ALA A O 1
ATOM 2974 N N . ALA A 1 376 ? -54.652 -5.935 61.213 1.00 80.88 376 ALA A N 1
ATOM 2975 C CA . ALA A 1 376 ? -53.283 -6.106 60.728 1.00 80.88 376 ALA A CA 1
ATOM 2976 C C . ALA A 1 376 ? -53.222 -7.002 59.477 1.00 80.88 376 ALA A C 1
ATOM 2978 O O . ALA A 1 376 ? -52.650 -6.597 58.460 1.00 80.88 376 ALA A O 1
ATOM 2979 N N . VAL A 1 377 ? -53.888 -8.161 59.500 1.00 80.62 377 VAL A N 1
ATOM 2980 C CA . VAL A 1 377 ? -53.959 -9.092 58.358 1.00 80.62 377 VAL A CA 1
ATOM 2981 C C . VAL A 1 377 ? -54.655 -8.448 57.157 1.00 80.62 377 VAL A C 1
ATOM 2983 O O . VAL A 1 377 ? -54.213 -8.602 56.017 1.00 80.62 377 VAL A O 1
ATOM 2986 N N . THR A 1 378 ? -55.710 -7.664 57.390 1.00 76.62 378 THR A N 1
ATOM 2987 C CA . THR A 1 378 ? -56.430 -6.965 56.312 1.00 76.62 378 THR A CA 1
ATOM 2988 C C . THR A 1 378 ? -55.537 -5.924 55.629 1.00 76.62 378 THR A C 1
ATOM 2990 O O . THR A 1 378 ? -55.547 -5.793 54.400 1.00 76.62 378 THR A O 1
ATOM 2993 N N . LYS A 1 379 ? -54.704 -5.218 56.403 1.00 83.44 379 LYS A N 1
ATOM 2994 C CA . LYS A 1 379 ? -53.720 -4.263 55.878 1.00 83.44 379 LYS A CA 1
ATOM 2995 C C . LYS A 1 379 ? -52.607 -4.959 55.088 1.00 83.44 379 LYS A C 1
ATOM 2997 O O . LYS A 1 379 ? -52.256 -4.486 54.005 1.00 83.44 379 LYS A O 1
ATOM 3002 N N . GLU A 1 380 ? -52.086 -6.084 55.579 1.00 83.44 380 GLU A N 1
ATOM 3003 C CA . GLU A 1 380 ? -51.094 -6.890 54.851 1.00 83.44 380 GLU A CA 1
ATOM 3004 C C . GLU A 1 380 ? -51.660 -7.442 53.531 1.00 83.44 380 GLU A C 1
ATOM 3006 O O . GLU A 1 380 ? -50.986 -7.400 52.497 1.00 83.44 380 GLU A O 1
ATOM 3011 N N . LEU A 1 381 ? -52.922 -7.884 53.523 1.00 85.56 381 LEU A N 1
ATOM 3012 C CA . LEU A 1 381 ? -53.601 -8.365 52.318 1.00 85.56 381 LEU A CA 1
ATOM 3013 C C . LEU A 1 381 ? -53.724 -7.265 51.251 1.00 85.56 381 LEU A C 1
ATOM 3015 O O . LEU A 1 381 ? -53.491 -7.523 50.068 1.00 85.56 381 LEU A O 1
ATOM 3019 N N . LEU A 1 382 ? -54.072 -6.037 51.651 1.00 85.56 382 LEU A N 1
ATOM 3020 C CA . LEU A 1 382 ? -54.160 -4.895 50.733 1.00 85.56 382 LEU A CA 1
ATOM 3021 C C . LEU A 1 382 ? -52.794 -4.536 50.137 1.00 85.56 382 LEU A C 1
ATOM 3023 O O . LEU A 1 382 ? -52.692 -4.352 48.923 1.00 85.56 382 LEU A O 1
ATOM 3027 N N . GLN A 1 383 ? -51.738 -4.520 50.955 1.00 83.50 383 GLN A N 1
ATOM 3028 C CA . GLN A 1 383 ? -50.374 -4.290 50.468 1.00 83.50 383 GLN A CA 1
ATOM 3029 C C . GLN A 1 383 ? -49.929 -5.381 49.486 1.00 83.50 383 GLN A C 1
ATOM 3031 O O . GLN A 1 383 ? -49.321 -5.079 48.457 1.00 83.50 383 GLN A O 1
ATOM 3036 N N . LYS A 1 384 ? -50.269 -6.647 49.756 1.00 83.06 384 LYS A N 1
ATOM 3037 C CA . LYS A 1 384 ? -49.954 -7.766 48.860 1.00 83.06 384 LYS A CA 1
ATOM 3038 C C . LYS A 1 384 ? -50.668 -7.643 47.512 1.00 83.06 384 LYS A C 1
ATOM 3040 O O . LYS A 1 384 ? -50.027 -7.816 46.478 1.00 83.06 384 LYS A O 1
ATOM 3045 N N . LYS A 1 385 ? -51.950 -7.261 47.508 1.00 84.38 385 LYS A N 1
ATOM 3046 C CA . LYS A 1 385 ? -52.704 -6.998 46.269 1.00 84.38 385 LYS A CA 1
ATOM 3047 C C . LYS A 1 385 ? -52.072 -5.881 45.438 1.00 84.38 385 LYS A C 1
ATOM 3049 O O . LYS A 1 385 ? -51.982 -6.008 44.221 1.00 84.38 385 LYS A O 1
ATOM 3054 N N . GLU A 1 386 ? -51.595 -4.812 46.072 1.00 84.88 386 GLU A N 1
ATOM 3055 C CA . GLU A 1 386 ? -50.924 -3.718 45.360 1.00 84.88 386 GLU A CA 1
ATOM 3056 C C . GLU A 1 386 ? -49.601 -4.172 44.715 1.00 84.88 386 GLU A C 1
ATOM 3058 O O . GLU A 1 386 ? -49.281 -3.791 43.584 1.00 84.88 386 GLU A O 1
ATOM 3063 N N . VAL A 1 387 ? -48.841 -5.028 45.404 1.00 84.62 387 VAL A N 1
ATOM 3064 C CA . VAL A 1 387 ? -47.614 -5.633 44.862 1.00 84.62 387 VAL A CA 1
ATOM 3065 C C . VAL A 1 387 ? -47.923 -6.571 43.692 1.00 84.62 387 VAL A C 1
ATOM 3067 O O . VAL A 1 387 ? -47.226 -6.506 42.677 1.00 84.62 387 VAL A O 1
ATOM 3070 N N . ASP A 1 388 ? -48.975 -7.385 43.781 1.00 81.44 388 ASP A N 1
ATOM 3071 C CA . ASP A 1 388 ? -49.384 -8.293 42.700 1.00 81.44 388 ASP A CA 1
ATOM 3072 C C . ASP A 1 388 ? -49.819 -7.531 41.438 1.00 81.44 388 ASP A C 1
ATOM 3074 O O . ASP A 1 388 ? -49.449 -7.916 40.324 1.00 81.44 388 ASP A O 1
ATOM 3078 N N . VAL A 1 389 ? -50.514 -6.397 41.586 1.00 89.00 389 VAL A N 1
ATOM 3079 C CA . VAL A 1 389 ? -50.853 -5.518 40.452 1.00 89.00 389 VAL A CA 1
ATOM 3080 C C . VAL A 1 389 ? -49.586 -4.983 39.781 1.00 89.00 389 VAL A C 1
ATOM 3082 O O . VAL A 1 389 ? -49.450 -5.075 38.559 1.00 89.00 389 VAL A O 1
ATOM 3085 N N . LYS A 1 390 ? -48.614 -4.493 40.562 1.00 86.94 390 LYS A N 1
ATOM 3086 C CA . LYS A 1 390 ? -47.331 -3.996 40.026 1.00 86.94 390 LYS A CA 1
ATOM 3087 C C . LYS A 1 390 ? -46.526 -5.105 39.342 1.00 86.94 390 LYS A C 1
ATOM 3089 O O . LYS A 1 390 ? -45.909 -4.862 38.306 1.00 86.94 390 LYS A O 1
ATOM 3094 N N . LYS A 1 391 ? -46.546 -6.328 39.883 1.00 87.06 391 LYS A N 1
ATOM 3095 C CA . LYS A 1 391 ? -45.901 -7.499 39.269 1.00 87.06 391 LYS A CA 1
ATOM 3096 C C . LYS A 1 391 ? -46.549 -7.845 37.928 1.00 87.06 391 LYS A C 1
ATOM 3098 O O . LYS A 1 391 ? -45.835 -8.050 36.953 1.00 87.06 391 LYS A O 1
ATOM 3103 N N . THR A 1 392 ? -47.878 -7.841 37.867 1.00 87.81 392 THR A N 1
ATOM 3104 C CA . THR A 1 392 ? -48.636 -8.126 36.638 1.00 87.81 392 THR A CA 1
ATOM 3105 C C . THR A 1 392 ? -48.342 -7.092 35.547 1.00 87.81 392 THR A C 1
ATOM 3107 O O . THR A 1 392 ? -48.106 -7.455 34.397 1.00 87.81 392 THR A O 1
ATOM 3110 N N . GLN A 1 393 ? -48.261 -5.808 35.911 1.00 89.69 393 GLN A N 1
ATOM 3111 C CA . GLN A 1 393 ? -47.874 -4.741 34.981 1.00 89.69 393 GLN A CA 1
ATOM 3112 C C . GLN A 1 393 ? -46.443 -4.916 34.456 1.00 89.69 393 GLN A C 1
ATOM 3114 O O . GLN A 1 393 ? -46.205 -4.719 33.267 1.00 89.69 393 GLN A O 1
ATOM 3119 N N . LEU A 1 394 ? -45.497 -5.308 35.317 1.00 91.00 394 LEU A N 1
ATOM 3120 C CA . LEU A 1 394 ? -44.111 -5.542 34.910 1.00 91.00 394 LEU A CA 1
ATOM 3121 C C . LEU A 1 394 ? -43.985 -6.740 33.961 1.00 91.00 394 LEU A C 1
ATOM 3123 O O . LEU A 1 394 ? -43.257 -6.644 32.977 1.00 91.00 394 LEU A O 1
ATOM 3127 N N . VAL A 1 395 ? -44.704 -7.834 34.229 1.00 89.31 395 VAL A N 1
ATOM 3128 C CA . VAL A 1 395 ? -44.743 -9.011 33.345 1.00 89.31 395 VAL A CA 1
ATOM 3129 C C . VAL A 1 395 ? -45.258 -8.619 31.959 1.00 89.31 395 VAL A C 1
ATOM 3131 O O . VAL A 1 395 ? -44.570 -8.866 30.977 1.00 89.31 395 VAL A O 1
ATOM 3134 N N . ALA A 1 396 ? -46.372 -7.885 31.879 1.00 90.38 396 ALA A N 1
ATOM 3135 C CA . ALA A 1 396 ? -46.911 -7.419 30.598 1.00 90.38 396 ALA A CA 1
ATOM 3136 C C . ALA A 1 396 ? -45.932 -6.511 29.821 1.00 90.38 396 ALA A C 1
ATOM 3138 O O . ALA A 1 396 ? -45.871 -6.543 28.591 1.00 90.38 396 ALA A O 1
ATOM 3139 N N . LEU A 1 397 ? -45.150 -5.693 30.534 1.00 91.69 397 LEU A N 1
ATOM 3140 C CA . LEU A 1 397 ? -44.127 -4.830 29.937 1.00 91.69 397 LEU A CA 1
ATOM 3141 C C . LEU A 1 397 ? -42.944 -5.644 29.389 1.00 91.69 397 LEU A C 1
ATOM 3143 O O . LEU A 1 397 ? -42.442 -5.347 28.303 1.00 91.69 397 LEU A O 1
ATOM 3147 N N . LEU A 1 398 ? -42.517 -6.673 30.126 1.00 89.88 398 LEU A N 1
ATOM 3148 C CA . LEU A 1 398 ? -41.459 -7.588 29.701 1.00 89.88 398 LEU A CA 1
ATOM 3149 C C . LEU A 1 398 ? -41.891 -8.421 28.493 1.00 89.88 398 LEU A C 1
ATOM 3151 O O . LEU A 1 398 ? -41.127 -8.487 27.535 1.00 89.88 398 LEU A O 1
ATOM 3155 N N . ASP A 1 399 ? -43.115 -8.951 28.482 1.00 89.75 399 ASP A N 1
ATOM 3156 C CA . ASP A 1 399 ? -43.658 -9.699 27.340 1.00 89.75 399 ASP A CA 1
ATOM 3157 C C . ASP A 1 399 ? -43.659 -8.843 26.070 1.00 89.75 399 ASP A C 1
ATOM 3159 O O . ASP A 1 399 ? -43.166 -9.264 25.024 1.00 89.75 399 ASP A O 1
ATOM 3163 N N . ARG A 1 400 ? -44.097 -7.580 26.170 1.00 92.94 400 ARG A N 1
ATOM 3164 C CA . ARG A 1 400 ? -44.051 -6.646 25.035 1.00 92.94 400 ARG A CA 1
ATOM 3165 C C . ARG A 1 400 ? -42.625 -6.418 24.529 1.00 92.94 400 ARG A C 1
ATOM 3167 O O . ARG A 1 400 ? -42.417 -6.306 23.321 1.00 92.94 400 ARG A O 1
ATOM 3174 N N . LYS A 1 401 ? -41.644 -6.323 25.432 1.00 91.62 401 LYS A N 1
ATOM 3175 C CA . LYS A 1 401 ? -40.236 -6.121 25.061 1.00 91.62 401 LYS A CA 1
ATOM 3176 C C . LYS A 1 401 ? -39.630 -7.378 24.434 1.00 91.62 401 LYS A C 1
ATOM 3178 O O . LYS A 1 401 ? -38.868 -7.250 23.480 1.00 91.62 401 LYS A O 1
ATOM 3183 N N . ILE A 1 402 ? -40.005 -8.563 24.915 1.00 88.94 402 ILE A N 1
ATOM 3184 C CA . ILE A 1 402 ? -39.629 -9.847 24.310 1.00 88.94 402 ILE A CA 1
ATOM 3185 C C . ILE A 1 402 ? -40.165 -9.918 22.878 1.00 88.94 402 ILE A C 1
ATOM 3187 O O . ILE A 1 402 ? -39.368 -10.092 21.961 1.00 88.94 402 ILE A O 1
ATOM 3191 N N . SER A 1 403 ? -41.454 -9.639 22.653 1.00 91.88 403 SER A N 1
ATOM 3192 C CA . SER A 1 403 ? -42.031 -9.657 21.299 1.00 91.88 403 SER A CA 1
ATOM 3193 C C . SER A 1 403 ? -41.358 -8.660 20.346 1.00 91.88 403 SER A C 1
ATOM 3195 O O . SER A 1 403 ? -41.145 -8.961 19.174 1.00 91.88 403 SER A O 1
ATOM 3197 N N . GLN A 1 404 ? -40.971 -7.476 20.833 1.00 90.81 404 GLN A N 1
ATOM 3198 C CA . GLN A 1 404 ? -40.221 -6.507 20.024 1.00 90.81 404 GLN A CA 1
ATOM 3199 C C . GLN A 1 404 ? -38.823 -7.013 19.648 1.00 90.81 404 GLN A C 1
ATOM 3201 O O . GLN A 1 404 ? -38.373 -6.791 18.523 1.00 90.81 404 GLN A O 1
ATOM 3206 N N . LEU A 1 405 ? -38.124 -7.679 20.570 1.00 87.88 405 LEU A N 1
ATOM 3207 C CA . LEU A 1 405 ? -36.810 -8.263 20.295 1.00 87.88 405 LEU A CA 1
ATOM 3208 C C . LEU A 1 405 ? -36.909 -9.446 19.326 1.00 87.88 405 LEU A C 1
ATOM 3210 O O . LEU A 1 405 ? -36.090 -9.546 18.417 1.00 87.88 405 LEU A O 1
ATOM 3214 N N . GLU A 1 406 ? -37.926 -10.295 19.468 1.00 91.56 406 GLU A N 1
ATOM 3215 C CA . GLU A 1 406 ? -38.198 -11.404 18.546 1.00 91.56 406 GLU A CA 1
ATOM 3216 C C . GLU A 1 406 ? -38.479 -10.908 17.123 1.00 91.56 406 GLU A C 1
ATOM 3218 O O . GLU A 1 406 ? -37.931 -11.448 16.156 1.00 91.56 406 GLU A O 1
ATOM 3223 N N . GLN A 1 407 ? -39.256 -9.828 16.986 1.00 92.25 407 GLN A N 1
ATOM 3224 C CA . GLN A 1 407 ? -39.498 -9.194 15.692 1.00 92.25 407 GLN A CA 1
ATOM 3225 C C . GLN A 1 407 ? -38.196 -8.661 15.075 1.00 92.25 407 GLN A C 1
ATOM 3227 O O . GLN A 1 407 ? -37.887 -8.983 13.929 1.00 92.25 407 GLN A O 1
ATOM 3232 N N . ARG A 1 408 ? -37.390 -7.904 15.835 1.00 88.19 408 ARG A N 1
ATOM 3233 C CA . ARG A 1 408 ? -36.110 -7.373 15.326 1.00 88.19 408 ARG A CA 1
ATOM 3234 C C . ARG A 1 408 ? -35.127 -8.477 14.948 1.00 88.19 408 ARG A C 1
ATOM 3236 O O . ARG A 1 408 ? -34.424 -8.347 13.951 1.00 88.19 408 ARG A O 1
ATOM 3243 N N . ASN A 1 409 ? -35.074 -9.561 15.720 1.00 87.12 409 ASN A N 1
ATOM 3244 C CA . ASN A 1 409 ? -34.241 -10.715 15.385 1.00 87.12 409 ASN A CA 1
ATOM 3245 C C . ASN A 1 409 ? -34.697 -11.371 14.077 1.00 87.12 409 ASN A C 1
ATOM 3247 O O . ASN A 1 409 ? -33.857 -11.742 13.262 1.00 87.12 409 ASN A O 1
ATOM 3251 N N . SER A 1 410 ? -36.007 -11.462 13.847 1.00 92.69 410 SER A N 1
ATOM 3252 C CA . SER A 1 410 ? -36.558 -11.989 12.594 1.00 92.69 410 SER A CA 1
ATOM 3253 C C . SER A 1 410 ? -36.208 -11.096 11.396 1.00 92.69 410 SER A C 1
ATOM 3255 O O . SER A 1 410 ? -35.795 -11.600 10.354 1.00 92.69 410 SER A O 1
ATOM 3257 N N . GLU A 1 411 ? -36.291 -9.772 11.555 1.00 91.81 411 GLU A N 1
ATOM 3258 C CA . GLU A 1 411 ? -35.888 -8.799 10.527 1.00 91.81 411 GLU A CA 1
ATOM 3259 C C . GLU A 1 411 ? -34.386 -8.891 10.204 1.00 91.81 411 GLU A C 1
ATOM 3261 O O . GLU A 1 411 ? -34.000 -8.894 9.034 1.00 91.81 411 GLU A O 1
ATOM 3266 N N . LEU A 1 412 ? -33.531 -9.032 11.224 1.00 90.44 412 LEU A N 1
ATOM 3267 C CA . LEU A 1 412 ? -32.086 -9.214 11.039 1.00 90.44 412 LEU A CA 1
ATOM 3268 C C . LEU A 1 412 ? -31.750 -10.523 10.315 1.00 90.44 412 LEU A C 1
ATOM 3270 O O . LEU A 1 412 ? -30.874 -10.529 9.451 1.00 90.44 412 LEU A O 1
ATOM 3274 N N . LEU A 1 413 ? -32.444 -11.618 10.634 1.00 91.12 413 LEU A N 1
ATOM 3275 C CA . LEU A 1 413 ? -32.268 -12.897 9.939 1.00 91.12 413 LEU A CA 1
ATOM 3276 C C . LEU A 1 413 ? -32.681 -12.804 8.466 1.00 91.12 413 LEU A C 1
ATOM 3278 O O . LEU A 1 413 ? -31.960 -13.303 7.604 1.00 91.12 413 LEU A O 1
ATOM 3282 N N . ALA A 1 414 ? -33.788 -12.120 8.166 1.00 92.19 414 ALA A N 1
ATOM 3283 C CA . ALA A 1 414 ? -34.203 -11.873 6.787 1.00 92.19 414 ALA A CA 1
ATOM 3284 C C . ALA A 1 414 ? -33.156 -11.040 6.029 1.00 92.19 414 ALA A C 1
ATOM 3286 O O . ALA A 1 414 ? -32.775 -11.390 4.912 1.00 92.19 414 ALA A O 1
ATOM 3287 N N . MET A 1 415 ? -32.619 -9.990 6.657 1.00 90.31 415 MET A N 1
ATOM 3288 C CA . MET A 1 415 ? -31.565 -9.169 6.059 1.00 90.31 415 MET A CA 1
ATOM 3289 C C . MET A 1 415 ? -30.286 -9.980 5.797 1.00 90.31 415 MET A C 1
ATOM 3291 O O . MET A 1 415 ? -29.701 -9.866 4.720 1.00 90.31 415 MET A O 1
ATOM 3295 N N . LEU A 1 416 ? -29.881 -10.847 6.730 1.00 84.94 416 LEU A N 1
ATOM 3296 C CA . LEU A 1 416 ? -28.750 -11.758 6.529 1.00 84.94 416 LEU A CA 1
ATOM 3297 C C . LEU A 1 416 ? -28.979 -12.705 5.345 1.00 84.94 416 LEU A C 1
ATOM 3299 O O . LEU A 1 416 ? -28.069 -12.843 4.534 1.00 84.94 416 LEU A O 1
ATOM 3303 N N . SER A 1 417 ? -30.182 -13.272 5.199 1.00 90.44 417 SER A N 1
ATOM 3304 C CA . SER A 1 417 ? -30.539 -14.120 4.048 1.00 90.44 417 SER A CA 1
ATOM 3305 C C . SER A 1 417 ? -30.377 -13.372 2.722 1.00 90.44 417 SER A C 1
ATOM 3307 O O . SER A 1 417 ? -29.738 -13.867 1.794 1.00 90.44 417 SER A O 1
ATOM 3309 N N . THR A 1 418 ? -30.873 -12.132 2.647 1.00 89.12 418 THR A N 1
ATOM 3310 C CA . THR A 1 418 ? -30.725 -11.320 1.427 1.00 89.12 418 THR A CA 1
ATOM 3311 C C . THR A 1 418 ? -29.265 -10.975 1.130 1.00 89.12 418 THR A C 1
ATOM 3313 O O . THR A 1 418 ? -28.847 -11.003 -0.025 1.00 89.12 418 THR A O 1
ATOM 3316 N N . MET A 1 419 ? -28.450 -10.702 2.157 1.00 79.38 419 MET A N 1
ATOM 3317 C CA . MET A 1 419 ? -27.020 -10.453 1.958 1.00 79.38 419 MET A CA 1
ATOM 3318 C C . MET A 1 419 ? -26.275 -11.705 1.493 1.00 79.38 419 MET A C 1
ATOM 3320 O O . MET A 1 419 ? -25.367 -11.586 0.671 1.00 79.38 419 MET A O 1
ATOM 3324 N N . THR A 1 420 ? -26.646 -12.892 1.981 1.00 80.81 420 THR A N 1
ATOM 3325 C CA . THR A 1 420 ? -26.051 -14.147 1.504 1.00 80.81 420 THR A CA 1
ATOM 3326 C C . THR A 1 420 ? -26.414 -14.426 0.048 1.00 80.81 420 THR A C 1
ATOM 3328 O O . THR A 1 420 ? -25.524 -14.747 -0.730 1.00 80.81 420 THR A O 1
ATOM 3331 N N . GLU A 1 421 ? -27.660 -14.181 -0.363 1.00 85.88 421 GLU A N 1
ATOM 3332 C CA . GLU A 1 421 ? -28.084 -14.339 -1.763 1.00 85.88 421 GLU A CA 1
ATOM 3333 C C . GLU A 1 421 ? -27.340 -13.378 -2.705 1.00 85.88 421 GLU A C 1
ATOM 3335 O O . GLU A 1 421 ? -26.845 -13.786 -3.756 1.00 85.88 421 GLU A O 1
ATOM 3340 N N . VAL A 1 422 ? -27.190 -12.106 -2.317 1.00 81.62 422 VAL A N 1
ATOM 3341 C CA . VAL A 1 422 ? -26.414 -11.124 -3.098 1.00 81.62 422 VAL A CA 1
ATOM 3342 C C . VAL A 1 422 ? -24.936 -11.519 -3.171 1.00 81.62 422 VAL A C 1
ATOM 3344 O O . VAL A 1 422 ? -24.312 -11.377 -4.225 1.00 81.62 422 VAL A O 1
ATOM 3347 N N . SER A 1 423 ? -24.374 -12.035 -2.073 1.00 78.62 423 SER A N 1
ATOM 3348 C CA . SER A 1 423 ? -23.006 -12.554 -2.052 1.00 78.62 423 SER A CA 1
ATOM 3349 C C . SER A 1 423 ? -22.840 -13.724 -3.023 1.00 78.62 423 SER A C 1
ATOM 3351 O O . SER A 1 423 ? -21.872 -13.742 -3.782 1.00 78.62 423 SER A O 1
ATOM 3353 N N . ASP A 1 424 ? -23.784 -14.664 -3.056 1.00 80.56 424 ASP A N 1
ATOM 3354 C CA . ASP A 1 424 ? -23.732 -15.821 -3.954 1.00 80.56 424 ASP A CA 1
ATOM 3355 C C . ASP A 1 424 ? -23.785 -15.394 -5.428 1.00 80.56 424 ASP A C 1
ATOM 3357 O O . ASP A 1 424 ? -22.920 -15.798 -6.212 1.00 80.56 424 ASP A O 1
ATOM 3361 N N . VAL A 1 425 ? -24.694 -14.480 -5.789 1.00 85.38 425 VAL A N 1
ATOM 3362 C CA . VAL A 1 425 ? -24.759 -13.901 -7.146 1.00 85.38 425 VAL A CA 1
ATOM 3363 C C . VAL A 1 425 ? -23.446 -13.205 -7.513 1.00 85.38 425 VAL A C 1
ATOM 3365 O O . VAL A 1 425 ? -22.942 -13.366 -8.628 1.00 85.38 425 VAL A O 1
ATOM 3368 N N . HIS A 1 426 ? -22.846 -12.462 -6.578 1.00 76.50 426 HIS A N 1
ATOM 3369 C CA . HIS A 1 426 ? -21.570 -11.802 -6.838 1.00 76.50 426 HIS A CA 1
ATOM 3370 C C . HIS A 1 426 ? -20.433 -12.815 -7.052 1.00 76.50 426 HIS A C 1
ATOM 3372 O O . HIS A 1 426 ? -19.586 -12.609 -7.925 1.00 76.50 426 HIS A O 1
ATOM 3378 N N . THR A 1 427 ? -20.430 -13.939 -6.324 1.00 81.44 427 THR A N 1
ATOM 3379 C CA . THR A 1 427 ? -19.441 -15.007 -6.542 1.00 81.44 427 THR A CA 1
ATOM 3380 C C . THR A 1 427 ? -19.609 -15.715 -7.886 1.00 81.44 427 THR A C 1
ATOM 3382 O O . THR A 1 427 ? -18.599 -16.071 -8.496 1.00 81.44 427 THR A O 1
ATOM 3385 N N . GLU A 1 428 ? -20.836 -15.897 -8.383 1.00 81.50 428 GLU A N 1
ATOM 3386 C CA . GLU A 1 428 ? -21.066 -16.426 -9.735 1.00 81.50 428 GLU A CA 1
ATOM 3387 C C . GLU A 1 428 ? -20.569 -15.460 -10.812 1.00 81.50 428 GLU A C 1
ATOM 3389 O O . GLU A 1 428 ? -19.785 -15.860 -11.673 1.00 81.50 428 GLU A O 1
ATOM 3394 N N . GLN A 1 429 ? -20.907 -14.172 -10.712 1.00 80.69 429 GLN A N 1
ATOM 3395 C CA . GLN A 1 429 ? -20.396 -13.153 -11.639 1.00 80.69 429 GLN A CA 1
ATOM 3396 C C . GLN A 1 429 ? -18.859 -13.086 -11.636 1.00 80.69 429 GLN A C 1
ATOM 3398 O O . GLN A 1 429 ? -18.223 -12.916 -12.682 1.00 80.69 429 GLN A O 1
ATOM 3403 N N . PHE A 1 430 ? -18.232 -13.260 -10.468 1.00 78.44 430 PHE A N 1
ATOM 3404 C CA . PHE A 1 430 ? -16.776 -13.318 -10.359 1.00 78.44 430 PHE A CA 1
ATOM 3405 C C . PHE A 1 430 ? -16.185 -14.557 -11.056 1.00 78.44 430 PHE A C 1
ATOM 3407 O O . PHE A 1 430 ? -15.127 -14.472 -11.677 1.00 78.44 430 PHE A O 1
ATOM 3414 N N . LYS A 1 431 ? -16.866 -15.709 -11.013 1.00 85.69 431 LYS A N 1
ATOM 3415 C CA . LYS A 1 431 ? -16.430 -16.915 -11.739 1.00 85.69 431 LYS A CA 1
ATOM 3416 C C . LYS A 1 431 ? -16.502 -16.727 -13.254 1.00 85.69 431 LYS A C 1
ATOM 3418 O O . LYS A 1 431 ? -15.550 -17.093 -13.944 1.00 85.69 431 LYS A O 1
ATOM 3423 N N . ASP A 1 432 ? -17.578 -16.130 -13.759 1.00 87.38 432 ASP A N 1
ATOM 3424 C CA . ASP A 1 432 ? -17.761 -15.903 -15.199 1.00 87.38 432 ASP A CA 1
ATOM 3425 C C . ASP A 1 432 ? -16.736 -14.912 -15.759 1.00 87.38 432 ASP A C 1
ATOM 3427 O O . ASP A 1 432 ? -16.119 -15.156 -16.799 1.00 87.38 432 ASP A O 1
ATOM 3431 N N . THR A 1 433 ? -16.485 -13.819 -15.036 1.00 83.94 433 THR A N 1
ATOM 3432 C CA . THR A 1 433 ? -15.441 -12.851 -15.408 1.00 83.94 433 THR A CA 1
ATOM 3433 C C . THR A 1 433 ? -14.046 -13.475 -15.374 1.00 83.94 433 THR A C 1
ATOM 3435 O O . THR A 1 433 ? -13.255 -13.250 -16.292 1.00 83.94 433 THR A O 1
ATOM 3438 N N . ASN A 1 434 ? -13.751 -14.321 -14.381 1.00 83.31 434 ASN A N 1
ATOM 3439 C CA . ASN A 1 434 ? -12.475 -15.028 -14.305 1.00 83.31 434 ASN A CA 1
ATOM 3440 C C . ASN A 1 434 ? -12.291 -16.023 -15.466 1.00 83.31 434 ASN A C 1
ATOM 3442 O O . ASN A 1 434 ? -11.203 -16.117 -16.028 1.00 83.31 434 ASN A O 1
ATOM 3446 N N . LYS A 1 435 ? -13.365 -16.699 -15.895 1.00 91.19 435 LYS A N 1
ATOM 3447 C CA . LYS A 1 435 ? -13.343 -17.552 -17.092 1.00 91.19 435 LYS A CA 1
ATOM 3448 C C . LYS A 1 435 ? -13.030 -16.747 -18.360 1.00 91.19 435 LYS A C 1
ATOM 3450 O O . LYS A 1 435 ? -12.191 -17.166 -19.154 1.00 91.19 435 LYS A O 1
ATOM 3455 N N . GLY A 1 436 ? -13.643 -15.573 -18.527 1.00 89.81 436 GLY A N 1
ATOM 3456 C CA . GLY A 1 436 ? -13.343 -14.679 -19.653 1.00 89.81 436 GLY A CA 1
ATOM 3457 C C . GLY A 1 436 ? -11.892 -14.178 -19.660 1.00 89.81 436 GLY A C 1
ATOM 3458 O O . GLY A 1 436 ? -11.276 -14.072 -20.723 1.00 89.81 436 GLY A O 1
ATOM 3459 N N . LEU A 1 437 ? -11.316 -13.915 -18.482 1.00 88.75 437 LEU A N 1
ATOM 3460 C CA . LEU A 1 437 ? -9.899 -13.560 -18.347 1.00 88.75 437 LEU A CA 1
ATOM 3461 C C . LEU A 1 437 ? -8.970 -14.710 -18.756 1.00 88.75 437 LEU A C 1
ATOM 3463 O O . LEU A 1 437 ? -7.973 -14.462 -19.437 1.00 88.75 437 LEU A O 1
ATOM 3467 N N . GLU A 1 438 ? -9.302 -15.950 -18.396 1.00 88.62 438 GLU A N 1
ATOM 3468 C CA . GLU A 1 438 ? -8.544 -17.141 -18.802 1.00 88.62 438 GLU A CA 1
ATOM 3469 C C . GLU A 1 438 ? -8.537 -17.296 -20.338 1.00 88.62 438 GLU A C 1
ATOM 3471 O O . GLU A 1 438 ? -7.477 -17.450 -20.946 1.00 88.62 438 GLU A O 1
ATOM 3476 N N . GLU A 1 439 ? -9.694 -17.130 -20.992 1.00 93.06 439 GLU A N 1
ATOM 3477 C CA . GLU A 1 439 ? -9.808 -17.184 -22.460 1.00 93.06 439 GLU A CA 1
ATOM 3478 C C . GLU A 1 439 ? -8.995 -16.079 -23.160 1.00 93.06 439 GLU A C 1
ATOM 3480 O O . GLU A 1 439 ? -8.374 -16.302 -24.207 1.00 93.06 439 GLU A O 1
ATOM 3485 N N . LEU A 1 440 ? -8.982 -14.864 -22.601 1.00 92.50 440 LEU A N 1
ATOM 3486 C CA . LEU A 1 440 ? -8.161 -13.765 -23.120 1.00 92.50 440 LEU A CA 1
ATOM 3487 C C . LEU A 1 440 ? -6.666 -14.035 -22.934 1.00 92.50 440 LEU A C 1
ATOM 3489 O O . LEU A 1 440 ? -5.876 -13.733 -23.834 1.00 92.50 440 LEU A O 1
ATOM 3493 N N . ARG A 1 441 ? -6.278 -14.637 -21.806 1.00 91.81 441 ARG A N 1
ATOM 3494 C CA . ARG A 1 441 ? -4.895 -15.035 -21.527 1.00 91.81 441 ARG A CA 1
ATOM 3495 C C . ARG A 1 441 ? -4.397 -16.075 -22.531 1.00 91.81 441 ARG A C 1
ATOM 3497 O O . ARG A 1 441 ? -3.290 -15.927 -23.047 1.00 91.81 441 ARG A O 1
ATOM 3504 N N . GLU A 1 442 ? -5.214 -17.071 -22.869 1.00 94.56 442 GLU A N 1
ATOM 3505 C CA . GLU A 1 442 ? -4.877 -18.060 -23.904 1.00 94.56 442 GLU A CA 1
ATOM 3506 C C . GLU A 1 442 ? -4.717 -17.419 -25.290 1.00 94.56 442 GLU A C 1
ATOM 3508 O O . GLU A 1 442 ? -3.760 -17.708 -26.014 1.00 94.56 442 GLU A O 1
ATOM 3513 N N . LYS A 1 443 ? -5.613 -16.494 -25.662 1.00 95.31 443 LYS A N 1
ATOM 3514 C CA . LYS A 1 443 ? -5.497 -15.751 -26.930 1.00 95.31 443 LYS A CA 1
ATOM 3515 C C . LYS A 1 443 ? -4.221 -14.910 -26.990 1.00 95.31 443 LYS A C 1
ATOM 3517 O O . LYS A 1 443 ? -3.608 -14.819 -28.057 1.00 95.31 443 LYS A O 1
ATOM 3522 N N . LEU A 1 444 ? -3.819 -14.308 -25.871 1.00 92.50 444 LEU A N 1
ATOM 3523 C CA . LEU A 1 444 ? -2.589 -13.525 -25.781 1.00 92.50 444 LEU A CA 1
ATOM 3524 C C . LEU A 1 444 ? -1.346 -14.406 -25.982 1.00 92.50 444 LEU A C 1
ATOM 3526 O O . LEU A 1 444 ? -0.504 -14.064 -26.811 1.00 92.50 444 LEU A O 1
ATOM 3530 N N . ASP A 1 445 ? -1.281 -15.566 -25.323 1.00 93.25 445 ASP A N 1
ATOM 3531 C CA . ASP A 1 445 ? -0.184 -16.538 -25.479 1.00 93.25 445 ASP A CA 1
ATOM 3532 C C . ASP A 1 445 ? -0.061 -17.037 -26.933 1.00 93.25 445 ASP A C 1
ATOM 3534 O O . ASP A 1 445 ? 1.028 -17.086 -27.513 1.00 93.25 445 ASP A O 1
ATOM 3538 N N . MET A 1 446 ? -1.194 -17.323 -27.583 1.00 94.25 446 MET A N 1
ATOM 3539 C CA . MET A 1 446 ? -1.211 -17.715 -28.996 1.00 94.25 446 MET A CA 1
ATOM 3540 C C . MET A 1 446 ? -0.717 -16.600 -29.926 1.00 94.25 446 MET A C 1
ATOM 3542 O O . MET A 1 446 ? -0.020 -16.876 -30.909 1.00 94.25 446 MET A O 1
ATOM 3546 N N . ASN A 1 447 ? -1.046 -15.341 -29.633 1.00 88.75 447 ASN A N 1
ATOM 3547 C CA . ASN A 1 447 ? -0.547 -14.202 -30.403 1.00 88.75 447 ASN A CA 1
ATOM 3548 C C . ASN A 1 447 ? 0.945 -13.948 -30.164 1.00 88.75 447 ASN A C 1
ATOM 3550 O O . ASN A 1 447 ? 1.659 -13.627 -31.114 1.00 88.75 447 ASN A O 1
ATOM 3554 N N . GLU A 1 448 ? 1.443 -14.150 -28.947 1.00 91.31 448 GLU A N 1
ATOM 3555 C CA . GLU A 1 448 ? 2.869 -14.029 -28.641 1.00 91.31 448 GLU A CA 1
ATOM 3556 C C . GLU A 1 448 ? 3.702 -15.100 -29.368 1.00 91.31 448 GLU A C 1
ATOM 3558 O O . GLU A 1 448 ? 4.732 -14.792 -29.978 1.00 91.31 448 GLU A O 1
ATOM 3563 N N . LYS A 1 449 ? 3.200 -16.339 -29.434 1.00 94.25 449 LYS A N 1
ATOM 3564 C CA . LYS A 1 449 ? 3.783 -17.410 -30.264 1.00 94.25 449 LYS A CA 1
ATOM 3565 C C . LYS A 1 449 ? 3.791 -17.063 -31.756 1.00 94.25 449 LYS A C 1
ATOM 3567 O O . LYS A 1 449 ? 4.769 -17.327 -32.451 1.00 94.25 449 LYS A O 1
ATOM 3572 N N . ARG A 1 450 ? 2.726 -16.442 -32.274 1.00 93.81 450 ARG A N 1
ATOM 3573 C CA . ARG A 1 450 ? 2.690 -15.975 -33.674 1.00 93.81 450 ARG A CA 1
ATOM 3574 C C . ARG A 1 450 ? 3.685 -14.847 -33.933 1.00 93.81 450 ARG A C 1
ATOM 3576 O O . ARG A 1 450 ? 4.376 -14.885 -34.947 1.00 93.81 450 ARG A O 1
ATOM 3583 N N . ARG A 1 451 ? 3.789 -13.879 -33.018 1.00 90.38 451 ARG A N 1
ATOM 3584 C CA . ARG A 1 451 ? 4.746 -12.767 -33.114 1.00 90.38 451 ARG A CA 1
ATOM 3585 C C . ARG A 1 451 ? 6.183 -13.281 -33.170 1.00 90.38 451 ARG A C 1
ATOM 3587 O O . ARG A 1 451 ? 6.919 -12.902 -34.071 1.00 90.38 451 ARG A O 1
ATOM 3594 N N . THR A 1 452 ? 6.554 -14.183 -32.265 1.00 90.56 452 THR A N 1
ATOM 3595 C CA . THR A 1 452 ? 7.908 -14.765 -32.229 1.00 90.56 452 THR A CA 1
ATOM 3596 C C . THR A 1 452 ? 8.237 -15.575 -33.487 1.00 90.56 452 THR A C 1
ATOM 3598 O O . THR A 1 452 ? 9.347 -15.467 -34.006 1.00 90.56 452 THR A O 1
ATOM 3601 N N . MET A 1 453 ? 7.278 -16.327 -34.045 1.00 94.19 453 MET A N 1
ATOM 3602 C CA . MET A 1 453 ? 7.465 -16.991 -35.344 1.00 94.19 453 MET A CA 1
ATOM 3603 C C . MET A 1 453 ? 7.712 -15.987 -36.476 1.00 94.19 453 MET A C 1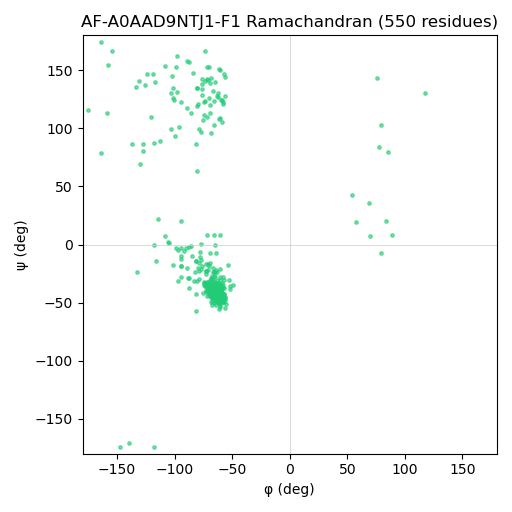
ATOM 3605 O O . MET A 1 453 ? 8.646 -16.169 -37.256 1.00 94.19 453 MET A O 1
ATOM 3609 N N . LEU A 1 454 ? 6.920 -14.913 -36.544 1.00 90.56 454 LEU A N 1
ATOM 3610 C CA . LEU A 1 454 ? 7.093 -13.866 -37.555 1.00 90.56 454 LEU A CA 1
ATOM 3611 C C . LEU A 1 454 ? 8.433 -13.135 -37.411 1.00 90.56 454 LEU A C 1
ATOM 3613 O O . LEU A 1 454 ? 9.081 -12.858 -38.416 1.00 90.56 454 LEU A O 1
ATOM 3617 N N . GLU A 1 455 ? 8.879 -12.859 -36.185 1.00 86.69 455 GLU A N 1
ATOM 3618 C CA . GLU A 1 455 ? 10.188 -12.249 -35.917 1.00 86.69 455 GLU A CA 1
ATOM 3619 C C . GLU A 1 455 ? 11.343 -13.137 -36.384 1.00 86.69 455 GLU A C 1
ATOM 3621 O O . GLU A 1 455 ? 12.281 -12.640 -37.011 1.00 86.69 455 GLU A O 1
ATOM 3626 N N . ASN A 1 456 ? 11.254 -14.449 -36.154 1.00 90.06 456 ASN A N 1
ATOM 3627 C CA . ASN A 1 456 ? 12.253 -15.402 -36.634 1.00 90.06 456 ASN A CA 1
ATOM 3628 C C . ASN A 1 456 ? 12.292 -15.457 -38.167 1.00 90.06 456 ASN A C 1
ATOM 3630 O O . ASN A 1 456 ? 13.369 -15.330 -38.748 1.00 90.06 456 ASN A O 1
ATOM 3634 N N . SER A 1 457 ? 11.135 -15.555 -38.831 1.00 89.00 457 SER A N 1
ATOM 3635 C CA . SER A 1 457 ? 11.077 -15.520 -40.299 1.00 89.00 457 SER A CA 1
ATOM 3636 C C . SER A 1 457 ? 11.592 -14.195 -40.868 1.00 89.00 457 SER A C 1
ATOM 3638 O O . SER A 1 457 ? 12.304 -14.190 -41.869 1.00 89.00 457 SER A O 1
ATOM 3640 N N . ASN A 1 458 ? 11.293 -13.063 -40.224 1.00 83.31 458 ASN A N 1
ATOM 3641 C CA . ASN A 1 458 ? 11.805 -11.763 -40.654 1.00 83.31 458 ASN A CA 1
ATOM 3642 C C . ASN A 1 458 ? 13.333 -11.682 -40.504 1.00 83.31 458 ASN A C 1
ATOM 3644 O O . ASN A 1 458 ? 14.022 -11.184 -41.393 1.00 83.31 458 ASN A O 1
ATOM 3648 N N . ARG A 1 459 ? 13.886 -12.236 -39.419 1.00 88.06 459 ARG A N 1
ATOM 3649 C CA . ARG A 1 459 ? 15.337 -12.339 -39.219 1.00 88.06 459 ARG A CA 1
ATOM 3650 C C . ARG A 1 459 ? 16.002 -13.204 -40.293 1.00 88.06 459 ARG A C 1
ATOM 3652 O O . ARG A 1 459 ? 17.056 -12.830 -40.804 1.00 88.06 459 ARG A O 1
ATOM 3659 N N . GLU A 1 460 ? 15.399 -14.332 -40.661 1.00 89.56 460 GLU A N 1
ATOM 3660 C CA . GLU A 1 460 ? 15.890 -15.180 -41.756 1.00 89.56 460 GLU A CA 1
ATOM 3661 C C . GLU A 1 460 ? 15.868 -14.443 -43.102 1.00 89.56 460 GLU A C 1
ATOM 3663 O O . GLU A 1 460 ? 16.851 -14.485 -43.847 1.00 89.56 460 GLU A O 1
ATOM 3668 N N . LEU A 1 461 ? 14.785 -13.713 -43.389 1.00 84.12 461 LEU A N 1
ATOM 3669 C CA . LEU A 1 461 ? 14.672 -12.879 -44.588 1.00 84.12 461 LEU A CA 1
ATOM 3670 C C . LEU A 1 461 ? 15.748 -11.787 -44.631 1.00 84.12 461 LEU A C 1
ATOM 3672 O O . LEU A 1 461 ? 16.358 -11.591 -45.680 1.00 84.12 461 LEU A O 1
ATOM 3676 N N . GLN A 1 462 ? 16.045 -11.135 -43.505 1.00 80.69 462 GLN A N 1
ATOM 3677 C CA . GLN A 1 462 ? 17.122 -10.142 -43.414 1.00 80.69 462 GLN A CA 1
ATOM 3678 C C . GLN A 1 462 ? 18.503 -10.747 -43.703 1.00 80.69 462 GLN A C 1
ATOM 3680 O O . GLN A 1 462 ? 19.292 -10.154 -44.439 1.00 80.69 462 GLN A O 1
ATOM 3685 N N . ILE A 1 463 ? 18.792 -11.945 -43.184 1.00 84.88 463 ILE A N 1
ATOM 3686 C CA . ILE A 1 463 ? 20.057 -12.647 -43.462 1.00 84.88 463 ILE A CA 1
ATOM 3687 C C . ILE A 1 463 ? 20.171 -12.990 -44.954 1.00 84.88 463 ILE A C 1
ATOM 3689 O O . ILE A 1 463 ? 21.228 -12.795 -45.561 1.00 84.88 463 ILE A O 1
ATOM 3693 N N . MET A 1 464 ? 19.089 -13.485 -45.562 1.00 83.56 464 MET A N 1
ATOM 3694 C CA . MET A 1 464 ? 19.068 -13.791 -46.995 1.00 83.56 464 MET A CA 1
ATOM 3695 C C . MET A 1 464 ? 19.253 -12.538 -47.851 1.00 83.56 464 MET A C 1
ATOM 3697 O O . MET A 1 464 ? 20.015 -12.583 -48.820 1.00 83.56 464 MET A O 1
ATOM 3701 N N . LEU A 1 465 ? 18.612 -11.427 -47.479 1.00 80.44 465 LEU A N 1
ATOM 3702 C CA . LEU A 1 465 ? 18.764 -10.146 -48.163 1.00 80.44 465 LEU A CA 1
ATOM 3703 C C . LEU A 1 465 ? 20.227 -9.688 -48.141 1.00 80.44 465 LEU A C 1
ATOM 3705 O O . LEU A 1 465 ? 20.797 -9.447 -49.203 1.00 80.44 465 LEU A O 1
ATOM 3709 N N . HIS A 1 466 ? 20.865 -9.700 -46.967 1.00 79.88 466 HIS A N 1
ATOM 3710 C CA . HIS A 1 466 ? 22.271 -9.316 -46.827 1.00 79.88 466 HIS A CA 1
ATOM 3711 C C . HIS A 1 466 ? 23.208 -10.204 -47.665 1.00 79.88 466 HIS A C 1
ATOM 3713 O O . HIS A 1 466 ? 24.106 -9.719 -48.350 1.00 79.88 466 HIS A O 1
ATOM 3719 N N . SER A 1 467 ? 22.950 -11.518 -47.712 1.00 83.75 467 SER A N 1
ATOM 3720 C CA . SER A 1 467 ? 23.725 -12.439 -48.557 1.00 83.75 467 SER A CA 1
ATOM 3721 C C . SER A 1 467 ? 23.583 -12.143 -50.056 1.00 83.75 467 SER A C 1
ATOM 3723 O O . SER A 1 467 ? 24.546 -12.286 -50.818 1.00 83.75 467 SER A O 1
ATOM 3725 N N . ILE A 1 468 ? 22.385 -11.759 -50.505 1.00 79.38 468 ILE A N 1
ATOM 3726 C CA . ILE A 1 468 ? 22.135 -11.380 -51.901 1.00 79.38 468 ILE A CA 1
ATOM 3727 C C . ILE A 1 468 ? 22.824 -10.051 -52.220 1.00 79.38 468 ILE A C 1
ATOM 3729 O O . ILE A 1 468 ? 23.444 -9.937 -53.281 1.00 79.38 468 ILE A O 1
ATOM 3733 N N . GLU A 1 469 ? 22.774 -9.081 -51.308 1.00 76.88 469 GLU A N 1
ATOM 3734 C CA . GLU A 1 469 ? 23.478 -7.802 -51.434 1.00 76.88 469 GLU A CA 1
ATOM 3735 C C . GLU A 1 469 ? 24.990 -8.005 -51.572 1.00 76.88 469 GLU A C 1
ATOM 3737 O O . GLU A 1 469 ? 25.583 -7.505 -52.532 1.00 76.88 469 GLU A O 1
ATOM 3742 N N . ASP A 1 470 ? 25.606 -8.813 -50.705 1.00 79.88 470 ASP A N 1
ATOM 3743 C CA . ASP A 1 470 ? 27.039 -9.133 -50.757 1.00 79.88 470 ASP A CA 1
ATOM 3744 C C . ASP A 1 470 ? 27.445 -9.770 -52.091 1.00 79.88 470 ASP A C 1
ATOM 3746 O O . ASP A 1 470 ? 28.439 -9.376 -52.719 1.00 79.88 470 ASP A O 1
ATOM 3750 N N . LYS A 1 471 ? 26.654 -10.741 -52.568 1.00 82.25 471 LYS A N 1
ATOM 3751 C CA . LYS A 1 471 ? 26.871 -11.378 -53.877 1.00 82.25 471 LYS A CA 1
ATOM 3752 C C . LYS A 1 471 ? 26.731 -10.366 -55.013 1.00 82.25 471 LYS A C 1
ATOM 3754 O O . LYS A 1 471 ? 27.565 -10.354 -55.921 1.00 82.25 471 LYS A O 1
ATOM 3759 N N . GLY A 1 472 ? 25.718 -9.502 -54.957 1.00 77.81 472 GLY A N 1
ATOM 3760 C CA . GLY A 1 472 ? 25.505 -8.431 -55.930 1.00 77.81 472 GLY A CA 1
ATOM 3761 C C . GLY A 1 472 ? 26.684 -7.457 -55.984 1.00 77.81 472 GLY A C 1
ATOM 3762 O O . GLY A 1 472 ? 27.179 -7.138 -57.071 1.00 77.81 472 GLY A O 1
ATOM 3763 N N . GLN A 1 473 ? 27.201 -7.048 -54.824 1.00 77.06 473 GLN A N 1
ATOM 3764 C CA . GLN A 1 473 ? 28.382 -6.191 -54.729 1.00 77.06 473 GLN A CA 1
ATOM 3765 C C . GLN A 1 473 ? 29.635 -6.865 -55.296 1.00 77.06 473 GLN A C 1
ATOM 3767 O O . GLN A 1 473 ? 30.408 -6.215 -56.006 1.00 77.06 473 GLN A O 1
ATOM 3772 N N . LEU A 1 474 ? 29.847 -8.153 -55.012 1.00 82.12 474 LEU A N 1
ATOM 3773 C CA . LEU A 1 474 ? 30.989 -8.901 -55.538 1.00 82.12 474 LEU A CA 1
ATOM 3774 C C . LEU A 1 474 ? 30.952 -8.967 -57.070 1.00 82.12 474 LEU A C 1
ATOM 3776 O O . LEU A 1 474 ? 31.947 -8.644 -57.721 1.00 82.12 474 LEU A O 1
ATOM 3780 N N . ILE A 1 475 ? 29.793 -9.303 -57.647 1.00 79.56 475 ILE A N 1
ATOM 3781 C CA . ILE A 1 475 ? 29.593 -9.338 -59.104 1.00 79.56 475 ILE A CA 1
ATOM 3782 C C . ILE A 1 475 ? 29.889 -7.963 -59.718 1.00 79.56 475 ILE A C 1
ATOM 3784 O O . ILE A 1 475 ? 30.621 -7.872 -60.709 1.00 79.56 475 ILE A O 1
ATOM 3788 N N . ALA A 1 476 ? 29.379 -6.886 -59.115 1.00 76.62 476 ALA A N 1
ATOM 3789 C CA . ALA A 1 476 ? 29.618 -5.525 -59.589 1.00 76.62 476 ALA A CA 1
ATOM 3790 C C . ALA A 1 476 ? 31.110 -5.141 -59.549 1.00 76.62 476 ALA A C 1
ATOM 3792 O O . ALA A 1 476 ? 31.614 -4.548 -60.510 1.00 76.62 476 ALA A O 1
ATOM 3793 N N . ARG A 1 477 ? 31.837 -5.511 -58.482 1.00 81.12 477 ARG A N 1
ATOM 3794 C CA . ARG A 1 477 ? 33.293 -5.298 -58.366 1.00 81.12 477 ARG A CA 1
ATOM 3795 C C . ARG A 1 477 ? 34.054 -6.037 -59.467 1.00 81.12 477 ARG A C 1
ATOM 3797 O O . ARG A 1 477 ? 34.821 -5.411 -60.196 1.00 81.12 477 ARG A O 1
ATOM 3804 N N . THR A 1 478 ? 33.783 -7.329 -59.660 1.00 82.69 478 THR A N 1
ATOM 3805 C CA . THR A 1 478 ? 34.440 -8.133 -60.704 1.00 82.69 478 THR A CA 1
ATOM 3806 C C . THR A 1 478 ? 34.153 -7.601 -62.110 1.00 82.69 478 THR A C 1
ATOM 3808 O O . THR A 1 478 ? 35.048 -7.561 -62.957 1.00 82.69 478 THR A O 1
ATOM 3811 N N . ALA A 1 479 ? 32.922 -7.156 -62.379 1.00 78.50 479 ALA A N 1
ATOM 3812 C CA . ALA A 1 479 ? 32.571 -6.551 -63.662 1.00 78.50 479 ALA A CA 1
ATOM 3813 C C . ALA A 1 479 ? 33.327 -5.230 -63.900 1.00 78.50 479 ALA A C 1
ATOM 3815 O O . ALA A 1 479 ? 33.831 -5.001 -65.002 1.00 78.50 479 ALA A O 1
ATOM 3816 N N . LYS A 1 480 ? 33.477 -4.393 -62.861 1.00 81.06 480 LYS A N 1
ATOM 3817 C CA . LYS A 1 480 ? 34.257 -3.146 -62.922 1.00 81.06 480 LYS A CA 1
ATOM 3818 C C . LYS A 1 480 ? 35.731 -3.415 -63.234 1.00 81.06 480 LYS A C 1
ATOM 3820 O O . LYS A 1 480 ? 36.290 -2.765 -64.113 1.00 81.06 480 LYS A O 1
ATOM 3825 N N . GLU A 1 481 ? 36.346 -4.392 -62.572 1.00 85.94 481 GLU A N 1
ATOM 3826 C CA . GLU A 1 481 ? 37.742 -4.775 -62.829 1.00 85.94 481 GLU A CA 1
ATOM 3827 C C . GLU A 1 481 ? 37.961 -5.252 -64.269 1.00 85.94 481 GLU A C 1
ATOM 3829 O O . GLU A 1 481 ? 38.923 -4.834 -64.917 1.00 85.94 481 GLU A O 1
ATOM 3834 N N . LYS A 1 482 ? 37.058 -6.090 -64.798 1.00 83.62 482 LYS A N 1
ATOM 3835 C CA . LYS A 1 482 ? 37.112 -6.529 -66.203 1.00 83.62 482 LYS A CA 1
ATOM 3836 C C . LYS A 1 482 ? 37.003 -5.347 -67.164 1.00 83.62 482 LYS A C 1
ATOM 3838 O O . LYS A 1 482 ? 37.760 -5.279 -68.128 1.00 83.62 482 LYS A O 1
ATOM 3843 N N . LEU A 1 483 ? 36.109 -4.398 -66.882 1.00 82.00 483 LEU A N 1
ATOM 3844 C CA . LEU A 1 483 ? 35.923 -3.215 -67.719 1.00 82.00 483 LEU A CA 1
ATOM 3845 C C . LEU A 1 483 ? 37.174 -2.326 -67.757 1.00 82.00 483 LEU A C 1
ATOM 3847 O O . LEU A 1 483 ? 37.548 -1.846 -68.826 1.00 82.00 483 LEU A O 1
ATOM 3851 N N . ILE A 1 484 ? 37.837 -2.138 -66.611 1.00 83.75 484 ILE A N 1
ATOM 3852 C CA . ILE A 1 484 ? 39.102 -1.393 -66.527 1.00 83.75 484 ILE A CA 1
ATOM 3853 C C . ILE A 1 484 ? 40.181 -2.097 -67.357 1.00 83.75 484 ILE A C 1
ATOM 3855 O O . ILE A 1 484 ? 40.804 -1.458 -68.204 1.00 83.75 484 ILE A O 1
ATOM 3859 N N . LYS A 1 485 ? 40.340 -3.419 -67.191 1.00 84.44 485 LYS A N 1
ATOM 3860 C CA . LYS A 1 485 ? 41.310 -4.215 -67.963 1.00 84.44 485 LYS A CA 1
ATOM 3861 C C . LYS A 1 485 ? 41.084 -4.093 -69.471 1.00 84.44 485 LYS A C 1
ATOM 3863 O O . LYS A 1 485 ? 42.023 -3.781 -70.198 1.00 84.44 485 LYS A O 1
ATOM 3868 N N . TYR A 1 486 ? 39.845 -4.266 -69.937 1.00 80.75 486 TYR A N 1
ATOM 3869 C CA . TYR A 1 486 ? 39.519 -4.126 -71.359 1.00 80.75 486 TYR A CA 1
ATOM 3870 C C . TYR A 1 486 ? 39.731 -2.701 -71.878 1.00 80.75 486 TYR A C 1
ATOM 3872 O O . TYR A 1 486 ? 40.223 -2.527 -72.989 1.00 80.75 486 TYR A O 1
ATOM 3880 N N . SER A 1 487 ? 39.429 -1.677 -71.077 1.00 81.62 487 SER A N 1
ATOM 3881 C CA . SER A 1 487 ? 39.681 -0.276 -71.438 1.00 81.62 487 SER A CA 1
ATOM 3882 C C . SER A 1 487 ? 41.175 0.015 -71.626 1.00 81.62 487 SER A C 1
ATOM 3884 O O . SER A 1 487 ? 41.570 0.635 -72.618 1.00 81.62 487 SER A O 1
ATOM 3886 N N . ASP A 1 488 ? 42.020 -0.457 -70.707 1.00 83.00 488 ASP A N 1
ATOM 3887 C CA . ASP A 1 488 ? 43.469 -0.248 -70.772 1.00 83.00 488 ASP A CA 1
ATOM 3888 C C . ASP A 1 488 ? 44.121 -1.056 -71.905 1.00 83.00 488 ASP A C 1
ATOM 3890 O O . ASP A 1 488 ? 44.977 -0.532 -72.623 1.00 83.00 488 ASP A O 1
ATOM 3894 N N . GLU A 1 489 ? 43.690 -2.301 -72.127 1.00 80.50 489 GLU A N 1
ATOM 3895 C CA . GLU A 1 489 ? 44.125 -3.112 -73.272 1.00 80.50 489 GLU A CA 1
ATOM 3896 C C . GLU A 1 489 ? 43.705 -2.487 -74.609 1.00 80.50 489 GLU A C 1
ATOM 3898 O O . GLU A 1 489 ? 44.545 -2.342 -75.499 1.00 80.50 489 GLU A O 1
ATOM 3903 N N . ASN A 1 490 ? 42.451 -2.036 -74.745 1.00 79.69 490 ASN A N 1
ATOM 3904 C CA . ASN A 1 490 ? 41.981 -1.364 -75.961 1.00 79.69 490 ASN A CA 1
ATOM 3905 C C . ASN A 1 490 ? 42.746 -0.059 -76.208 1.00 79.69 490 ASN A C 1
ATOM 3907 O O . ASN A 1 490 ? 43.031 0.276 -77.359 1.00 79.69 490 ASN A O 1
ATOM 3911 N N . ARG A 1 491 ? 43.136 0.669 -75.152 1.00 83.06 491 ARG A N 1
ATOM 3912 C CA . ARG A 1 491 ? 44.008 1.849 -75.273 1.00 83.06 491 ARG A CA 1
ATOM 3913 C C . ARG A 1 491 ? 45.380 1.473 -75.839 1.00 83.06 491 ARG A C 1
ATOM 3915 O O . ARG A 1 491 ? 45.853 2.148 -76.750 1.00 83.06 491 ARG A O 1
ATOM 3922 N N . ARG A 1 492 ? 45.990 0.388 -75.347 1.00 82.62 492 ARG A N 1
ATOM 3923 C CA . ARG A 1 492 ? 47.283 -0.121 -75.846 1.00 82.62 492 ARG A CA 1
ATOM 3924 C C . ARG A 1 492 ? 47.200 -0.578 -77.302 1.00 82.62 492 ARG A C 1
ATOM 3926 O O . ARG A 1 492 ? 48.056 -0.201 -78.093 1.00 82.62 492 ARG A O 1
ATOM 3933 N N . LEU A 1 493 ? 46.161 -1.329 -77.667 1.00 80.31 493 LEU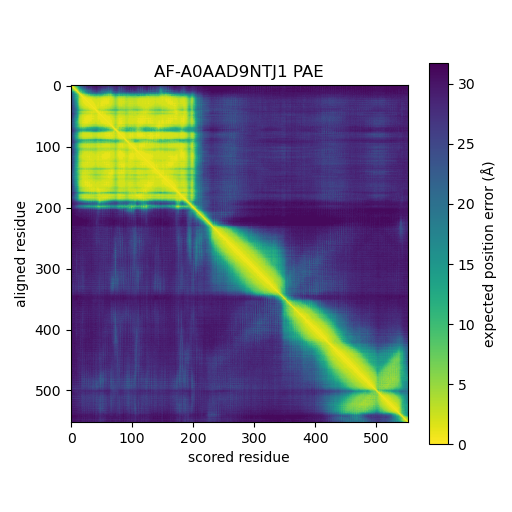 A N 1
ATOM 3934 C CA . LEU A 1 493 ? 45.941 -1.792 -79.042 1.00 80.31 493 LEU A CA 1
ATOM 3935 C C . LEU A 1 493 ? 45.707 -0.624 -80.010 1.00 80.31 493 LEU A C 1
ATOM 3937 O O . LEU A 1 493 ? 46.265 -0.615 -81.104 1.00 80.31 493 LEU A O 1
ATOM 3941 N N . LYS A 1 494 ? 44.945 0.402 -79.601 1.00 80.12 494 LYS A N 1
ATOM 3942 C CA . LYS A 1 494 ? 44.764 1.631 -80.396 1.00 80.12 494 LYS A CA 1
ATOM 3943 C C . LYS A 1 494 ? 46.078 2.370 -80.625 1.00 80.12 494 LYS A C 1
ATOM 3945 O O . LYS A 1 494 ? 46.282 2.909 -81.707 1.00 80.12 494 LYS A O 1
ATOM 3950 N N . GLU A 1 495 ? 46.961 2.396 -79.632 1.00 80.31 495 GLU A N 1
ATOM 3951 C CA . GLU A 1 495 ? 48.277 3.019 -79.779 1.00 80.31 495 GLU A CA 1
ATOM 3952 C C . GLU A 1 495 ? 49.197 2.199 -80.696 1.00 80.31 495 GLU A C 1
ATOM 3954 O O . GLU A 1 495 ? 49.848 2.759 -81.572 1.00 80.31 495 GLU A O 1
ATOM 3959 N N . GLN A 1 496 ? 49.168 0.867 -80.594 1.00 78.44 496 GLN A N 1
ATOM 3960 C CA . GLN A 1 496 ? 49.888 -0.023 -81.514 1.00 78.44 496 GLN A CA 1
ATOM 3961 C C . GLN A 1 496 ? 49.399 0.113 -82.966 1.00 78.44 496 GLN A C 1
ATOM 3963 O O . GLN A 1 496 ? 50.218 0.134 -83.882 1.00 78.44 496 GLN A O 1
ATOM 3968 N N . LEU A 1 497 ? 48.090 0.289 -83.185 1.00 75.12 497 LEU A N 1
ATOM 3969 C CA . LEU A 1 497 ? 47.507 0.523 -84.513 1.00 75.12 497 LEU A CA 1
ATOM 3970 C C . LEU A 1 497 ? 48.037 1.814 -85.171 1.00 75.12 497 LEU A C 1
ATOM 3972 O O . LEU A 1 497 ? 48.215 1.854 -86.389 1.00 75.12 497 LEU A O 1
ATOM 3976 N N . LYS A 1 498 ? 48.313 2.866 -84.383 1.00 75.38 498 LYS A N 1
ATOM 3977 C CA . LYS A 1 498 ? 48.883 4.128 -84.896 1.00 75.38 498 LYS A CA 1
ATOM 3978 C C . LYS A 1 498 ? 50.337 3.982 -85.345 1.00 75.38 498 LYS A C 1
ATOM 3980 O O . LYS A 1 498 ? 50.758 4.696 -86.249 1.00 75.38 498 LYS A O 1
ATOM 3985 N N . VAL A 1 499 ? 51.089 3.089 -84.702 1.00 74.75 499 VAL A N 1
ATOM 3986 C CA . VAL A 1 499 ? 52.532 2.897 -84.926 1.00 74.75 499 VAL A CA 1
ATOM 3987 C C . VAL A 1 499 ? 52.818 1.786 -85.950 1.00 74.75 499 VAL A C 1
ATOM 3989 O O . VAL A 1 499 ? 53.901 1.748 -86.528 1.00 74.75 499 VAL A O 1
ATOM 3992 N N . ALA A 1 500 ? 51.857 0.898 -86.222 1.00 67.88 500 ALA A N 1
ATOM 3993 C CA . ALA A 1 500 ? 52.019 -0.199 -87.175 1.00 67.88 500 ALA A CA 1
ATOM 3994 C C . ALA A 1 500 ? 52.250 0.303 -88.618 1.00 67.88 500 ALA A C 1
ATOM 3996 O O . ALA A 1 500 ? 51.465 1.086 -89.156 1.00 67.88 500 ALA A O 1
ATOM 3997 N N . GLY A 1 501 ? 53.317 -0.178 -89.263 1.00 55.81 501 GLY A N 1
ATOM 3998 C CA . GLY A 1 501 ? 53.577 -0.011 -90.696 1.00 55.81 501 GLY A CA 1
ATOM 3999 C C . GLY A 1 501 ? 53.189 -1.278 -91.465 1.00 55.81 501 GLY A C 1
ATOM 4000 O O . GLY A 1 501 ? 53.672 -2.355 -91.130 1.00 55.81 501 GLY A O 1
ATOM 4001 N N . GLY A 1 502 ? 52.323 -1.145 -92.474 1.00 63.09 502 GLY A N 1
ATOM 4002 C CA . GLY A 1 502 ? 51.792 -2.245 -93.294 1.00 63.09 502 GLY A CA 1
ATOM 4003 C C . GLY A 1 502 ? 50.271 -2.402 -93.162 1.00 63.09 502 GLY A C 1
ATOM 4004 O O . GLY A 1 502 ? 49.752 -2.423 -92.045 1.00 63.09 502 GLY A O 1
ATOM 4005 N N . ASP A 1 503 ? 49.561 -2.480 -94.293 1.00 60.38 503 ASP A N 1
ATOM 4006 C CA . ASP A 1 503 ? 48.087 -2.531 -94.335 1.00 60.38 503 ASP A CA 1
ATOM 4007 C C . ASP A 1 503 ? 47.511 -3.851 -93.791 1.00 60.38 503 ASP A C 1
ATOM 4009 O O . ASP A 1 503 ? 46.504 -3.819 -93.084 1.00 60.38 503 ASP A O 1
ATOM 4013 N N . ASP A 1 504 ? 48.189 -4.986 -93.997 1.00 61.44 504 ASP A N 1
ATOM 4014 C CA . ASP A 1 504 ? 47.719 -6.296 -93.513 1.00 61.44 504 ASP A CA 1
ATOM 4015 C C . ASP A 1 504 ? 47.738 -6.391 -91.974 1.00 61.44 504 ASP A C 1
ATOM 4017 O O . ASP A 1 504 ? 46.742 -6.754 -91.350 1.00 61.44 504 ASP A O 1
ATOM 4021 N N . SER A 1 505 ? 48.822 -5.943 -91.325 1.00 62.84 505 SER A N 1
ATOM 4022 C CA . SER A 1 505 ? 48.926 -5.913 -89.855 1.00 62.84 505 SER A CA 1
ATOM 4023 C C . SER A 1 505 ? 47.934 -4.937 -89.205 1.00 62.84 505 SER A C 1
ATOM 4025 O O . SER A 1 505 ? 47.525 -5.133 -88.060 1.00 62.84 505 SER A O 1
ATOM 4027 N N . LYS A 1 506 ? 47.525 -3.874 -89.914 1.00 67.12 506 LYS A N 1
ATOM 4028 C CA . LYS A 1 506 ? 46.480 -2.949 -89.443 1.00 67.12 506 LYS A CA 1
ATOM 4029 C C . LYS A 1 506 ? 45.083 -3.563 -89.527 1.00 67.12 506 LYS A C 1
ATOM 4031 O O . LYS A 1 506 ? 44.256 -3.255 -88.666 1.00 67.12 506 LYS A O 1
ATOM 4036 N N . GLY A 1 507 ? 44.828 -4.414 -90.522 1.00 72.75 507 GLY A N 1
ATOM 4037 C CA . GLY A 1 507 ? 43.572 -5.153 -90.670 1.00 72.75 507 GLY A CA 1
ATOM 4038 C C . GLY A 1 507 ? 43.300 -6.063 -89.471 1.00 72.75 507 GLY A C 1
ATOM 4039 O O . GLY A 1 507 ? 42.288 -5.895 -88.788 1.00 72.75 507 GLY A O 1
ATOM 4040 N N . ASP A 1 508 ? 44.260 -6.927 -89.133 1.00 75.25 508 ASP A N 1
ATOM 4041 C CA . ASP A 1 508 ? 44.125 -7.887 -88.028 1.00 75.25 508 ASP A CA 1
ATOM 4042 C C . ASP A 1 508 ? 43.948 -7.200 -86.660 1.00 75.25 508 ASP A C 1
ATOM 4044 O O . ASP A 1 508 ? 43.081 -7.577 -85.863 1.00 75.25 508 ASP A O 1
ATOM 4048 N N . LEU A 1 509 ? 44.718 -6.138 -86.381 1.00 75.25 509 LEU A N 1
ATOM 4049 C CA . LEU A 1 509 ? 44.568 -5.351 -85.147 1.00 75.25 509 LEU A CA 1
ATOM 4050 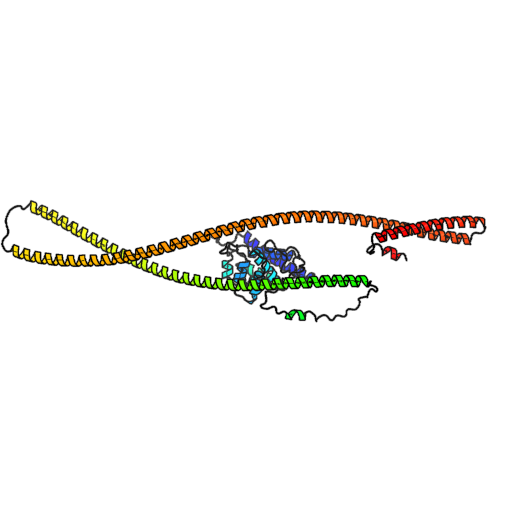C C . LEU A 1 509 ? 43.215 -4.618 -85.072 1.00 75.25 509 LEU A C 1
ATOM 4052 O O . LEU A 1 509 ? 42.659 -4.468 -83.979 1.00 75.25 509 LEU A O 1
ATOM 4056 N N . SER A 1 510 ? 42.672 -4.175 -86.210 1.00 78.12 510 SER A N 1
ATOM 4057 C CA . SER A 1 510 ? 41.364 -3.512 -86.296 1.00 78.12 510 SER A CA 1
ATOM 4058 C C . SER A 1 510 ? 40.216 -4.471 -85.974 1.00 78.12 510 SER A C 1
ATOM 4060 O O . SER A 1 510 ? 39.303 -4.121 -85.218 1.00 78.12 510 SER A O 1
ATOM 4062 N N . ASP A 1 511 ? 40.277 -5.707 -86.466 1.00 80.94 511 ASP A N 1
ATOM 4063 C CA . ASP A 1 511 ? 39.225 -6.695 -86.218 1.00 80.94 511 ASP A CA 1
ATOM 4064 C C . ASP A 1 511 ? 39.268 -7.252 -84.785 1.00 80.94 511 ASP A C 1
ATOM 4066 O O . ASP A 1 511 ? 38.215 -7.441 -84.162 1.00 80.94 511 ASP A O 1
ATOM 4070 N N . ILE A 1 512 ? 40.461 -7.387 -84.190 1.00 81.50 512 ILE A N 1
ATOM 4071 C CA . ILE A 1 512 ? 40.612 -7.691 -82.755 1.00 81.50 512 ILE A CA 1
ATOM 4072 C C . ILE A 1 512 ? 40.004 -6.576 -81.888 1.00 81.50 512 ILE A C 1
ATOM 4074 O O . ILE A 1 512 ? 39.318 -6.869 -80.901 1.00 81.50 512 ILE A O 1
ATOM 4078 N N . LEU A 1 513 ? 40.214 -5.306 -82.253 1.00 79.38 513 LEU A N 1
ATOM 4079 C CA . LEU A 1 513 ? 39.635 -4.156 -81.551 1.00 79.38 513 LEU A CA 1
ATOM 4080 C C . LEU A 1 513 ? 38.104 -4.142 -81.632 1.00 79.38 513 LEU A C 1
ATOM 4082 O O . LEU A 1 513 ? 37.451 -3.988 -80.601 1.00 79.38 513 LEU A O 1
ATOM 4086 N N . LYS A 1 514 ? 37.518 -4.366 -82.815 1.00 82.25 514 LYS A N 1
ATOM 4087 C CA . LYS A 1 514 ? 36.052 -4.425 -82.977 1.00 82.25 514 LYS A CA 1
ATOM 4088 C C . LYS A 1 514 ? 35.427 -5.540 -82.144 1.00 82.25 514 LYS A C 1
ATOM 4090 O O . LYS A 1 514 ? 34.424 -5.311 -81.465 1.00 82.25 514 LYS A O 1
ATOM 4095 N N . LYS A 1 515 ? 36.025 -6.737 -82.162 1.00 83.31 515 LYS A N 1
ATOM 4096 C CA . LYS A 1 515 ? 35.548 -7.867 -81.355 1.00 83.31 515 LYS A CA 1
ATOM 4097 C C . LYS A 1 515 ? 35.582 -7.525 -79.863 1.00 83.31 515 LYS A C 1
ATOM 4099 O O . LYS A 1 515 ? 34.587 -7.719 -79.168 1.00 83.31 515 LYS A O 1
ATOM 4104 N N . ARG A 1 516 ? 36.668 -6.927 -79.376 1.00 77.88 516 ARG A N 1
ATOM 4105 C CA . ARG A 1 516 ? 36.785 -6.525 -77.966 1.00 77.88 516 ARG A CA 1
ATOM 4106 C C . ARG A 1 516 ? 35.852 -5.384 -77.573 1.00 77.88 516 ARG A C 1
ATOM 4108 O O . ARG A 1 516 ? 35.302 -5.411 -76.476 1.00 77.88 516 ARG A O 1
ATOM 4115 N N . ASP A 1 517 ? 35.640 -4.399 -78.442 1.00 80.06 517 ASP A N 1
ATOM 4116 C CA . ASP A 1 517 ? 34.662 -3.337 -78.189 1.00 80.06 517 ASP A CA 1
ATOM 4117 C C . ASP A 1 517 ? 33.236 -3.916 -78.095 1.00 80.06 517 ASP A C 1
ATOM 4119 O O . ASP A 1 517 ? 32.451 -3.474 -77.252 1.00 80.06 517 ASP A O 1
ATOM 4123 N N . SER A 1 518 ? 32.920 -4.964 -78.868 1.00 81.81 518 SER A N 1
ATOM 4124 C CA . SER A 1 518 ? 31.647 -5.688 -78.737 1.00 81.81 518 SER A CA 1
ATOM 4125 C C . SER A 1 518 ? 31.521 -6.437 -77.400 1.00 81.81 518 SER A C 1
ATOM 4127 O O . SER A 1 518 ? 30.498 -6.313 -76.725 1.00 81.81 518 SER A O 1
ATOM 4129 N N . GLU A 1 519 ? 32.580 -7.120 -76.949 1.00 81.62 519 GLU A N 1
ATOM 4130 C CA . GLU A 1 519 ? 32.619 -7.818 -75.652 1.00 81.62 519 GLU A CA 1
ATOM 4131 C C . GLU A 1 519 ? 32.523 -6.833 -74.472 1.00 81.62 519 GLU A C 1
ATOM 4133 O O . GLU A 1 519 ? 31.788 -7.062 -73.510 1.00 81.62 519 GLU A O 1
ATOM 4138 N N . MET A 1 520 ? 33.204 -5.686 -74.561 1.00 78.69 520 MET A N 1
ATOM 4139 C CA . MET A 1 520 ? 33.132 -4.617 -73.563 1.00 78.69 520 MET A CA 1
ATOM 4140 C C . MET A 1 520 ? 31.714 -4.033 -73.456 1.00 78.69 520 MET A C 1
ATOM 4142 O O . MET A 1 520 ? 31.245 -3.751 -72.351 1.00 78.69 520 MET A O 1
ATOM 4146 N N . ASN A 1 521 ? 31.024 -3.846 -74.583 1.00 81.69 521 ASN A N 1
ATOM 4147 C CA . ASN A 1 521 ? 29.650 -3.346 -74.588 1.00 81.69 521 ASN A CA 1
ATOM 4148 C C . ASN A 1 521 ? 28.663 -4.370 -74.011 1.00 81.69 521 ASN A C 1
ATOM 4150 O O . ASN A 1 521 ? 27.800 -3.975 -73.227 1.00 81.69 521 ASN A O 1
ATOM 4154 N N . ALA A 1 522 ? 28.851 -5.665 -74.283 1.00 83.75 522 ALA A N 1
ATOM 4155 C CA . ALA A 1 522 ? 28.055 -6.725 -73.662 1.00 83.75 522 ALA A CA 1
ATOM 4156 C C . ALA A 1 522 ? 28.190 -6.718 -72.126 1.00 83.75 522 ALA A C 1
ATOM 4158 O O . ALA A 1 522 ? 27.192 -6.770 -71.408 1.00 83.75 522 ALA A O 1
ATOM 4159 N N . VAL A 1 523 ? 29.411 -6.549 -71.600 1.00 79.38 523 VAL A N 1
ATOM 4160 C CA . VAL A 1 523 ? 29.640 -6.437 -70.146 1.00 79.38 523 VAL A CA 1
ATOM 4161 C C . VAL A 1 523 ? 28.961 -5.195 -69.553 1.00 79.38 523 VAL A C 1
ATOM 4163 O O . VAL A 1 523 ? 28.413 -5.267 -68.454 1.00 79.38 523 VAL A O 1
ATOM 4166 N N . LYS A 1 524 ? 28.962 -4.055 -70.259 1.00 79.75 524 LYS A N 1
ATOM 4167 C CA . LYS A 1 524 ? 28.270 -2.833 -69.804 1.00 79.75 524 LYS A CA 1
ATOM 4168 C C . LYS A 1 524 ? 26.753 -3.012 -69.755 1.00 79.75 524 LYS A C 1
ATOM 4170 O O . LYS A 1 524 ? 26.123 -2.515 -68.822 1.00 79.75 524 LYS A O 1
ATOM 4175 N N . GLU A 1 525 ? 26.182 -3.705 -70.735 1.00 84.12 525 GLU A N 1
ATOM 4176 C CA . GLU A 1 525 ? 24.745 -3.967 -70.802 1.00 84.12 525 GLU A CA 1
ATOM 4177 C C . GLU A 1 525 ? 24.284 -4.874 -69.652 1.00 84.12 525 GLU A C 1
ATOM 4179 O O . GLU A 1 525 ? 23.316 -4.558 -68.959 1.00 84.12 525 GLU A O 1
ATOM 4184 N N . GLU A 1 526 ? 25.031 -5.942 -69.369 1.00 80.62 526 GLU A N 1
ATOM 4185 C CA . GLU A 1 526 ? 24.753 -6.828 -68.232 1.00 80.62 526 GLU A CA 1
ATOM 4186 C C . GLU A 1 526 ? 24.853 -6.092 -66.886 1.00 80.62 526 GLU A C 1
ATOM 4188 O O . GLU A 1 526 ? 24.013 -6.265 -66.001 1.00 80.62 526 GLU A O 1
ATOM 4193 N N . LEU A 1 527 ? 25.814 -5.176 -66.743 1.00 76.88 527 LEU A N 1
ATOM 4194 C CA . LEU A 1 527 ? 25.948 -4.337 -65.547 1.00 76.88 527 LEU A CA 1
ATOM 4195 C C . LEU A 1 527 ? 24.761 -3.364 -65.395 1.00 76.88 527 LEU A C 1
ATOM 4197 O O . LEU A 1 527 ? 24.304 -3.105 -64.279 1.00 76.88 527 LEU A O 1
ATOM 4201 N N . ALA A 1 528 ? 24.224 -2.847 -66.504 1.00 79.12 528 ALA A N 1
ATOM 4202 C CA . ALA A 1 528 ? 23.030 -2.004 -66.498 1.00 79.12 528 ALA A CA 1
ATOM 4203 C C . ALA A 1 528 ? 21.772 -2.789 -66.079 1.00 79.12 528 ALA A C 1
ATOM 4205 O O . ALA A 1 528 ? 20.997 -2.297 -65.254 1.00 79.12 528 ALA A O 1
ATOM 4206 N N . LYS A 1 529 ? 21.607 -4.028 -66.565 1.00 80.50 529 LYS A N 1
ATOM 4207 C CA . LYS A 1 529 ? 20.516 -4.933 -66.151 1.00 80.50 529 LYS A CA 1
ATOM 4208 C C . LYS A 1 529 ? 20.600 -5.285 -64.663 1.00 80.50 529 LYS A C 1
ATOM 4210 O O . LYS A 1 529 ? 19.588 -5.231 -63.957 1.00 80.50 529 LYS A O 1
ATOM 4215 N N . LEU A 1 530 ? 21.803 -5.573 -64.162 1.00 74.19 530 LEU A N 1
ATOM 4216 C CA . LEU A 1 530 ? 22.028 -5.876 -62.745 1.00 74.19 530 LEU A CA 1
ATOM 4217 C C . LEU A 1 530 ? 21.671 -4.677 -61.850 1.00 74.19 530 LEU A C 1
ATOM 4219 O O . LEU A 1 530 ? 20.970 -4.831 -60.852 1.00 74.19 530 LEU A O 1
ATOM 4223 N N . LYS A 1 531 ? 22.073 -3.462 -62.249 1.00 71.44 531 LYS A N 1
ATOM 4224 C CA . LYS A 1 531 ? 21.721 -2.213 -61.548 1.00 71.44 531 LYS A CA 1
ATOM 4225 C C . LYS A 1 531 ? 20.217 -1.946 -61.535 1.00 71.44 531 LYS A C 1
ATOM 4227 O O . LYS A 1 531 ? 19.680 -1.559 -60.501 1.00 71.44 531 LYS A O 1
ATOM 4232 N N . ALA A 1 532 ? 19.536 -2.159 -62.660 1.00 76.69 532 ALA A N 1
ATOM 4233 C CA . ALA A 1 532 ? 18.085 -2.004 -62.740 1.00 76.69 532 ALA A CA 1
ATOM 4234 C C . ALA A 1 532 ? 17.353 -3.003 -61.830 1.00 76.69 532 ALA A C 1
ATOM 4236 O O . ALA A 1 532 ? 16.336 -2.660 -61.233 1.00 76.69 532 ALA A O 1
ATOM 4237 N N . THR A 1 533 ? 17.889 -4.219 -61.698 1.00 73.56 533 THR A N 1
ATOM 4238 C CA . THR A 1 533 ? 17.341 -5.252 -60.811 1.00 73.56 533 THR A CA 1
ATOM 4239 C C . THR A 1 533 ? 17.561 -4.896 -59.340 1.00 73.56 533 THR A C 1
ATOM 4241 O O . THR A 1 533 ? 16.618 -4.972 -58.561 1.00 73.56 533 THR A O 1
ATOM 4244 N N . LEU A 1 534 ? 18.749 -4.407 -58.965 1.00 67.88 534 LEU A N 1
ATOM 4245 C CA . LEU A 1 534 ? 19.019 -3.944 -57.598 1.00 67.88 534 LEU A CA 1
ATOM 4246 C C . LEU A 1 534 ? 18.134 -2.760 -57.183 1.00 67.88 534 LEU A C 1
ATOM 4248 O O . LEU A 1 534 ? 17.607 -2.748 -56.077 1.00 67.88 534 LEU A O 1
ATOM 4252 N N . LYS A 1 535 ? 17.906 -1.801 -58.087 1.00 70.44 535 LYS A N 1
ATOM 4253 C CA . LYS A 1 535 ? 17.040 -0.638 -57.827 1.00 70.44 535 LYS A CA 1
ATOM 4254 C C . LYS A 1 535 ? 15.567 -1.014 -57.604 1.00 70.44 535 LYS A C 1
ATOM 4256 O O . LYS A 1 535 ? 14.830 -0.259 -56.987 1.00 70.44 535 LYS A O 1
ATOM 4261 N N . LYS A 1 536 ? 15.120 -2.170 -58.111 1.00 69.88 536 LYS A N 1
ATOM 4262 C CA . LYS A 1 536 ? 13.774 -2.701 -57.833 1.00 69.88 536 LYS A CA 1
ATOM 4263 C C . LYS A 1 536 ? 13.667 -3.370 -56.461 1.00 69.88 536 LYS A C 1
ATOM 4265 O O . LYS A 1 536 ? 12.559 -3.505 -55.961 1.00 69.88 536 LYS A O 1
ATOM 4270 N N . ILE A 1 537 ? 14.790 -3.821 -55.901 1.00 63.88 537 ILE A N 1
ATOM 4271 C CA . ILE A 1 537 ? 14.855 -4.500 -54.600 1.00 63.88 537 ILE A CA 1
ATOM 4272 C C . ILE A 1 537 ? 15.005 -3.471 -53.467 1.00 63.88 537 ILE A C 1
ATOM 4274 O O . ILE A 1 537 ? 14.380 -3.637 -52.428 1.00 63.88 537 ILE A O 1
ATOM 4278 N N . ASP A 1 538 ? 15.762 -2.392 -53.692 1.00 61.41 538 ASP A N 1
ATOM 4279 C CA . ASP A 1 538 ? 15.932 -1.265 -52.761 1.00 61.41 538 ASP A CA 1
ATOM 4280 C C . ASP A 1 538 ? 15.639 0.069 -53.487 1.00 61.41 538 ASP A C 1
ATOM 4282 O O . ASP A 1 538 ? 16.550 0.674 -54.066 1.00 61.41 538 ASP A O 1
ATOM 4286 N N . PRO A 1 539 ? 14.363 0.503 -53.547 1.00 58.19 539 PRO A N 1
ATOM 4287 C CA . PRO A 1 539 ? 13.963 1.723 -54.250 1.00 58.19 539 PRO A CA 1
ATOM 4288 C C . PRO A 1 539 ? 14.385 3.015 -53.530 1.00 58.19 539 PRO A C 1
ATOM 4290 O O . PRO A 1 539 ? 14.601 4.022 -54.209 1.00 58.19 539 PRO A O 1
ATOM 4293 N N . ASP A 1 540 ? 14.564 2.971 -52.204 1.00 52.50 540 ASP A N 1
ATOM 4294 C CA . ASP A 1 540 ? 14.884 4.135 -51.360 1.00 52.50 540 ASP A CA 1
ATOM 4295 C C . ASP A 1 540 ? 16.395 4.312 -51.117 1.00 52.50 540 ASP A C 1
ATOM 4297 O O . ASP A 1 540 ? 16.841 5.360 -50.647 1.00 52.50 540 ASP A O 1
ATOM 4301 N N . GLY A 1 541 ? 17.217 3.330 -51.502 1.00 53.78 541 GLY A N 1
ATOM 4302 C CA . GLY A 1 541 ? 18.664 3.487 -51.632 1.00 53.78 541 GLY A CA 1
ATOM 4303 C C . GLY A 1 541 ? 19.404 3.674 -50.309 1.00 53.78 541 GLY A C 1
ATOM 4304 O O . GLY A 1 541 ? 20.390 4.416 -50.274 1.00 53.78 541 GLY A O 1
ATOM 4305 N N . SER A 1 542 ? 18.970 3.011 -49.234 1.00 54.31 542 SER A N 1
ATOM 4306 C CA . SER A 1 542 ? 19.562 3.239 -47.908 1.00 54.31 542 SER A CA 1
ATOM 4307 C C . SER A 1 542 ? 20.902 2.529 -47.676 1.00 54.31 542 SER A C 1
ATOM 4309 O O . SER A 1 542 ? 21.638 2.949 -46.785 1.00 54.31 542 SER A O 1
ATOM 4311 N N . GLN A 1 543 ? 21.292 1.535 -48.492 1.00 53.72 543 GLN A N 1
ATOM 4312 C CA . GLN A 1 543 ? 22.625 0.915 -48.350 1.00 53.72 543 GLN A CA 1
ATOM 4313 C C . GLN A 1 543 ? 23.440 0.736 -49.638 1.00 53.72 543 GLN A C 1
ATOM 4315 O O . GLN A 1 543 ? 24.670 0.727 -49.565 1.00 53.72 543 GLN A O 1
ATOM 4320 N N . VAL A 1 544 ? 22.835 0.664 -50.831 1.00 49.19 544 VAL A N 1
ATOM 4321 C CA . VAL A 1 544 ? 23.596 0.269 -52.042 1.00 49.19 544 VAL A CA 1
ATOM 4322 C C . VAL A 1 544 ? 24.007 1.436 -52.959 1.00 49.19 544 VAL A C 1
ATOM 4324 O O . VAL A 1 544 ? 24.937 1.319 -53.763 1.00 49.19 544 VAL A O 1
ATOM 4327 N N . SER A 1 545 ? 23.378 2.607 -52.829 1.00 45.84 545 SER A N 1
ATOM 4328 C CA . SER A 1 545 ? 23.627 3.746 -53.733 1.00 45.84 545 SER A CA 1
ATOM 4329 C C . SER A 1 545 ? 24.995 4.420 -53.510 1.00 45.84 545 SER A C 1
ATOM 4331 O O . SER A 1 545 ? 25.648 4.856 -54.465 1.00 45.84 545 SER A O 1
ATOM 4333 N N . ALA A 1 546 ? 25.489 4.439 -52.267 1.00 45.72 546 ALA A N 1
ATOM 4334 C CA . ALA A 1 546 ? 26.680 5.204 -51.886 1.00 45.72 546 ALA A CA 1
ATOM 4335 C C . ALA A 1 546 ? 27.973 4.725 -52.579 1.00 45.72 546 ALA A C 1
ATOM 4337 O O . ALA A 1 546 ? 28.812 5.536 -52.970 1.00 45.72 546 ALA A O 1
ATOM 4338 N N . THR A 1 547 ? 28.128 3.419 -52.815 1.00 45.78 547 THR A N 1
ATOM 4339 C CA . THR A 1 547 ? 29.350 2.866 -53.431 1.00 45.78 547 THR A CA 1
ATOM 4340 C C . THR A 1 547 ? 29.346 2.970 -54.961 1.00 45.78 547 THR A C 1
ATOM 4342 O O . THR A 1 547 ? 30.406 3.005 -55.586 1.00 45.78 547 THR A O 1
ATOM 4345 N N . ILE A 1 548 ? 28.165 3.052 -55.588 1.00 43.53 548 ILE A N 1
ATOM 4346 C CA . ILE A 1 548 ? 28.029 3.220 -57.046 1.00 43.53 548 ILE A CA 1
ATOM 4347 C C . ILE A 1 548 ? 28.155 4.700 -57.437 1.00 43.53 548 ILE A C 1
ATOM 4349 O O . ILE A 1 548 ? 28.696 4.998 -58.503 1.00 43.53 548 ILE A O 1
ATOM 4353 N N . ALA A 1 549 ? 27.727 5.625 -56.572 1.00 43.41 549 ALA A N 1
ATOM 4354 C CA . ALA A 1 549 ? 27.917 7.063 -56.772 1.00 43.41 549 ALA A CA 1
ATOM 4355 C C . ALA A 1 549 ? 29.401 7.478 -56.736 1.00 43.41 549 ALA A C 1
ATOM 4357 O O . ALA A 1 549 ? 29.803 8.353 -57.498 1.00 43.41 549 ALA A O 1
ATOM 4358 N N . ALA A 1 550 ? 30.237 6.777 -55.961 1.00 41.84 550 ALA A N 1
ATOM 4359 C CA . ALA A 1 550 ? 31.697 6.946 -55.945 1.00 41.84 550 ALA A CA 1
ATOM 4360 C C . ALA A 1 550 ? 32.415 6.405 -57.209 1.00 41.84 550 ALA A C 1
ATOM 4362 O O . ALA A 1 550 ? 33.639 6.292 -57.238 1.00 41.84 550 ALA A O 1
ATOM 4363 N N . ALA A 1 551 ? 31.661 6.009 -58.242 1.00 42.66 551 ALA A N 1
ATOM 4364 C CA . ALA A 1 551 ? 32.167 5.550 -59.536 1.00 42.66 551 ALA A CA 1
ATOM 4365 C C . ALA A 1 551 ? 31.806 6.491 -60.708 1.00 42.66 551 ALA A C 1
ATOM 4367 O O . ALA A 1 551 ? 31.795 6.043 -61.859 1.00 42.66 551 ALA A O 1
ATOM 4368 N N . LYS A 1 552 ? 31.512 7.763 -60.420 1.00 33.84 552 LYS A N 1
ATOM 4369 C CA . LYS A 1 552 ? 31.845 8.885 -61.313 1.00 33.84 552 LYS A CA 1
ATOM 4370 C C . LYS A 1 552 ? 33.228 9.396 -60.936 1.00 33.84 552 LYS A C 1
ATOM 4372 O O . LYS A 1 552 ? 33.953 9.785 -61.874 1.00 33.84 552 LYS A O 1
#

Secondary structure (DSSP, 8-state):
-PPP----TTPPPHHHHHHHHHHHHHHHHHHHHHHHHHHHH-PPB-TT-HHHHHHHHHHHHHHHTTBPP-B-TTSPBP-HHHHHHHHHSS-TTT-HHHHHHHH-TT--SHHHHHHHHHHHHHHTT-HHHHHHHHHH-HHHHHHHB-TTSGGG-HHHHHHHHHHHHHGGGS-B---SSSS-TTT----S----SS----SS---S---GGGGGGSSS---------PPPP---HHHHHHHHHHHHHHHHHHHHHHHHHHHHHHHHHHHHHHHHHHHHHHHHHHHHHHHHHHHHHHHHHHHHHHHHHHHHHHHHHHHHHHHHHHHHHHHHHHHHHHHHHHHHHHHH-----PPPTTHHHHHHHHHHHHHHHHHHHHHHHHHHHHHHHHHHHHHHHHHHHHHHHHHHHHHHHHHHHHHHHHHHHHHHHHHHHHHHHHHHHHHHHHHHHHHHHHHHHHHHHHHHHHHHHHHHHHHHHHHHHHHHHHHHHHHHHHHHHHHHHHH--SHHHHHHHHHHHHHHHHHHHHHHHHHHHHHHHHHHH-SS-SSSHHHHHTT-

Sequence (552 aa):
MAEPVMENPFSLPSSRKIQLSKTVQDIQDCVCEMAGDVRESGIPINEDSQTLQRFCIKLEYLLQVAQKTRTGVFGGKKDYWNYFCECLSSNKSLNDGVRFVKSISELRTSLGRGRAFIRFSLMHHRLADSIQQCVSCGKVTSDWYHPKSVWLNHALSSTLISALYDLNDIQFDLSPGGYDLDAAWPTFARKTFGSSYSWAPPSRSTSISSLASLVTQDSQPLTSLRIPEEADPHQLQNNLCETQSKCDKFEQLFDSSENEKLALEHDMDVLKKRVEQLDKELEDAQMKIKIYTEENAQLSTQLKSKQELWTEKEALLQCRIQNAEKTISEMRDMNKKAIARKKDDAGKEPPSSTEMALELSTEAEYSTALESELAAVTKELLQKKEVDVKKTQLVALLDRKISQLEQRNSELLAMLSTMTEVSDVHTEQFKDTNKGLEELREKLDMNEKRRTMLENSNRELQIMLHSIEDKGQLIARTAKEKLIKYSDENRRLKEQLKVAGGDDSKGDLSDILKKRDSEMNAVKEELAKLKATLKKIDPDGSQVSATIAAAK

Foldseek 3Di:
DDDDPPDDPPDDDPVVVVVLLVLLVLLLVLLVVLVVVCVVVVDFDELQDPSVQSNLVSVQCLQAPQWDWDADPVGATAGSLVLLCVLCVPPPVLCLLVLLLVPPPLADHNQLSVSLSCVLCLQVVNNLVSLVSSLVPVVSVVVGGPCPGLSNVCVSSVSSSVSSNSSSVGHHDYDSDDDDSVVGRRNDDDDDDPDPDDSGRDDDDDDPPPVVPPPPDDDDDDDDDDDDPDDDPVVVVVVVVVVVVVVVVVVVVVVVVVVVVVVVVVVVVVVVVVVVVVVVVVVVVVVVVVVVVVVVVVVVVVVVVVVVVVVVVVVVVVVVVVVVVVVVVVVVVVVVVVVVVCVVDDDDDDDDDPVVVVVVVVVVVVVVVVVVVVVVVVVVVVVVVVVVVVVVVVVVVVVVVVVVVVVVVVVVVVVVVVVVVVVVVVVVVVVVVVVVVVVVVVVVVVVVVVVVVVVVVVVVVVVVVVVVVVVLVVLLVVLVVVLVVLVVVLVVLVVVLVVDDDPVVNVVSVVVSVVSVVVSVVSVVVSVVSVVVVCVVPVPCPDDVPVVVVVD

Solvent-accessible surface area (backbone atoms only — not comparable to full-atom values): 31461 Å² total; per-residue (Å²): 135,85,77,85,81,76,77,63,90,85,64,73,62,68,68,60,56,52,51,53,55,50,49,46,47,54,42,41,52,30,47,53,48,54,50,46,50,32,70,72,69,72,48,59,52,36,39,63,39,66,50,57,42,52,35,52,53,53,51,50,47,61,55,54,48,51,44,55,92,46,64,44,99,84,67,48,66,57,40,57,32,53,53,49,51,67,54,31,69,81,39,78,89,66,29,51,53,58,53,36,46,70,66,46,79,86,55,85,39,39,59,12,40,30,54,48,35,52,55,50,19,51,64,66,58,36,48,29,61,53,51,51,51,31,48,71,36,51,70,62,43,57,72,45,30,44,82,86,19,56,75,67,33,68,71,57,36,50,55,43,43,56,44,40,50,62,48,56,81,44,59,50,55,70,74,78,66,95,68,63,44,64,82,45,82,70,76,54,69,74,88,75,81,88,66,88,68,59,90,65,51,90,66,91,78,85,68,85,74,69,71,74,68,76,80,76,81,82,91,73,89,87,76,85,81,84,80,81,83,87,78,60,70,68,58,54,52,50,52,48,53,52,50,49,56,50,50,56,53,50,52,56,50,48,54,52,50,52,53,51,52,53,51,52,53,51,52,51,52,54,50,50,55,51,50,58,50,50,53,52,54,49,52,54,50,52,52,51,50,52,52,53,52,52,52,51,52,52,51,53,51,52,50,51,54,52,49,52,55,48,53,54,52,51,54,52,51,52,52,53,49,54,52,52,54,49,53,52,51,54,50,51,54,52,49,54,53,48,54,55,54,54,71,77,60,84,79,89,83,86,88,63,92,67,52,66,64,51,50,56,52,55,50,52,52,47,50,54,51,49,52,52,50,51,53,50,52,54,52,53,50,53,54,50,51,56,51,50,54,54,49,53,53,50,50,58,52,49,53,54,52,51,55,52,50,54,50,51,51,52,53,51,51,52,51,51,52,54,52,51,53,52,48,50,54,51,52,52,54,51,52,55,54,52,51,52,50,52,56,50,50,52,53,49,54,55,49,51,54,50,51,54,52,52,52,51,53,49,52,52,51,51,53,52,50,51,54,50,50,54,51,52,52,49,52,53,51,55,51,50,54,51,50,51,52,53,52,55,50,52,51,50,52,55,53,50,56,74,70,58,83,58,72,69,67,45,50,57,56,48,54,55,48,53,54,48,53,52,53,53,48,52,53,52,52,54,53,49,52,50,51,56,52,49,44,72,77,45,78,84,47,89,79,69,47,68,73,58,63,75,70,116

InterPro domains:
  IPR004012 RUN domain [PF02759] (54-175)
  IPR004012 RUN domain [PS50826] (46-179)
  IPR004012 RUN domain [SM00593] (114-177)
  IPR037213 RUN domain superfamily [G3DSA:1.20.58.900] (15-185)
  IPR037213 RUN domain superfamily [SSF140741] (25-182)

Nearest PDB structures (foldseek):
  7bqi-assembly1_A  TM=9.886E-01  e=7.396E-19  Homo sapiens
  2cxf-assembly1_A  TM=8.680E-01  e=1.417E-08  Mus musculus
  8jca-assembly1_B  TM=7.978E-01  e=1.169E-06  Homo sapiens
  4giw-assembly1_B  TM=8.152E-01  e=4.750E-06  Homo sapiens